Protein AF-A0A7S1NQG5-F1 (afdb_monomer)

Mean predicted aligned error: 16.41 Å

Secondary structure (DSSP, 8-state):
--EEEEPTT--HHHHHHHHHHHHHHS-TT--EEEEESS-TT-TTSHHHHHHHHHHTTT-TTS-HHHHHHHHHHHHHHHHHHHHHHHHHHHHGGGEEEEEE--TT-HHHHHHHHHGGGGGGG--EEEEEEEESTT---SS---HHHHHHHHHHHHHS-HHHHHHHH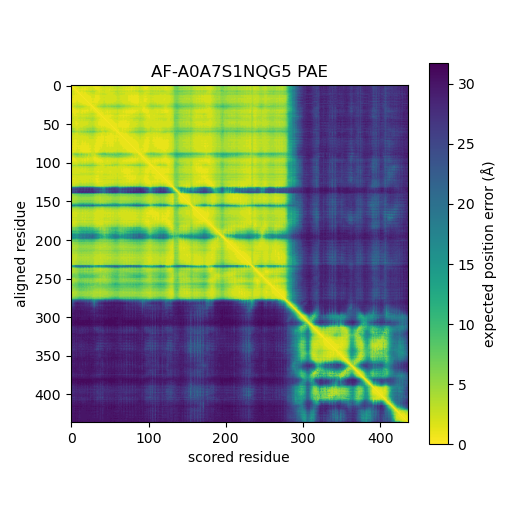HHHHHHTTT-EEEEEEEEE----HHHHHTGGG----TTHHHHHHHHHH-TTHHHHHHHHHHHHHHTT--SPPPSEEE---BTTB--EEESSTTS-GGGSHHHHHHHHHHHH-GGGSSS-----TT------------EE-TTSS-EEEEEEEEEESS-TTTS-HHHHHHHHHHHHHHHTS-GGGEEEEEEEEEEEEPTTS-EEEEEEEEEEEEEESSS----TT--HHHHHHHHHHTTPPPPB----S--------HHHHHHHHHHHHHH-

Nearest PDB structures (foldseek):
  6zpl-assembly1_C  TM=4.387E-01  e=5.475E-04  Acetivibrio thermocellus ATCC 27405
  8esq-assembly1_P  TM=4.205E-01  e=6.392E-01  Schizosaccharomyces pombe
  3ueb-assembly2_C  TM=3.918E-01  e=1.344E+00  Thermococcus onnurineus NA1
  7yav-assembly2_A  TM=3.385E-01  e=1.577E+00  Morus alba
  7qnd-assembly1_E  TM=2.638E-01  e=1.031E+00  Homo sapiens

Foldseek 3Di:
DEEDADELPDDLVRLLVVLLCCLVPPDLVAAYEYAHHDPLQDPVDPSLVVQLVVLCVVPVPDDSNLSSLLSRLVVLLSSLVSSDVSCDPVSNVRYAREYEDELLPLVSLLVSCPRVVSLVRHAEYAYEQEFLQPPLPPDDDALVNSLVVRLVCLVDNPSLVSNLSNQVSSVVSVYHYEYPEYDYWHAHPQPQVCDVHGDDDPCSLVSVVCNQQDLSVLVSLLSSQVSCVLQVHFRHHHPECEDARDNNGDRHLYPDPPDDLVSGSSSVSVVVNCVVCVVRPDDDPPPQSQRRDDPPPQVQDFDFDPPDAGKTKGKGKWKFQDAPVVCDPVNVLLLLVLLCVLQVHDSVQKDFPDKDWDWDARPVRDTGIIIITMMIGIDDDDDDDSDPGNDLVSSQVSCVVVVHTRIDDDDDPDDDDDPDDPVVVVVVVVVVVVVD

Organism: NCBI:txid73025

Radius of gyration: 25.52 Å; Cα contacts (8 Å, |Δi|>4): 676; chains: 1; bounding box: 54×74×62 Å

Structure (mmCIF, N/CA/C/O backbone):
data_AF-A0A7S1NQG5-F1
#
_entry.id   AF-A0A7S1NQG5-F1
#
loop_
_atom_site.group_PDB
_atom_site.id
_atom_site.type_symbol
_atom_site.label_atom_id
_atom_site.label_alt_id
_atom_site.label_comp_id
_atom_site.label_asym_id
_atom_site.label_entity_id
_atom_site.label_seq_id
_atom_site.pdbx_PDB_ins_code
_atom_site.Cartn_x
_atom_site.Cartn_y
_atom_site.Cartn_z
_atom_site.occupancy
_atom_site.B_iso_or_equiv
_atom_site.auth_seq_id
_atom_site.auth_comp_id
_atom_site.auth_asym_id
_atom_site.auth_atom_id
_atom_site.pdbx_PDB_model_num
ATOM 1 N N . ALA A 1 1 ? 8.000 -3.064 12.699 1.00 86.31 1 ALA A N 1
ATOM 2 C CA . ALA A 1 1 ? 6.785 -3.384 13.481 1.00 86.31 1 ALA A CA 1
ATOM 3 C C . ALA A 1 1 ? 6.057 -4.521 12.773 1.00 86.31 1 ALA A C 1
ATOM 5 O O . ALA A 1 1 ? 6.063 -4.496 11.549 1.00 86.31 1 ALA A O 1
ATOM 6 N N . PRO A 1 2 ? 5.514 -5.528 13.481 1.00 92.94 2 PRO A N 1
ATOM 7 C CA . PRO A 1 2 ? 4.772 -6.609 12.840 1.00 92.94 2 PRO A CA 1
ATOM 8 C C . PRO A 1 2 ? 3.471 -6.105 12.206 1.00 92.94 2 PRO A C 1
ATOM 10 O O . PRO A 1 2 ? 2.794 -5.236 12.765 1.00 92.94 2 PRO A O 1
ATOM 13 N N . TYR A 1 3 ? 3.140 -6.691 11.058 1.00 93.88 3 TYR A N 1
ATOM 14 C CA . TYR A 1 3 ? 1.892 -6.494 10.333 1.00 93.88 3 TYR A CA 1
ATOM 15 C C . TYR A 1 3 ? 1.120 -7.811 10.337 1.00 93.88 3 TYR A C 1
ATOM 17 O O . TYR A 1 3 ? 1.631 -8.825 9.865 1.00 93.88 3 TYR A O 1
ATOM 25 N N . PHE A 1 4 ? -0.078 -7.815 10.914 1.00 97.31 4 PHE A N 1
ATOM 26 C CA . PHE A 1 4 ? -0.896 -9.011 11.060 1.00 97.31 4 PHE A CA 1
ATOM 27 C C . PHE A 1 4 ? -2.127 -8.939 10.163 1.00 97.31 4 PHE A C 1
ATOM 29 O O . PHE A 1 4 ? -3.025 -8.130 10.391 1.00 97.31 4 PHE A O 1
ATOM 36 N N . THR A 1 5 ? -2.196 -9.836 9.186 1.00 96.81 5 THR A N 1
ATOM 37 C CA . THR A 1 5 ? -3.413 -10.098 8.420 1.00 96.81 5 THR A CA 1
ATOM 38 C C . THR A 1 5 ? -4.225 -11.179 9.127 1.00 96.81 5 THR A C 1
ATOM 40 O O . THR A 1 5 ? -3.772 -12.303 9.341 1.00 96.81 5 THR A O 1
ATOM 43 N N . ILE A 1 6 ? -5.438 -10.830 9.545 1.00 98.44 6 ILE A N 1
ATOM 44 C CA . ILE A 1 6 ? -6.363 -11.766 10.187 1.00 98.44 6 ILE A CA 1
ATOM 45 C C . ILE A 1 6 ? -7.036 -12.625 9.102 1.00 98.44 6 ILE A C 1
ATOM 47 O O . ILE A 1 6 ? -7.459 -12.060 8.092 1.00 98.44 6 ILE A O 1
ATOM 51 N N . PRO A 1 7 ? -7.161 -13.958 9.264 1.00 97.62 7 PRO A N 1
ATOM 52 C CA . PRO A 1 7 ? -7.851 -14.812 8.290 1.00 97.62 7 PRO A CA 1
ATOM 53 C C . PRO A 1 7 ? -9.261 -14.300 7.936 1.00 97.62 7 PRO A C 1
ATOM 55 O O . PRO A 1 7 ? -9.954 -13.755 8.792 1.00 97.62 7 PRO A O 1
ATOM 58 N N . HIS A 1 8 ? -9.688 -14.460 6.675 1.00 95.56 8 HIS A N 1
ATOM 59 C CA . HIS A 1 8 ? -10.951 -13.881 6.168 1.00 95.56 8 HIS A CA 1
ATOM 60 C C . HIS A 1 8 ? -12.218 -14.483 6.795 1.00 95.56 8 HIS A C 1
ATOM 62 O O . HIS A 1 8 ? -13.290 -13.878 6.742 1.00 95.56 8 HIS A O 1
ATOM 68 N N . ASP A 1 9 ? -12.098 -15.679 7.362 1.00 93.69 9 ASP A N 1
ATOM 69 C CA . ASP A 1 9 ? -13.146 -16.450 8.023 1.00 93.69 9 ASP A CA 1
ATOM 70 C C . ASP A 1 9 ? -12.939 -16.553 9.545 1.00 93.69 9 ASP A C 1
ATOM 72 O O . ASP A 1 9 ? -13.637 -17.317 10.209 1.00 93.69 9 ASP A O 1
ATOM 76 N N . ALA A 1 10 ?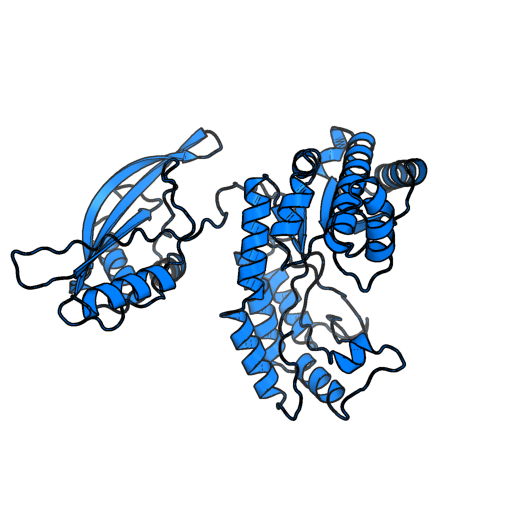 -12.005 -15.776 10.109 1.00 96.75 10 ALA A N 1
ATOM 77 C CA . ALA A 1 10 ? -11.729 -15.785 11.540 1.00 96.75 10 ALA A CA 1
ATOM 78 C C . ALA A 1 10 ? -12.968 -15.405 12.365 1.00 96.75 10 ALA A C 1
ATOM 80 O O . ALA A 1 10 ? -13.630 -14.396 12.105 1.00 96.75 10 ALA A O 1
ATOM 81 N N . ASP A 1 11 ? -13.244 -16.193 13.403 1.00 95.25 11 ASP A N 1
ATOM 82 C CA . ASP A 1 11 ? -14.311 -15.908 14.356 1.00 95.25 11 ASP A CA 1
ATOM 83 C C . ASP A 1 11 ? -13.871 -14.919 15.452 1.00 95.25 11 ASP A C 1
ATOM 85 O O . ASP A 1 11 ? -12.697 -14.557 15.596 1.00 95.25 11 ASP A O 1
ATOM 89 N N . GLU A 1 12 ? -14.832 -14.463 16.257 1.00 95.88 12 GLU A N 1
ATOM 90 C CA . GLU A 1 12 ? -14.558 -13.509 17.335 1.00 95.88 12 GLU A CA 1
ATOM 91 C C . GLU A 1 12 ? -13.594 -14.079 18.391 1.00 95.88 12 GLU A C 1
ATOM 93 O O . GLU A 1 12 ? -12.767 -13.340 18.938 1.00 95.88 12 GLU A O 1
ATOM 98 N N . LEU A 1 13 ? -13.667 -15.387 18.665 1.00 97.81 13 LEU A N 1
ATOM 99 C CA . LEU A 1 13 ? -12.814 -16.041 19.653 1.00 97.81 13 LEU A CA 1
ATOM 100 C C . LEU A 1 13 ? -11.348 -15.998 19.214 1.00 97.81 13 LEU A C 1
ATOM 102 O O . LEU A 1 13 ? -10.485 -15.626 20.015 1.00 97.81 13 LEU A O 1
ATOM 106 N N . TYR A 1 14 ? -11.066 -16.324 17.953 1.00 98.50 14 TYR A N 1
ATOM 107 C CA . TYR A 1 14 ? -9.739 -16.230 17.361 1.00 98.50 14 TYR A CA 1
ATOM 108 C C . TYR A 1 14 ? -9.242 -14.786 17.375 1.00 98.50 14 TYR A C 1
ATOM 110 O O . TYR A 1 14 ? -8.155 -14.524 17.893 1.00 98.50 14 TYR A O 1
ATOM 118 N N . ILE A 1 15 ? -10.046 -13.838 16.873 1.00 98.69 15 ILE A N 1
ATOM 119 C CA . ILE A 1 15 ? -9.674 -12.415 16.795 1.00 98.69 15 ILE A CA 1
ATOM 120 C C . ILE A 1 15 ? -9.274 -11.893 18.181 1.00 98.69 15 ILE A C 1
ATOM 122 O O . ILE A 1 15 ? -8.214 -11.280 18.339 1.00 98.69 15 ILE A O 1
ATOM 126 N N . ARG A 1 16 ? -10.090 -12.168 19.205 1.00 98.62 16 ARG A N 1
ATOM 127 C CA . ARG A 1 16 ? -9.849 -11.722 20.583 1.00 98.62 16 ARG A CA 1
ATOM 128 C C . ARG A 1 16 ? -8.647 -12.415 21.218 1.00 98.62 16 ARG A C 1
ATOM 130 O O . ARG A 1 16 ? -7.835 -11.750 21.869 1.00 98.62 16 ARG A O 1
ATOM 137 N N . SER A 1 17 ? -8.521 -13.728 21.039 1.00 98.69 17 SER A N 1
ATOM 138 C CA . SER A 1 17 ? -7.418 -14.512 21.610 1.00 98.69 17 SER A CA 1
ATOM 139 C C . SER A 1 17 ? -6.081 -14.107 21.001 1.00 98.69 17 SER A C 1
ATOM 141 O O . SER A 1 17 ? -5.104 -13.921 21.725 1.00 98.69 17 SER A O 1
ATOM 143 N N . PHE A 1 18 ? -6.041 -13.884 19.686 1.00 98.75 18 PHE A N 1
ATOM 144 C CA . PHE A 1 18 ? -4.834 -13.451 18.997 1.00 98.75 18 PHE A CA 1
ATOM 145 C C . PHE A 1 18 ? -4.438 -12.016 19.370 1.00 98.75 18 PHE A C 1
ATOM 147 O O . PHE A 1 18 ? -3.277 -11.777 19.704 1.00 98.75 18 PHE A O 1
ATOM 154 N N . ALA A 1 19 ? -5.394 -11.082 19.438 1.00 98.44 19 ALA A N 1
ATOM 155 C CA . ALA A 1 19 ? -5.134 -9.730 19.942 1.00 98.44 19 ALA A CA 1
ATOM 156 C C . ALA A 1 19 ? -4.557 -9.751 21.372 1.00 98.44 19 ALA A C 1
ATOM 158 O O . ALA A 1 19 ? -3.620 -9.012 21.680 1.00 98.44 19 ALA A O 1
ATOM 159 N N . THR A 1 20 ? -5.095 -10.620 22.237 1.00 98.38 20 THR A N 1
ATOM 160 C CA . THR A 1 20 ? -4.647 -10.782 23.632 1.00 98.38 20 THR A CA 1
ATOM 161 C C . THR A 1 20 ? -3.228 -11.333 23.679 1.00 98.38 20 THR A C 1
ATOM 163 O O . THR A 1 20 ? -2.367 -10.773 24.354 1.00 98.38 20 THR A O 1
ATOM 166 N N . PHE A 1 21 ? -2.956 -12.373 22.889 1.00 98.44 21 PHE A N 1
ATOM 167 C CA . PHE A 1 21 ? -1.627 -12.954 22.762 1.00 98.44 21 PHE A CA 1
ATOM 168 C C . PHE A 1 21 ? -0.589 -11.915 22.317 1.00 98.44 21 PHE A C 1
ATOM 170 O O . PHE A 1 21 ? 0.469 -11.804 22.934 1.00 98.44 21 PHE A O 1
ATOM 177 N N . VAL A 1 22 ? -0.893 -11.117 21.288 1.00 97.88 22 VAL A N 1
ATOM 178 C CA . VAL A 1 22 ? 0.026 -10.080 20.797 1.00 97.88 22 VAL A CA 1
ATOM 179 C C . VAL A 1 22 ? 0.261 -9.003 21.854 1.00 97.88 22 VAL A C 1
ATOM 181 O O . VAL A 1 22 ? 1.411 -8.641 22.090 1.00 97.88 22 VAL A O 1
ATOM 184 N N . ARG A 1 23 ? -0.790 -8.517 22.526 1.00 96.44 23 ARG A N 1
ATOM 185 C CA . ARG A 1 23 ? -0.665 -7.523 23.603 1.00 96.44 23 ARG A CA 1
ATOM 186 C C . ARG A 1 23 ? 0.240 -8.012 24.737 1.00 96.44 23 ARG A C 1
ATOM 188 O O . ARG A 1 23 ? 1.067 -7.242 25.215 1.00 96.44 23 ARG A O 1
ATOM 195 N N . ASP A 1 24 ? 0.072 -9.265 25.154 1.00 96.69 24 ASP A N 1
ATOM 196 C CA . ASP A 1 24 ? 0.741 -9.815 26.339 1.00 96.69 24 ASP A CA 1
ATOM 197 C C . ASP A 1 24 ? 2.177 -10.273 26.058 1.00 96.69 24 ASP A C 1
ATOM 199 O O . ASP A 1 24 ? 2.997 -10.331 26.974 1.00 96.69 24 ASP A O 1
ATOM 203 N N . ARG A 1 25 ? 2.491 -10.641 24.808 1.00 96.88 25 ARG A N 1
ATOM 204 C CA . ARG A 1 25 ? 3.786 -11.245 24.446 1.00 96.88 25 ARG A CA 1
ATOM 205 C C . ARG A 1 25 ? 4.700 -10.336 23.637 1.00 96.88 25 ARG A C 1
ATOM 207 O O . ARG A 1 25 ? 5.915 -10.529 23.680 1.00 96.88 25 ARG A O 1
ATOM 214 N N . LEU A 1 26 ? 4.161 -9.377 22.887 1.00 95.81 26 LEU A N 1
ATOM 215 C CA . LEU A 1 26 ? 4.984 -8.436 22.135 1.00 95.81 26 LEU A CA 1
ATOM 216 C C . LEU A 1 26 ? 5.496 -7.332 23.063 1.00 95.81 26 LEU A C 1
ATOM 218 O O . LEU A 1 26 ? 4.766 -6.841 23.924 1.00 95.81 26 LEU A O 1
ATOM 222 N N . ARG A 1 27 ? 6.752 -6.913 22.872 1.00 95.00 27 ARG A N 1
ATOM 223 C CA . ARG A 1 27 ? 7.350 -5.875 23.717 1.00 95.00 27 ARG A CA 1
ATOM 224 C C . ARG A 1 27 ? 6.502 -4.589 23.723 1.00 95.00 27 ARG A C 1
ATOM 226 O O . ARG A 1 27 ? 6.033 -4.173 22.655 1.00 95.00 27 ARG A O 1
ATOM 233 N N . PRO A 1 28 ? 6.363 -3.904 24.875 1.00 88.88 28 PRO A N 1
ATOM 234 C CA . PRO A 1 28 ? 5.474 -2.756 24.979 1.00 88.88 28 PRO A CA 1
ATOM 235 C C . PRO A 1 28 ? 5.879 -1.489 24.216 1.00 88.88 28 PRO A C 1
ATOM 237 O O . PRO A 1 28 ? 5.129 -0.519 24.230 1.00 88.88 28 PRO A O 1
ATOM 240 N N . ASP A 1 29 ? 7.053 -1.453 23.595 1.00 87.88 29 ASP A N 1
ATOM 241 C CA . ASP A 1 29 ? 7.561 -0.348 22.777 1.00 87.88 29 ASP A CA 1
ATOM 242 C C . ASP A 1 29 ? 7.299 -0.553 21.272 1.00 87.88 29 ASP A C 1
ATOM 244 O O . ASP A 1 29 ? 7.472 0.365 20.470 1.00 87.88 29 ASP A O 1
ATOM 248 N N . VAL A 1 30 ? 6.850 -1.747 20.875 1.00 92.31 30 VAL A N 1
ATOM 249 C CA . VAL A 1 30 ? 6.661 -2.118 19.471 1.00 92.31 30 VAL A CA 1
ATOM 250 C C . VAL A 1 30 ? 5.244 -1.760 19.007 1.00 92.31 30 VAL A C 1
ATOM 252 O O . VAL A 1 30 ? 4.247 -2.144 19.629 1.00 92.31 30 VAL A O 1
ATOM 255 N N . ARG A 1 31 ? 5.157 -1.024 17.889 1.00 92.50 31 ARG A N 1
ATOM 256 C CA . ARG A 1 31 ? 3.896 -0.771 17.168 1.00 92.50 31 ARG A CA 1
ATOM 257 C C . ARG A 1 31 ? 3.411 -2.031 16.455 1.00 92.50 31 ARG A C 1
ATOM 259 O O . ARG A 1 31 ? 4.226 -2.858 16.064 1.00 92.50 31 ARG A O 1
ATOM 266 N N . VAL A 1 32 ? 2.108 -2.145 16.242 1.00 95.69 32 VAL A N 1
ATOM 267 C CA . VAL A 1 32 ? 1.453 -3.285 15.598 1.00 95.69 32 VAL A CA 1
ATOM 268 C C . VAL A 1 32 ? 0.475 -2.787 14.550 1.00 95.69 32 VAL A C 1
ATOM 270 O O . VAL A 1 32 ? -0.307 -1.887 14.844 1.00 95.69 32 VAL A O 1
ATOM 273 N N . TYR A 1 33 ? 0.484 -3.406 13.374 1.00 96.94 33 TYR A N 1
ATOM 274 C CA . TYR A 1 33 ? -0.525 -3.195 12.340 1.00 96.94 33 TYR A CA 1
ATOM 275 C C . TYR A 1 33 ? -1.452 -4.408 12.275 1.00 96.94 33 TYR A C 1
ATOM 277 O O . TYR A 1 33 ? -0.980 -5.543 12.364 1.00 96.94 33 TYR A O 1
ATOM 285 N N . VAL A 1 34 ? -2.757 -4.176 12.143 1.00 98.50 34 VAL A N 1
ATOM 286 C CA . VAL A 1 34 ? -3.755 -5.236 11.967 1.00 98.50 34 VAL A CA 1
ATOM 287 C C . VAL A 1 34 ? -4.683 -4.913 10.802 1.00 98.50 34 VAL A C 1
ATOM 289 O O . VAL A 1 34 ? -5.219 -3.807 10.726 1.00 98.50 34 VAL A O 1
ATOM 292 N N . GLU A 1 35 ? -4.895 -5.895 9.932 1.00 98.06 35 GLU A N 1
ATOM 293 C CA . GLU A 1 35 ? -5.751 -5.818 8.747 1.00 98.06 35 GLU A CA 1
ATOM 294 C C . GLU A 1 35 ? -6.648 -7.058 8.646 1.00 98.06 35 GLU A C 1
ATOM 296 O O . GLU A 1 35 ? -6.277 -8.158 9.064 1.00 98.06 35 GLU A O 1
ATOM 301 N N . HIS A 1 36 ? -7.837 -6.893 8.069 1.00 98.50 36 HIS A N 1
ATOM 302 C CA . HIS A 1 36 ? -8.685 -8.012 7.681 1.00 98.50 36 HIS A CA 1
ATOM 303 C C . HIS A 1 36 ? -8.238 -8.637 6.346 1.00 98.50 36 HIS A C 1
ATOM 305 O O . HIS A 1 36 ? -8.553 -8.133 5.270 1.00 98.50 36 HIS A O 1
ATOM 311 N N . SER A 1 37 ? -7.625 -9.816 6.430 1.00 97.69 37 SER A N 1
ATOM 312 C CA . SER A 1 37 ? -7.205 -10.656 5.304 1.00 97.69 37 SER A CA 1
ATOM 313 C C . SER A 1 37 ? -6.234 -9.996 4.318 1.00 97.69 37 SER A C 1
ATOM 315 O O . SER A 1 37 ? -5.735 -8.908 4.557 1.00 97.69 37 SER A O 1
ATOM 317 N N . ASN A 1 38 ? -5.905 -10.715 3.243 1.00 94.94 38 ASN A N 1
ATOM 318 C CA . ASN A 1 38 ? -5.044 -10.240 2.163 1.00 94.94 38 ASN A CA 1
ATOM 319 C C . ASN A 1 38 ? -5.898 -9.806 0.972 1.00 94.94 38 ASN A C 1
ATOM 321 O O . ASN A 1 38 ? -6.681 -10.622 0.480 1.00 94.94 38 ASN A O 1
ATOM 325 N N . GLU A 1 39 ? -5.727 -8.568 0.507 1.00 93.50 39 GLU A N 1
ATOM 326 C CA . GLU A 1 39 ? -6.269 -8.046 -0.757 1.00 93.50 39 GLU A CA 1
ATOM 327 C C . GLU A 1 39 ? -7.704 -8.498 -1.070 1.00 93.50 39 GLU A C 1
ATOM 329 O O . GLU A 1 39 ? -7.997 -9.075 -2.118 1.00 93.50 39 GLU A O 1
ATOM 334 N N . VAL A 1 40 ? -8.648 -8.238 -0.161 1.00 97.44 40 VAL A N 1
ATOM 335 C CA . VAL A 1 40 ? -10.058 -8.611 -0.387 1.00 97.44 40 VAL A CA 1
ATOM 336 C C . VAL A 1 40 ? -10.642 -7.934 -1.640 1.00 97.44 40 VAL A C 1
ATOM 338 O O . VAL A 1 40 ? -11.596 -8.427 -2.241 1.00 97.44 40 VAL A O 1
ATOM 341 N N . TRP A 1 41 ? -10.045 -6.830 -2.087 1.00 94.50 41 TRP A N 1
ATOM 342 C CA . TRP A 1 41 ? -10.389 -6.156 -3.337 1.00 94.50 41 TRP A CA 1
ATOM 343 C C . TRP A 1 41 ? -10.049 -6.979 -4.597 1.00 94.50 41 TRP A C 1
ATOM 345 O O . TRP A 1 41 ? -10.647 -6.736 -5.643 1.00 94.50 41 TRP A O 1
ATOM 355 N N . ASN A 1 42 ? -9.151 -7.967 -4.513 1.00 92.31 42 ASN A N 1
ATOM 356 C CA . ASN A 1 42 ? -8.598 -8.680 -5.664 1.00 92.31 42 ASN A CA 1
ATOM 357 C C . ASN A 1 42 ? -9.325 -10.020 -5.931 1.00 92.31 42 ASN A C 1
ATOM 359 O O . ASN A 1 42 ? -9.160 -10.980 -5.172 1.00 92.31 42 ASN A O 1
ATOM 363 N N . PRO A 1 43 ? -10.085 -10.147 -7.037 1.00 89.38 43 PRO A N 1
ATOM 364 C CA . PRO A 1 43 ? -10.897 -11.332 -7.332 1.00 89.38 43 PRO A CA 1
ATOM 365 C C . PRO A 1 43 ? -10.094 -12.612 -7.598 1.00 89.38 43 PRO A C 1
ATOM 367 O O . PRO A 1 43 ? -10.667 -13.708 -7.578 1.00 89.38 43 PRO A O 1
ATOM 370 N N . ALA A 1 44 ? -8.781 -12.509 -7.823 1.00 86.38 44 ALA A N 1
ATOM 371 C CA . ALA A 1 44 ? -7.920 -13.678 -7.959 1.00 86.38 44 ALA A CA 1
ATOM 372 C C . ALA A 1 44 ? -7.808 -14.467 -6.640 1.00 86.38 44 ALA A C 1
ATOM 374 O O . ALA A 1 44 ? -7.682 -15.697 -6.667 1.00 86.38 44 ALA A O 1
ATOM 375 N N . PHE A 1 45 ? -7.914 -13.796 -5.487 1.00 90.56 45 PHE A N 1
ATOM 376 C CA . PHE A 1 45 ? -7.694 -14.416 -4.184 1.00 90.56 45 PHE A CA 1
ATOM 377 C C . PHE A 1 45 ? -8.936 -15.072 -3.578 1.00 90.56 45 PHE A C 1
ATOM 379 O O . PHE A 1 45 ? -10.084 -14.679 -3.793 1.00 90.56 45 PHE A O 1
ATOM 386 N N . GLN A 1 46 ? -8.684 -16.088 -2.749 1.00 94.88 46 GLN A N 1
ATOM 387 C CA . GLN A 1 46 ? -9.725 -16.777 -1.986 1.00 94.88 46 GLN A CA 1
ATOM 388 C C . GLN A 1 46 ? -10.424 -15.843 -0.987 1.00 94.88 46 GLN A C 1
ATOM 390 O O . GLN A 1 46 ? -11.626 -15.974 -0.768 1.00 94.88 46 GLN A O 1
ATOM 395 N N . SER A 1 47 ? -9.692 -14.874 -0.433 1.00 95.81 47 SER A N 1
ATOM 396 C CA . SER A 1 47 ? -10.215 -13.844 0.470 1.00 95.81 47 SER A CA 1
ATOM 397 C C . SER A 1 47 ? -11.339 -13.030 -0.176 1.00 95.81 47 SER A C 1
ATOM 399 O O . SER A 1 47 ? -12.388 -12.840 0.445 1.00 95.81 47 SER A O 1
ATOM 401 N N . HIS A 1 48 ? -11.175 -12.616 -1.438 1.00 96.88 48 HIS A N 1
ATOM 402 C CA . HIS A 1 48 ? -12.231 -11.957 -2.205 1.00 96.88 48 HIS A CA 1
ATOM 403 C C . HIS A 1 48 ? -13.423 -12.881 -2.420 1.00 96.88 48 HIS A C 1
ATOM 405 O O . HIS A 1 48 ? -14.549 -12.494 -2.124 1.00 96.88 48 HIS A O 1
ATOM 411 N N . LYS A 1 49 ? -13.193 -14.105 -2.912 1.00 96.81 49 LYS A N 1
ATOM 412 C CA . LYS A 1 49 ? -14.270 -15.068 -3.216 1.00 96.81 49 LYS A CA 1
ATOM 413 C C . LYS A 1 49 ? -15.132 -15.348 -1.986 1.00 96.81 49 LYS A C 1
ATOM 415 O O . LYS A 1 49 ? -16.356 -15.286 -2.068 1.00 96.81 49 LYS A O 1
ATOM 420 N N . TYR A 1 50 ? -14.493 -15.585 -0.841 1.00 97.94 50 TYR A N 1
ATOM 421 C CA . TYR A 1 50 ? -15.176 -15.757 0.437 1.00 97.94 50 TYR A CA 1
ATOM 422 C C . TYR A 1 50 ? -15.970 -14.505 0.825 1.00 97.94 50 TYR A C 1
ATOM 424 O O . TYR A 1 50 ? -17.159 -14.586 1.126 1.00 97.94 50 TYR A O 1
ATOM 432 N N . SER A 1 51 ? -15.331 -13.333 0.774 1.00 97.94 51 SER A N 1
ATOM 433 C CA . SER A 1 51 ? -15.951 -12.069 1.183 1.00 97.94 51 SER A CA 1
ATOM 434 C C . SER A 1 51 ? -17.119 -11.667 0.282 1.00 97.94 51 SER A C 1
ATOM 436 O O . SER A 1 51 ? -18.111 -11.130 0.766 1.00 97.94 51 SER A O 1
ATOM 438 N N . ALA A 1 52 ? -17.040 -11.946 -1.019 1.00 97.75 52 ALA A N 1
ATOM 439 C CA . ALA A 1 52 ? -18.123 -11.715 -1.968 1.00 97.75 52 ALA A CA 1
ATOM 440 C C . ALA A 1 52 ? -19.339 -12.604 -1.670 1.00 97.75 52 ALA A C 1
ATOM 442 O O . ALA A 1 52 ? -20.478 -12.133 -1.746 1.00 97.75 52 ALA A O 1
ATOM 443 N N . GLU A 1 53 ? -19.109 -13.868 -1.302 1.00 98.00 53 GLU A N 1
ATOM 444 C CA . GLU A 1 53 ? -20.186 -14.785 -0.929 1.00 98.00 53 GLU A CA 1
ATOM 445 C C . GLU A 1 53 ? -20.809 -14.395 0.413 1.00 98.00 53 GLU A C 1
ATOM 447 O O . GLU A 1 53 ? -22.022 -14.217 0.502 1.00 98.00 53 GLU A O 1
ATOM 452 N N . ALA A 1 54 ? -19.992 -14.151 1.437 1.00 97.00 54 ALA A N 1
ATOM 453 C CA . ALA A 1 54 ? -20.472 -13.718 2.745 1.00 97.00 54 ALA A CA 1
ATOM 454 C C . ALA A 1 54 ? -21.181 -12.348 2.682 1.00 97.00 54 ALA A C 1
ATOM 456 O O . ALA A 1 54 ? -22.217 -12.132 3.317 1.00 97.00 54 ALA A O 1
ATOM 457 N N . GLY A 1 55 ? -20.683 -11.432 1.846 1.00 97.00 55 GLY A N 1
ATOM 458 C CA . GLY A 1 55 ? -21.280 -10.122 1.589 1.00 97.00 55 GLY A CA 1
ATOM 459 C C . GLY A 1 55 ? -22.644 -10.176 0.893 1.00 97.00 55 GLY A C 1
ATOM 460 O O . GLY A 1 55 ? -23.400 -9.207 0.972 1.00 97.00 55 GLY A O 1
ATOM 461 N N . ARG A 1 56 ? -23.021 -11.308 0.278 1.00 96.75 56 ARG A N 1
ATOM 462 C CA . ARG A 1 56 ? -24.358 -11.517 -0.309 1.00 96.75 56 ARG A CA 1
ATOM 463 C C . ARG A 1 56 ? -25.470 -11.373 0.731 1.00 96.75 56 ARG A C 1
ATOM 465 O O . ARG A 1 56 ? -26.537 -10.869 0.398 1.00 96.75 56 ARG A O 1
ATOM 472 N N . ALA A 1 57 ? -25.213 -11.761 1.982 1.00 95.44 57 ALA A N 1
ATOM 473 C CA . ALA A 1 57 ? -26.164 -11.593 3.080 1.00 95.44 57 ALA A CA 1
ATOM 474 C C . ALA A 1 57 ? -26.374 -10.117 3.473 1.00 95.44 57 ALA A C 1
ATOM 476 O O . ALA A 1 57 ? -27.412 -9.779 4.033 1.00 95.44 57 ALA A O 1
ATOM 477 N N . LEU A 1 58 ? -25.402 -9.242 3.181 1.00 93.75 58 LEU A N 1
ATOM 478 C CA . LEU A 1 58 ? -25.474 -7.804 3.467 1.00 93.75 58 LEU A CA 1
ATOM 479 C C . LEU A 1 58 ? -26.144 -7.035 2.326 1.00 93.75 58 LEU A C 1
ATOM 481 O O . LEU A 1 58 ? -26.921 -6.116 2.570 1.00 93.75 58 LEU A O 1
ATOM 485 N N . ASN A 1 59 ? -25.833 -7.397 1.080 1.00 94.31 59 ASN A N 1
ATOM 486 C CA . ASN A 1 59 ? -26.471 -6.821 -0.095 1.00 94.31 59 ASN A CA 1
ATOM 487 C C . ASN A 1 59 ? -26.493 -7.830 -1.263 1.00 94.31 59 ASN A C 1
ATOM 489 O O . ASN A 1 59 ? -25.509 -7.948 -2.000 1.00 94.31 59 ASN A O 1
ATOM 493 N N . PRO A 1 60 ? -27.612 -8.545 -1.474 1.00 92.88 60 PRO A N 1
ATOM 494 C CA . PRO A 1 60 ? -27.691 -9.589 -2.492 1.00 92.88 60 PRO A CA 1
ATOM 495 C C . PRO A 1 60 ? -27.734 -9.047 -3.927 1.00 92.88 60 PRO A C 1
ATOM 497 O O . PRO A 1 60 ? -27.455 -9.808 -4.852 1.00 92.88 60 PRO A O 1
ATOM 500 N N . SER A 1 61 ? -28.064 -7.766 -4.138 1.00 94.75 61 SER A N 1
ATOM 501 C CA . SER A 1 61 ? -28.127 -7.150 -5.473 1.00 94.75 61 SER A CA 1
ATOM 502 C C . SER A 1 61 ? -26.824 -6.464 -5.896 1.00 94.75 61 SER A C 1
ATOM 504 O O . SER A 1 61 ? -26.654 -6.161 -7.074 1.00 94.75 61 SER A O 1
ATOM 506 N N . ALA A 1 62 ? -25.880 -6.259 -4.973 1.00 93.56 62 ALA A N 1
ATOM 507 C CA . ALA A 1 62 ? -24.581 -5.653 -5.260 1.00 93.56 62 ALA A CA 1
ATOM 508 C C . ALA A 1 62 ? -23.705 -6.523 -6.182 1.00 93.56 62 ALA A C 1
ATOM 510 O O . ALA A 1 62 ? -23.904 -7.735 -6.280 1.00 93.56 62 ALA A O 1
ATOM 511 N N . SER A 1 63 ? -22.702 -5.921 -6.827 1.00 95.38 63 SER A N 1
ATOM 512 C CA . SER A 1 63 ? -21.677 -6.652 -7.589 1.00 95.38 63 SER A CA 1
ATOM 513 C C . SER A 1 63 ? -20.807 -7.534 -6.674 1.00 95.38 63 SER A C 1
ATOM 515 O O . SER A 1 63 ? -20.780 -7.329 -5.461 1.00 95.38 63 SER A O 1
ATOM 517 N N . SER A 1 64 ? -20.059 -8.498 -7.233 1.00 93.50 64 SER A N 1
ATOM 518 C CA . SER A 1 64 ? -19.109 -9.318 -6.450 1.00 93.50 64 SER A CA 1
ATOM 519 C C . SER A 1 64 ? -18.112 -8.448 -5.677 1.00 93.50 64 SER A C 1
ATOM 521 O O . SER A 1 64 ? -17.929 -8.636 -4.476 1.00 93.50 64 SER A O 1
ATOM 523 N N . SER A 1 65 ? -17.531 -7.446 -6.343 1.00 92.56 65 SER A N 1
ATOM 524 C CA . SER A 1 65 ? -16.565 -6.531 -5.731 1.00 92.56 65 SER A CA 1
ATOM 525 C C . SER A 1 65 ? -17.190 -5.652 -4.653 1.00 92.56 65 SER A C 1
ATOM 527 O O . SER A 1 65 ? -16.594 -5.484 -3.595 1.00 92.56 65 SER A O 1
ATOM 529 N N . ASP A 1 66 ? -18.406 -5.137 -4.865 1.00 94.94 66 ASP A N 1
ATOM 530 C CA . ASP A 1 66 ? -19.107 -4.367 -3.831 1.00 94.94 66 ASP A CA 1
ATOM 531 C C . ASP A 1 66 ? -19.462 -5.247 -2.621 1.00 94.94 66 ASP A C 1
ATOM 533 O O . ASP A 1 66 ? -19.302 -4.804 -1.486 1.00 94.94 66 ASP A O 1
ATOM 537 N N . ARG A 1 67 ? -19.887 -6.503 -2.825 1.00 97.62 67 ARG A N 1
ATOM 538 C CA . ARG A 1 67 ? -20.141 -7.454 -1.724 1.00 97.62 67 ARG A CA 1
ATOM 539 C C . ARG A 1 67 ? -18.869 -7.765 -0.946 1.00 97.62 67 ARG A C 1
ATOM 541 O O . ARG A 1 67 ? -18.894 -7.713 0.282 1.00 97.62 67 ARG A O 1
ATOM 548 N N . ALA A 1 68 ? -17.769 -8.046 -1.647 1.00 97.69 68 ALA A N 1
ATOM 549 C CA . ALA A 1 68 ? -16.474 -8.287 -1.024 1.00 97.69 68 ALA A CA 1
ATOM 550 C C . ALA A 1 68 ? -16.025 -7.073 -0.204 1.00 97.69 68 ALA A C 1
ATOM 552 O O . ALA A 1 68 ? -15.623 -7.230 0.945 1.00 97.69 68 ALA A O 1
ATOM 553 N N . ASN A 1 69 ? -16.181 -5.864 -0.750 1.00 97.94 69 ASN A N 1
ATOM 554 C CA . ASN A 1 69 ? -15.844 -4.616 -0.071 1.00 97.94 69 ASN A CA 1
ATOM 555 C C . ASN A 1 69 ? -16.726 -4.358 1.165 1.00 97.94 69 ASN A C 1
ATOM 557 O O . ASN A 1 69 ? -16.218 -3.967 2.212 1.00 97.94 69 ASN A O 1
ATOM 561 N N . LEU A 1 70 ? -18.035 -4.630 1.084 1.00 97.56 70 LEU A N 1
ATOM 562 C CA . LEU A 1 70 ? -18.961 -4.523 2.220 1.00 97.56 70 LEU A CA 1
ATOM 563 C C . LEU A 1 70 ? -18.607 -5.506 3.340 1.00 97.56 70 LEU A C 1
ATOM 565 O O . LEU A 1 70 ? -18.548 -5.125 4.510 1.00 97.56 70 LEU A O 1
ATOM 569 N N . TRP A 1 71 ? -18.351 -6.768 2.992 1.00 98.25 71 TRP A N 1
ATOM 570 C CA . TRP A 1 71 ? -17.921 -7.765 3.968 1.00 98.25 71 TRP A CA 1
ATOM 571 C C . TRP A 1 71 ? -16.571 -7.399 4.582 1.00 98.25 71 TRP A C 1
ATOM 573 O O . TRP A 1 71 ? -16.412 -7.481 5.800 1.00 98.25 71 TRP A O 1
ATOM 583 N N . HIS A 1 72 ? -15.627 -6.932 3.762 1.00 98.50 72 HIS A N 1
ATOM 584 C CA . HIS A 1 72 ? -14.328 -6.465 4.221 1.00 98.50 72 HIS A CA 1
ATOM 585 C C . HIS A 1 72 ? -14.468 -5.319 5.223 1.00 98.50 72 HIS A C 1
ATOM 587 O O . HIS A 1 72 ? -13.900 -5.406 6.306 1.00 98.50 72 HIS A O 1
ATOM 593 N N . ALA A 1 73 ? -15.286 -4.306 4.925 1.00 98.50 73 ALA A N 1
ATOM 594 C CA . ALA A 1 73 ? -15.539 -3.190 5.830 1.00 98.50 73 ALA A CA 1
ATOM 595 C C . ALA A 1 73 ? -16.170 -3.641 7.159 1.00 98.50 73 ALA A C 1
ATOM 597 O O . ALA A 1 73 ? -15.728 -3.230 8.235 1.00 98.50 73 ALA A O 1
ATOM 598 N N . ARG A 1 74 ? -17.157 -4.549 7.103 1.00 98.12 74 ARG A N 1
ATOM 599 C CA . ARG A 1 74 ? -17.782 -5.143 8.294 1.00 98.12 74 ARG A CA 1
ATOM 600 C C . ARG A 1 74 ? -16.763 -5.868 9.171 1.00 98.12 74 ARG A C 1
ATOM 602 O O . ARG A 1 74 ? -16.707 -5.612 10.372 1.00 98.12 74 ARG A O 1
ATOM 609 N N . GLN A 1 75 ? -15.969 -6.760 8.585 1.00 98.38 75 GLN A N 1
ATOM 610 C CA . GLN A 1 75 ? -14.986 -7.546 9.330 1.00 98.38 75 GLN A CA 1
ATOM 611 C C . GLN A 1 75 ? -13.839 -6.686 9.858 1.00 98.38 75 GLN A C 1
ATOM 613 O O . GLN A 1 75 ? -13.461 -6.831 11.019 1.00 98.38 75 GLN A O 1
ATOM 618 N N . SER A 1 76 ? -13.354 -5.724 9.068 1.00 98.75 76 SER A N 1
ATOM 619 C CA . SER A 1 76 ? -12.391 -4.719 9.519 1.00 98.75 76 SER A CA 1
ATOM 620 C C . SER A 1 76 ? -12.908 -3.991 10.756 1.00 98.75 76 SER A C 1
ATOM 622 O O . SER A 1 76 ? -12.197 -3.918 11.753 1.00 98.75 76 SER A O 1
ATOM 624 N N . LYS A 1 77 ? -14.176 -3.554 10.777 1.00 98.44 77 LYS A N 1
ATOM 625 C CA . LYS A 1 77 ? -14.754 -2.912 11.967 1.00 98.44 77 LYS A CA 1
ATOM 626 C C . LYS A 1 77 ? -14.740 -3.835 13.189 1.00 98.44 77 LYS A C 1
ATOM 628 O O . LYS A 1 77 ? -14.322 -3.406 14.268 1.00 98.44 77 LYS A O 1
ATOM 633 N N . THR A 1 78 ? -15.155 -5.093 13.038 1.00 98.25 78 THR A N 1
ATOM 634 C CA . THR A 1 78 ? -15.142 -6.088 14.127 1.00 98.25 78 THR A CA 1
ATOM 635 C C . THR A 1 78 ? -13.731 -6.331 14.658 1.00 98.25 78 THR A C 1
ATOM 637 O O . THR A 1 78 ? -13.507 -6.292 15.871 1.00 98.25 78 THR A O 1
ATOM 640 N N . ILE A 1 79 ? -12.757 -6.520 13.768 1.00 98.81 79 ILE A N 1
ATOM 641 C CA . ILE A 1 79 ? -11.357 -6.741 14.135 1.00 98.81 79 ILE A CA 1
ATOM 642 C C . ILE A 1 79 ? -10.806 -5.506 14.844 1.00 98.81 79 ILE A C 1
ATOM 644 O O . ILE A 1 79 ? -10.272 -5.616 15.947 1.00 98.81 79 ILE A O 1
ATOM 648 N N . PHE A 1 80 ? -10.982 -4.323 14.257 1.00 98.62 80 PHE A N 1
ATOM 649 C CA . PHE A 1 80 ? -10.426 -3.077 14.773 1.00 98.62 80 PHE A CA 1
ATOM 650 C C . PHE A 1 80 ? -10.971 -2.772 16.156 1.00 98.62 80 PHE A C 1
ATOM 652 O O . PHE A 1 80 ? -10.182 -2.582 17.074 1.00 98.62 80 PHE A O 1
ATOM 659 N N . THR A 1 81 ? -12.291 -2.803 16.337 1.00 98.31 81 THR A N 1
ATOM 660 C CA . THR A 1 81 ? -12.930 -2.563 17.640 1.00 98.31 81 THR A CA 1
ATOM 661 C C . THR A 1 81 ? -12.505 -3.587 18.695 1.00 98.31 81 THR A C 1
ATOM 663 O O . THR A 1 81 ? -12.211 -3.205 19.828 1.00 98.31 81 THR A O 1
ATOM 666 N N . THR A 1 82 ? -12.376 -4.866 18.329 1.00 98.56 82 THR A N 1
ATOM 667 C CA . THR A 1 82 ? -11.915 -5.920 19.248 1.00 98.56 82 THR A CA 1
ATOM 668 C C . THR A 1 82 ? -10.470 -5.698 19.685 1.00 98.56 82 THR A C 1
ATOM 670 O O . THR A 1 82 ? -10.180 -5.685 20.882 1.00 98.56 82 THR A O 1
ATOM 673 N N . TRP A 1 83 ? -9.560 -5.464 18.739 1.00 98.50 83 TRP A N 1
ATOM 674 C CA . TRP A 1 83 ? -8.152 -5.192 19.031 1.00 98.50 83 TRP A CA 1
ATOM 675 C C . TRP A 1 83 ? -7.983 -3.927 19.873 1.00 98.50 83 TRP A C 1
ATOM 677 O O . TRP A 1 83 ? -7.251 -3.909 20.860 1.00 98.50 83 TRP A O 1
ATOM 687 N N . GLN A 1 84 ? -8.729 -2.886 19.524 1.00 97.94 84 GLN A N 1
ATOM 688 C CA . GLN A 1 84 ? -8.796 -1.626 20.245 1.00 97.94 84 GLN A CA 1
ATOM 689 C C . GLN A 1 84 ? -9.286 -1.782 21.693 1.00 97.94 84 GLN A C 1
ATOM 691 O O . GLN A 1 84 ? -8.776 -1.094 22.584 1.00 97.94 84 GLN A O 1
ATOM 696 N N . ALA A 1 85 ? -10.252 -2.670 21.939 1.00 97.88 85 ALA A N 1
ATOM 697 C CA . ALA A 1 85 ? -10.730 -2.999 23.278 1.00 97.88 85 ALA A CA 1
ATOM 698 C C . ALA A 1 85 ? -9.692 -3.811 24.068 1.00 97.88 85 ALA A C 1
ATOM 700 O O . ALA A 1 85 ? -9.419 -3.494 25.222 1.00 97.88 85 ALA A O 1
ATOM 701 N N . VAL A 1 86 ? -9.063 -4.811 23.442 1.00 98.19 86 VAL A N 1
ATOM 702 C CA . VAL A 1 86 ? -8.047 -5.665 24.082 1.00 98.19 86 VAL A CA 1
ATOM 703 C C . VAL A 1 86 ? -6.806 -4.872 24.494 1.00 98.19 86 VAL A C 1
ATOM 705 O O . VAL A 1 86 ? -6.302 -5.067 25.601 1.00 98.19 86 VAL A O 1
ATOM 708 N N . PHE A 1 87 ? -6.320 -3.971 23.636 1.00 95.69 87 PHE A N 1
ATOM 709 C CA . PHE A 1 87 ? -5.160 -3.121 23.931 1.00 95.69 87 PHE A CA 1
ATOM 710 C C . PHE A 1 87 ? -5.469 -2.041 24.982 1.00 95.69 87 PHE A C 1
ATOM 712 O O . PHE A 1 87 ? -4.549 -1.540 25.629 1.00 95.69 87 PHE A O 1
ATOM 719 N N . GLY A 1 88 ? -6.747 -1.694 25.173 1.00 94.06 88 GLY A N 1
ATOM 720 C CA . GLY A 1 88 ? -7.174 -0.670 26.125 1.00 94.06 88 GLY A CA 1
ATOM 721 C C . GLY A 1 88 ? -6.596 0.717 25.818 1.00 94.06 88 GLY A C 1
ATOM 722 O O . GLY A 1 88 ? -5.918 0.918 24.812 1.00 94.06 88 GLY A O 1
ATOM 723 N N . ALA A 1 89 ? -6.872 1.697 26.682 1.00 90.81 89 ALA A N 1
ATOM 724 C CA . ALA A 1 89 ? -6.394 3.072 26.497 1.00 90.81 89 ALA A CA 1
ATOM 725 C C . ALA A 1 89 ? -4.858 3.183 26.586 1.00 90.81 89 ALA A C 1
ATOM 727 O O . ALA A 1 89 ? -4.245 3.919 25.816 1.00 90.81 89 ALA A O 1
ATOM 728 N N . GLU A 1 90 ? -4.231 2.407 27.473 1.00 86.50 90 GLU A N 1
ATOM 729 C CA . GLU A 1 90 ? -2.793 2.492 27.762 1.00 86.50 90 GLU A CA 1
ATOM 730 C C . GLU A 1 90 ? -1.912 2.060 26.586 1.00 86.50 90 GLU A C 1
ATOM 732 O O . GLU A 1 90 ? -0.886 2.683 26.304 1.00 86.50 90 GLU A O 1
ATOM 737 N N . GLN A 1 91 ? -2.313 1.003 25.870 1.00 87.75 91 GLN A N 1
ATOM 738 C CA . GLN A 1 91 ? -1.528 0.461 24.758 1.00 87.75 91 GLN A CA 1
ATOM 739 C C . GLN A 1 91 ? -2.090 0.864 23.389 1.00 87.75 91 GLN A C 1
ATOM 741 O O . GLN A 1 91 ? -1.475 0.550 22.367 1.00 87.75 91 GLN A O 1
ATOM 746 N N . ARG A 1 92 ? -3.202 1.622 23.344 1.00 88.31 92 ARG A N 1
ATOM 747 C CA . ARG A 1 92 ? -3.863 2.035 22.094 1.00 88.31 92 ARG A CA 1
ATOM 748 C C . ARG A 1 92 ? -2.918 2.727 21.123 1.00 88.31 92 ARG A C 1
ATOM 750 O O . ARG A 1 92 ? -2.975 2.458 19.931 1.00 88.31 92 ARG A O 1
ATOM 757 N N . ARG A 1 93 ? -2.019 3.574 21.632 1.00 89.19 93 ARG A N 1
ATOM 758 C CA . ARG A 1 93 ? -1.065 4.352 20.819 1.00 89.19 93 ARG A CA 1
ATOM 759 C C . ARG A 1 93 ? -0.139 3.498 19.946 1.00 89.19 93 ARG A C 1
ATOM 761 O O . ARG A 1 93 ? 0.479 4.020 19.023 1.00 89.19 93 ARG A O 1
ATOM 768 N N . ARG A 1 94 ? 0.004 2.206 20.262 1.00 91.56 94 ARG A N 1
ATOM 769 C CA . ARG A 1 94 ? 0.852 1.272 19.512 1.00 91.56 94 ARG A CA 1
ATOM 770 C C . ARG A 1 94 ? 0.092 0.496 18.447 1.00 91.56 94 ARG A C 1
ATOM 772 O O . ARG A 1 94 ? 0.736 -0.201 17.675 1.00 91.56 94 ARG A O 1
ATOM 779 N N . LEU A 1 95 ? -1.236 0.567 18.431 1.00 95.12 95 LEU A N 1
ATOM 780 C CA . LEU A 1 95 ? -2.079 -0.176 17.506 1.00 95.12 95 LEU A CA 1
ATOM 781 C C . LEU A 1 95 ? -2.435 0.696 16.300 1.00 95.12 95 LEU A C 1
ATOM 783 O O . LEU A 1 95 ? -3.025 1.764 16.448 1.00 95.12 95 LEU A O 1
ATOM 787 N N . SER A 1 96 ? -2.130 0.189 15.115 1.00 95.75 96 SER A N 1
ATOM 788 C CA . SER A 1 96 ? -2.562 0.721 13.832 1.00 95.75 96 SER A CA 1
ATOM 789 C C . SER A 1 96 ? -3.554 -0.254 13.203 1.00 95.75 96 SER A C 1
ATOM 791 O O . SER A 1 96 ? -3.218 -1.384 12.865 1.00 95.75 96 SER A O 1
ATOM 793 N N . THR A 1 97 ? -4.804 0.172 13.082 1.00 97.75 97 THR A N 1
ATOM 794 C CA . THR A 1 97 ? -5.859 -0.539 12.356 1.00 97.75 97 THR A CA 1
ATOM 795 C C . THR A 1 97 ? -5.841 -0.113 10.894 1.00 97.75 97 THR A C 1
ATOM 797 O O . THR A 1 97 ? -5.926 1.086 10.603 1.00 97.75 97 THR A O 1
ATOM 800 N N . VAL A 1 98 ? -5.664 -1.073 9.991 1.00 98.06 98 VAL A N 1
ATOM 801 C CA . VAL A 1 98 ? -5.342 -0.813 8.587 1.00 98.06 98 VAL A CA 1
ATOM 802 C C . VAL A 1 98 ? -6.383 -1.438 7.673 1.00 98.06 98 VAL A C 1
ATOM 804 O O . VAL A 1 98 ? -6.621 -2.642 7.725 1.00 98.06 98 VAL A O 1
ATOM 807 N N . LEU A 1 99 ? -7.006 -0.609 6.839 1.00 98.38 99 LEU A N 1
ATOM 808 C CA . LEU A 1 99 ? -7.924 -1.042 5.795 1.00 98.38 99 LEU A CA 1
ATOM 809 C C . LEU A 1 99 ? -7.151 -1.242 4.486 1.00 98.38 99 LEU A C 1
ATOM 811 O O . LEU A 1 99 ? -6.711 -0.261 3.885 1.00 98.38 99 LEU A O 1
ATOM 815 N N . GLY A 1 100 ? -6.999 -2.486 4.036 1.00 96.62 100 GLY A N 1
ATOM 816 C CA . GLY A 1 100 ? -6.407 -2.780 2.733 1.00 96.62 100 GLY A CA 1
ATOM 817 C C . GLY A 1 100 ? -7.302 -2.318 1.589 1.00 96.62 100 GLY A C 1
ATOM 818 O O . GLY A 1 100 ? -8.497 -2.612 1.552 1.00 96.62 100 GLY A O 1
ATOM 819 N N . ALA A 1 101 ? -6.725 -1.599 0.633 1.00 95.75 101 ALA A N 1
ATOM 820 C CA . ALA A 1 101 ? -7.438 -1.041 -0.503 1.00 95.75 101 ALA A CA 1
ATOM 821 C C . ALA A 1 101 ? -6.679 -1.246 -1.814 1.00 95.75 101 ALA A C 1
ATOM 823 O O . ALA A 1 101 ? -5.457 -1.410 -1.861 1.00 95.75 101 ALA A O 1
ATOM 824 N N . TRP A 1 102 ? -7.435 -1.191 -2.906 1.00 92.38 102 TRP A N 1
ATOM 825 C CA . TRP A 1 102 ? -6.854 -1.121 -4.235 1.00 92.38 102 TRP A CA 1
ATOM 826 C C . TRP A 1 102 ? -6.376 0.309 -4.505 1.00 92.38 102 TRP A C 1
ATOM 828 O O . TRP A 1 102 ? -7.112 1.267 -4.264 1.00 92.38 102 TRP A O 1
ATOM 838 N N . ASN A 1 103 ? -5.167 0.461 -5.040 1.00 86.06 103 ASN A N 1
ATOM 839 C CA . ASN A 1 103 ? -4.570 1.755 -5.383 1.00 86.06 103 ASN A CA 1
ATOM 840 C C . ASN A 1 103 ? -5.381 2.545 -6.430 1.00 86.06 103 ASN A C 1
ATOM 842 O O . ASN A 1 103 ? -5.333 3.771 -6.432 1.00 86.06 103 ASN A O 1
ATOM 846 N N . LEU A 1 104 ? -6.178 1.860 -7.259 1.00 84.69 104 LEU A N 1
ATOM 847 C CA . LEU A 1 104 ? -7.106 2.476 -8.221 1.00 84.69 104 LEU A CA 1
ATOM 848 C C . LEU A 1 104 ? -8.543 2.632 -7.684 1.00 84.69 104 LEU A C 1
ATOM 850 O O . LEU A 1 104 ? -9.444 3.097 -8.380 1.00 84.69 104 LEU A O 1
ATOM 854 N N . GLY A 1 105 ? -8.788 2.216 -6.441 1.00 87.44 105 GLY A N 1
ATOM 855 C CA . GLY A 1 105 ? -10.118 1.960 -5.898 1.00 87.44 105 GLY A CA 1
ATOM 856 C C . GLY A 1 105 ? -10.723 3.077 -5.052 1.00 87.44 105 GLY A C 1
ATOM 857 O O . GLY A 1 105 ? -11.457 2.751 -4.124 1.00 87.44 105 GLY A O 1
ATOM 858 N N . ALA A 1 106 ? -10.472 4.363 -5.331 1.00 88.19 106 ALA A N 1
ATOM 859 C CA . ALA A 1 106 ? -10.929 5.476 -4.477 1.00 88.19 106 ALA A CA 1
ATOM 860 C C . ALA A 1 106 ? -12.428 5.401 -4.108 1.00 88.19 106 ALA A C 1
ATOM 862 O O . ALA A 1 106 ? -12.795 5.543 -2.943 1.00 88.19 106 ALA A O 1
ATOM 863 N N . GLY A 1 107 ? -13.301 5.068 -5.065 1.00 89.81 107 GLY A N 1
ATOM 864 C CA . GLY A 1 107 ? -14.734 4.886 -4.798 1.00 89.81 107 GLY A CA 1
ATOM 865 C C . GLY A 1 107 ? -15.062 3.697 -3.881 1.00 89.81 107 GLY A C 1
ATOM 866 O O . GLY A 1 107 ? -15.979 3.784 -3.065 1.00 89.81 107 GLY A O 1
ATOM 867 N N . LEU A 1 108 ? -14.315 2.590 -3.973 1.00 91.31 108 LEU A N 1
ATOM 868 C CA . LEU A 1 108 ? -14.468 1.447 -3.063 1.00 91.31 108 LEU A CA 1
ATOM 869 C C . LEU A 1 108 ? -13.936 1.780 -1.665 1.00 91.31 108 LEU A C 1
ATOM 871 O O . LEU A 1 108 ? -14.592 1.440 -0.680 1.00 91.31 108 LEU A O 1
ATOM 875 N N . THR A 1 109 ? -12.822 2.512 -1.578 1.00 94.62 109 THR A N 1
ATOM 876 C CA . THR A 1 109 ? -12.271 3.023 -0.316 1.00 94.62 109 THR A CA 1
ATOM 877 C C . THR A 1 109 ? -13.277 3.920 0.402 1.00 94.62 109 THR A C 1
ATOM 879 O O . THR A 1 109 ? -13.528 3.719 1.589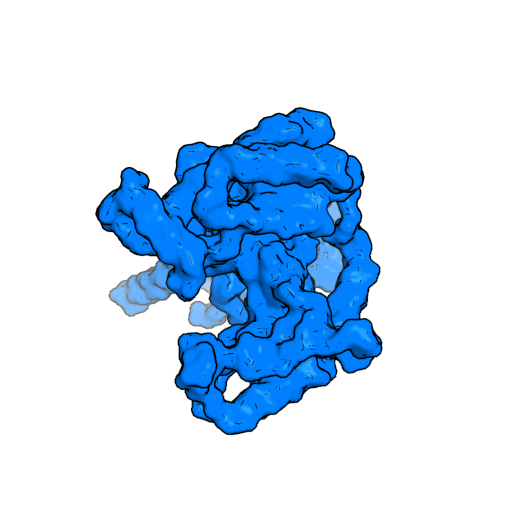 1.00 94.62 109 THR A O 1
ATOM 882 N N . ALA A 1 110 ? -13.911 4.855 -0.315 1.00 94.69 110 ALA A N 1
ATOM 883 C CA . ALA A 1 110 ? -14.967 5.713 0.227 1.00 94.69 110 ALA A CA 1
ATOM 884 C C . ALA A 1 110 ? -16.105 4.882 0.837 1.00 94.69 110 ALA A C 1
ATOM 886 O O . ALA A 1 110 ? -16.407 5.010 2.023 1.00 94.69 110 ALA A O 1
ATOM 887 N N . LYS A 1 111 ? -16.675 3.966 0.040 1.00 95.50 111 LYS A N 1
ATOM 888 C CA . LYS A 1 111 ? -17.764 3.074 0.465 1.00 95.50 111 LYS A CA 1
ATOM 889 C C . LYS A 1 111 ? -17.392 2.250 1.701 1.00 95.50 111 LYS A C 1
ATOM 891 O O . LYS A 1 111 ? -18.221 2.089 2.592 1.00 95.50 111 LYS A O 1
ATOM 896 N N . ALA A 1 112 ? -16.169 1.721 1.752 1.00 98.12 112 ALA A N 1
ATOM 897 C CA . ALA A 1 112 ? -15.707 0.912 2.874 1.00 98.12 112 ALA A CA 1
ATOM 898 C C . ALA A 1 112 ? -15.549 1.745 4.151 1.00 98.12 112 ALA A C 1
ATOM 900 O O . ALA A 1 112 ? -16.016 1.333 5.206 1.00 98.12 112 ALA A O 1
ATOM 901 N N . LEU A 1 113 ? -14.934 2.926 4.066 1.00 97.69 113 LEU A N 1
ATOM 902 C CA . LEU A 1 113 ? -14.743 3.796 5.227 1.00 97.69 113 LEU A CA 1
ATOM 903 C C . LEU A 1 113 ? -16.062 4.389 5.754 1.00 97.69 113 LEU A C 1
ATOM 905 O O . LEU A 1 113 ? -16.194 4.593 6.964 1.00 97.69 113 LEU A O 1
ATOM 909 N N . ASP A 1 114 ? -17.033 4.639 4.871 1.00 96.94 114 ASP A N 1
ATOM 910 C CA . ASP A 1 114 ? -18.367 5.134 5.239 1.00 96.94 114 ASP A CA 1
ATOM 911 C C . ASP A 1 114 ? -19.242 4.049 5.871 1.00 96.94 114 ASP A C 1
ATOM 913 O O . ASP A 1 114 ? -20.108 4.353 6.700 1.00 96.94 114 ASP A O 1
ATOM 917 N N . TYR A 1 115 ? -19.008 2.782 5.513 1.00 97.38 115 TYR A N 1
ATOM 918 C CA . TYR A 1 115 ? -19.752 1.650 6.049 1.00 97.38 115 TYR A CA 1
ATOM 919 C C . TYR A 1 115 ? -19.682 1.644 7.575 1.00 97.38 115 TYR A C 1
ATOM 921 O O . TYR A 1 115 ? -18.618 1.474 8.172 1.00 97.38 115 TYR A O 1
ATOM 929 N N . ASP A 1 116 ? -20.841 1.844 8.206 1.00 96.88 116 ASP A N 1
ATOM 930 C CA . ASP A 1 116 ? -21.002 1.835 9.658 1.00 96.88 116 ASP A CA 1
ATOM 931 C C . ASP A 1 116 ? -19.916 2.668 10.381 1.00 96.88 116 ASP A C 1
ATOM 933 O O . ASP A 1 116 ? -19.358 2.265 11.401 1.00 96.88 116 ASP A O 1
ATOM 937 N N . LYS A 1 117 ? -19.565 3.840 9.828 1.00 96.88 117 LYS A N 1
ATOM 938 C CA . LYS A 1 117 ? -18.540 4.746 10.383 1.00 96.88 117 LYS A CA 1
ATOM 939 C C . LYS A 1 117 ? -17.176 4.072 10.613 1.00 96.88 117 LYS A C 1
ATOM 941 O O . LYS A 1 117 ? -16.480 4.422 11.573 1.00 96.88 117 LYS A O 1
ATOM 946 N N . LEU A 1 118 ? -16.780 3.115 9.770 1.00 98.56 118 LEU A N 1
ATOM 947 C CA . LEU A 1 118 ? -15.499 2.406 9.873 1.00 98.56 118 LEU A CA 1
ATOM 948 C C . LEU A 1 118 ? -14.298 3.362 9.968 1.00 98.56 118 LEU A C 1
ATOM 950 O O . LEU A 1 118 ? -13.353 3.082 10.710 1.00 98.56 118 LEU A O 1
ATOM 954 N N . ALA A 1 119 ? -14.357 4.516 9.296 1.00 97.50 119 ALA A N 1
ATOM 955 C CA . ALA A 1 119 ? -13.347 5.570 9.399 1.00 97.50 119 ALA A CA 1
ATOM 956 C C . ALA A 1 119 ? -12.967 5.920 10.852 1.00 97.50 119 ALA A C 1
ATOM 958 O O . ALA A 1 119 ? -11.790 6.056 11.162 1.00 97.50 119 ALA A O 1
ATOM 959 N N . SER A 1 120 ? -13.938 5.961 11.773 1.00 96.44 120 SER A N 1
ATOM 960 C CA . SER A 1 120 ? -13.715 6.330 13.185 1.00 96.44 120 SER A CA 1
ATOM 961 C C . SER A 1 120 ? -12.823 5.364 13.974 1.00 96.44 120 SER A C 1
ATOM 963 O O . SER A 1 120 ? -12.316 5.714 15.038 1.00 96.44 120 SER A O 1
ATOM 965 N N . VAL A 1 121 ? -12.636 4.143 13.470 1.00 96.44 121 VAL A N 1
ATOM 966 C CA . VAL A 1 121 ? -11.794 3.113 14.091 1.00 96.44 121 VAL A CA 1
ATOM 967 C C . VAL A 1 121 ? -10.654 2.667 13.179 1.00 96.44 121 VAL A C 1
ATOM 969 O O . VAL A 1 121 ? -9.960 1.704 13.506 1.00 96.44 121 VAL A O 1
ATOM 972 N N . THR A 1 122 ? -10.435 3.359 12.061 1.00 97.69 122 THR A N 1
ATOM 973 C CA . THR A 1 122 ? -9.379 3.063 11.088 1.00 97.69 122 THR A CA 1
ATOM 974 C C . THR A 1 122 ? -8.263 4.086 11.228 1.00 97.69 122 THR A C 1
ATOM 976 O O . THR A 1 122 ? -8.513 5.284 11.203 1.00 97.69 122 THR A O 1
ATOM 979 N N . THR A 1 123 ? -7.022 3.624 11.377 1.00 94.50 123 THR A N 1
ATOM 980 C CA . THR A 1 123 ? -5.860 4.527 11.427 1.00 94.50 123 THR A CA 1
ATOM 981 C C . THR A 1 123 ? -5.296 4.814 10.044 1.00 94.50 123 THR A C 1
ATOM 983 O O . THR A 1 123 ? -4.909 5.947 9.772 1.00 94.50 123 THR A O 1
ATOM 986 N N . HIS A 1 124 ? -5.262 3.798 9.177 1.00 95.06 124 HIS A N 1
ATOM 987 C CA . HIS A 1 124 ? -4.692 3.915 7.842 1.00 95.06 124 HIS A CA 1
ATOM 988 C C . HIS A 1 124 ? -5.535 3.161 6.816 1.00 95.06 124 HIS A C 1
ATOM 990 O O . HIS A 1 124 ? -6.084 2.099 7.107 1.00 95.06 124 HIS A O 1
ATOM 996 N N . VAL A 1 125 ? -5.576 3.684 5.598 1.00 96.62 125 VAL A N 1
ATOM 997 C CA . VAL A 1 125 ? -5.827 2.898 4.391 1.00 96.62 125 VAL A CA 1
ATOM 998 C C . VAL A 1 125 ? -4.472 2.485 3.836 1.00 96.62 125 VAL A C 1
ATOM 1000 O O . VAL A 1 125 ? -3.590 3.329 3.713 1.00 96.62 125 VAL A O 1
ATOM 1003 N N . ALA A 1 126 ? -4.287 1.216 3.498 1.00 95.44 126 ALA A N 1
ATOM 1004 C CA . ALA A 1 126 ? -3.064 0.764 2.852 1.00 95.44 126 ALA A CA 1
ATOM 1005 C C . ALA A 1 126 ? -3.318 0.418 1.383 1.00 95.44 126 ALA A C 1
ATOM 1007 O O . ALA A 1 126 ? -4.304 -0.243 1.066 1.00 95.44 126 ALA A O 1
ATOM 1008 N N . VAL A 1 127 ? -2.425 0.851 0.493 1.00 93.69 127 VAL A N 1
ATOM 1009 C CA . VAL A 1 127 ? -2.466 0.562 -0.952 1.00 93.69 127 VAL A CA 1
ATOM 1010 C C . VAL A 1 127 ? -1.155 -0.070 -1.426 1.00 93.69 127 VAL A C 1
ATOM 1012 O O . VAL A 1 127 ? -0.121 0.085 -0.779 1.00 93.69 127 VAL A O 1
ATOM 1015 N N . ALA A 1 128 ? -1.185 -0.768 -2.561 1.00 91.62 128 ALA A N 1
ATOM 1016 C CA . ALA A 1 128 ? 0.035 -1.192 -3.241 1.00 91.62 128 ALA A CA 1
ATOM 1017 C C . ALA A 1 128 ? 0.671 -0.007 -3.986 1.00 91.62 128 ALA A C 1
ATOM 1019 O O . ALA A 1 128 ? -0.025 0.822 -4.578 1.00 91.62 128 ALA A O 1
ATOM 1020 N N . THR A 1 129 ? 1.997 0.049 -3.983 1.00 89.50 129 THR A N 1
ATOM 1021 C CA . THR A 1 129 ? 2.809 1.096 -4.609 1.00 89.50 129 THR A CA 1
ATOM 1022 C C . THR A 1 129 ? 3.801 0.461 -5.581 1.00 89.50 129 THR A C 1
ATOM 1024 O O . THR A 1 129 ? 5.012 0.600 -5.454 1.00 89.50 129 THR A O 1
ATOM 1027 N N . TYR A 1 130 ? 3.305 -0.327 -6.532 1.00 87.94 130 TYR A N 1
ATOM 1028 C CA . TYR A 1 130 ? 4.147 -0.865 -7.600 1.00 87.94 130 TYR A CA 1
ATOM 1029 C C . TYR A 1 130 ? 4.431 0.190 -8.672 1.00 87.94 130 TYR A C 1
ATOM 1031 O O . TYR A 1 130 ? 3.611 1.078 -8.891 1.00 87.94 130 TYR A O 1
ATOM 1039 N N . PHE A 1 131 ? 5.579 0.065 -9.336 1.00 85.94 131 PHE A N 1
ATOM 1040 C CA . PHE A 1 131 ? 5.986 0.909 -10.464 1.00 85.94 131 PHE A CA 1
ATOM 1041 C C . PHE A 1 131 ? 6.672 0.068 -11.555 1.00 85.94 131 PHE A C 1
ATOM 1043 O O . PHE A 1 131 ? 7.001 -1.101 -11.325 1.00 85.94 131 PHE A O 1
ATOM 1050 N N . CYS A 1 132 ? 6.881 0.644 -12.737 1.00 81.69 132 CYS A N 1
ATOM 1051 C CA . CYS A 1 132 ? 7.345 -0.037 -13.954 1.00 81.69 132 CYS A CA 1
ATOM 1052 C C . CYS A 1 132 ? 6.395 -1.151 -14.450 1.00 81.69 132 CYS A C 1
ATOM 1054 O O . CYS A 1 132 ? 6.836 -2.103 -15.101 1.00 81.69 132 CYS A O 1
ATOM 1056 N N . GLY A 1 133 ? 5.107 -1.095 -14.095 1.00 65.75 133 GLY A N 1
ATOM 1057 C CA . GLY A 1 133 ? 4.133 -2.165 -14.364 1.00 65.75 133 GLY A CA 1
ATOM 1058 C C . GLY A 1 133 ? 3.552 -2.151 -15.783 1.00 65.75 133 GLY A C 1
ATOM 1059 O O . GLY A 1 133 ? 2.797 -3.050 -16.151 1.00 65.75 133 GLY A O 1
ATOM 1060 N N . THR A 1 134 ? 3.883 -1.133 -16.579 1.00 53.03 134 THR A N 1
ATOM 1061 C CA . THR A 1 134 ? 3.278 -0.859 -17.892 1.00 53.03 134 THR A CA 1
ATOM 1062 C C . THR A 1 134 ? 4.020 -1.470 -19.082 1.00 53.03 134 THR A C 1
ATOM 1064 O O . THR A 1 134 ? 3.496 -1.468 -20.196 1.00 53.03 134 THR A O 1
ATOM 1067 N N . ALA A 1 135 ? 5.190 -2.083 -18.889 1.00 50.25 135 ALA A N 1
ATOM 1068 C CA . ALA A 1 135 ? 5.896 -2.774 -19.967 1.00 50.25 135 ALA A CA 1
ATOM 1069 C C . ALA A 1 135 ? 5.357 -4.202 -20.183 1.00 50.25 135 ALA A C 1
ATOM 1071 O O . ALA A 1 135 ? 6.067 -5.204 -20.065 1.00 50.25 135 ALA A O 1
ATOM 1072 N N . VAL A 1 136 ? 4.078 -4.285 -20.564 1.00 50.09 136 VAL A N 1
ATOM 1073 C CA . VAL A 1 136 ? 3.585 -5.414 -21.355 1.00 50.09 136 VAL A CA 1
ATOM 1074 C C . VAL A 1 136 ? 4.255 -5.266 -22.711 1.00 50.09 136 VAL A C 1
ATOM 1076 O O . VAL A 1 136 ? 3.826 -4.475 -23.546 1.00 50.09 136 VAL A O 1
ATOM 1079 N N . ASP A 1 137 ? 5.380 -5.947 -22.885 1.00 53.16 137 ASP A N 1
ATOM 1080 C CA . ASP A 1 137 ? 6.116 -5.943 -24.137 1.00 53.16 137 ASP A CA 1
ATOM 1081 C C . ASP A 1 137 ? 5.672 -7.149 -24.977 1.00 53.16 137 ASP A C 1
ATOM 1083 O O . ASP A 1 137 ? 6.147 -8.260 -24.738 1.00 53.16 137 ASP A O 1
ATOM 1087 N N . PRO A 1 138 ? 4.760 -6.981 -25.956 1.00 50.75 138 PRO A N 1
ATOM 1088 C CA . PRO A 1 138 ? 4.457 -8.038 -26.912 1.00 50.75 138 PRO A CA 1
ATOM 1089 C C . PRO A 1 138 ? 5.604 -8.275 -27.912 1.00 50.75 138 PRO A C 1
ATOM 1091 O O . PRO A 1 138 ? 5.478 -9.148 -28.770 1.00 50.75 138 PRO A O 1
ATOM 1094 N N . GLY A 1 139 ? 6.729 -7.551 -27.825 1.00 55.09 139 GLY A N 1
ATOM 1095 C CA . GLY A 1 139 ? 7.916 -7.859 -28.606 1.00 55.09 139 GLY A CA 1
ATOM 1096 C C . GLY A 1 139 ? 9.052 -6.836 -28.508 1.00 55.09 139 GLY A C 1
ATOM 1097 O O . GLY A 1 139 ? 9.003 -5.772 -29.115 1.00 55.09 139 GLY A O 1
ATOM 1098 N N . PHE A 1 140 ? 10.174 -7.282 -27.941 1.00 59.34 140 PHE A N 1
ATOM 1099 C CA . PHE A 1 140 ? 11.527 -6.809 -28.261 1.00 59.34 140 PHE A CA 1
ATOM 1100 C C . PHE A 1 140 ? 11.996 -5.437 -27.743 1.00 59.34 140 PHE A C 1
ATOM 1102 O O . PHE A 1 140 ? 13.042 -4.979 -28.209 1.00 59.34 140 PHE A O 1
ATOM 1109 N N . LYS A 1 141 ? 11.390 -4.834 -26.715 1.00 77.50 141 LYS A N 1
ATOM 1110 C CA . LYS A 1 141 ? 12.060 -3.736 -25.997 1.00 77.50 141 LYS A CA 1
ATOM 1111 C C . LYS A 1 141 ? 13.415 -4.208 -25.459 1.00 77.50 141 LYS A C 1
ATOM 1113 O O . LYS A 1 141 ? 13.592 -5.346 -24.996 1.00 77.50 141 LYS A O 1
ATOM 1118 N N . THR A 1 142 ? 14.410 -3.345 -25.607 1.00 86.69 142 THR A N 1
ATOM 1119 C CA . THR A 1 142 ? 15.727 -3.506 -24.990 1.00 86.69 142 THR A CA 1
ATOM 1120 C C . THR A 1 142 ? 15.652 -3.129 -23.513 1.00 86.69 142 THR A C 1
ATOM 1122 O O . THR A 1 142 ? 14.775 -2.370 -23.102 1.00 86.69 142 THR A O 1
ATOM 1125 N N . THR A 1 143 ? 16.608 -3.598 -22.713 1.00 88.00 143 THR A N 1
ATOM 1126 C CA . THR A 1 143 ? 16.717 -3.233 -21.292 1.00 88.00 143 THR A CA 1
ATOM 1127 C C . THR A 1 143 ? 16.765 -1.714 -21.085 1.00 88.00 143 THR A C 1
ATOM 1129 O O . THR A 1 143 ? 16.155 -1.214 -20.146 1.00 88.00 143 THR A O 1
ATOM 1132 N N . SER A 1 144 ? 17.405 -0.961 -21.994 1.00 88.75 144 SER A N 1
ATOM 1133 C CA . SER A 1 144 ? 17.408 0.509 -21.938 1.00 88.75 144 SER A CA 1
ATOM 1134 C C . SER A 1 144 ? 16.017 1.101 -22.139 1.00 88.75 144 SER A C 1
ATOM 1136 O O . SER A 1 144 ? 15.614 1.939 -21.347 1.00 88.75 144 SER A O 1
ATOM 1138 N N . GLN A 1 145 ? 15.264 0.633 -23.138 1.00 87.56 145 GLN A N 1
ATOM 1139 C CA . GLN A 1 145 ? 13.909 1.136 -23.396 1.00 87.56 145 GLN A CA 1
ATOM 1140 C C . GLN A 1 145 ? 12.962 0.850 -22.225 1.00 87.56 145 GLN A C 1
ATOM 1142 O O . GLN A 1 145 ? 12.156 1.699 -21.876 1.00 87.56 145 GLN A O 1
ATOM 1147 N N . LEU A 1 146 ? 13.099 -0.311 -21.572 1.00 86.12 146 LEU A N 1
ATOM 1148 C CA . LEU A 1 146 ? 12.334 -0.631 -20.361 1.00 86.12 146 LEU A CA 1
ATOM 1149 C C . LEU A 1 146 ? 12.648 0.329 -19.199 1.00 86.12 146 LEU A C 1
ATOM 1151 O O . LEU A 1 146 ? 11.762 0.667 -18.418 1.00 86.12 146 LEU A O 1
ATOM 1155 N N . LEU A 1 147 ? 13.906 0.761 -19.070 1.00 87.75 147 LEU A N 1
ATOM 1156 C CA . LEU A 1 147 ? 14.316 1.756 -18.073 1.00 87.75 147 LEU A CA 1
ATOM 1157 C C . LEU A 1 147 ? 13.794 3.149 -18.425 1.00 87.75 147 LEU A C 1
ATOM 1159 O O . LEU A 1 147 ? 13.306 3.830 -17.531 1.00 87.75 147 LEU A O 1
ATOM 1163 N N . ASP A 1 148 ? 13.855 3.536 -19.701 1.00 87.25 148 ASP A N 1
ATOM 1164 C CA . ASP A 1 148 ? 13.335 4.818 -20.189 1.00 87.25 148 ASP A CA 1
ATOM 1165 C C . ASP A 1 148 ? 11.817 4.920 -19.945 1.00 87.25 148 ASP A C 1
ATOM 1167 O O . ASP A 1 148 ? 11.341 5.926 -19.422 1.00 87.25 148 ASP A O 1
ATOM 1171 N N . ASP A 1 149 ? 11.065 3.851 -20.235 1.00 83.19 149 ASP A N 1
ATOM 1172 C CA . ASP A 1 149 ? 9.626 3.779 -19.951 1.00 83.19 149 ASP A CA 1
ATOM 1173 C C . ASP A 1 149 ? 9.341 3.901 -18.451 1.00 83.19 149 ASP A C 1
ATOM 1175 O O . ASP A 1 149 ? 8.437 4.629 -18.045 1.00 83.19 149 ASP A O 1
ATOM 1179 N N . CYS A 1 150 ? 10.115 3.203 -17.613 1.00 85.56 150 CYS A N 1
ATOM 1180 C CA . CYS A 1 150 ? 9.903 3.273 -16.174 1.00 85.56 150 CYS A CA 1
ATOM 1181 C C . CYS A 1 150 ? 10.249 4.659 -15.603 1.00 85.56 150 CYS A C 1
ATOM 1183 O O . CYS A 1 150 ? 9.541 5.162 -14.735 1.00 85.56 150 CYS A O 1
ATOM 1185 N N . GLU A 1 151 ? 11.305 5.307 -16.093 1.00 85.12 151 GLU A N 1
ATOM 1186 C CA . GLU A 1 151 ? 11.626 6.689 -15.724 1.00 85.12 151 GLU A CA 1
ATOM 1187 C C . GLU A 1 151 ? 10.511 7.658 -16.136 1.00 85.12 151 GLU A C 1
ATOM 1189 O O . GLU A 1 151 ? 10.158 8.535 -15.348 1.00 85.12 151 GLU A O 1
ATOM 1194 N N . ALA A 1 152 ? 9.917 7.473 -17.319 1.00 81.19 152 ALA A N 1
ATOM 1195 C CA . ALA A 1 152 ? 8.778 8.268 -17.771 1.00 81.19 152 ALA A CA 1
ATOM 1196 C C . ALA A 1 152 ? 7.528 8.051 -16.896 1.00 81.19 152 ALA A C 1
ATOM 1198 O O . ALA A 1 152 ? 6.874 9.026 -16.523 1.00 81.19 152 ALA A O 1
ATOM 1199 N N . GLU A 1 153 ? 7.240 6.804 -16.498 1.00 76.75 153 GLU A N 1
ATOM 1200 C CA . GLU A 1 153 ? 6.140 6.459 -15.579 1.00 76.75 153 GLU A CA 1
ATOM 1201 C C . GLU A 1 153 ? 6.274 7.207 -14.238 1.00 76.75 153 GLU A C 1
ATOM 1203 O O . GLU A 1 153 ? 5.300 7.713 -13.691 1.00 76.75 153 GLU A O 1
ATOM 1208 N N . LEU A 1 154 ? 7.491 7.372 -13.708 1.00 72.69 154 LEU A N 1
ATOM 1209 C CA . LEU A 1 154 ? 7.695 8.105 -12.449 1.00 72.69 154 LEU A CA 1
ATOM 1210 C C . LEU A 1 154 ? 7.367 9.609 -12.535 1.00 72.69 154 LEU A C 1
ATOM 1212 O O . LEU A 1 154 ? 7.142 10.243 -11.497 1.00 72.69 154 LEU A O 1
ATOM 1216 N N . VAL A 1 155 ? 7.346 10.184 -13.741 1.00 65.81 155 VAL A N 1
ATOM 1217 C CA . VAL A 1 155 ? 7.068 11.610 -13.971 1.00 65.81 155 VAL A CA 1
ATOM 1218 C C . VAL A 1 155 ? 5.569 11.863 -14.120 1.00 65.81 155 VAL A C 1
ATOM 1220 O O . VAL A 1 155 ? 5.038 12.744 -13.441 1.00 65.81 155 VAL A O 1
ATOM 1223 N N . ASP A 1 156 ? 4.891 11.089 -14.968 1.00 59.84 156 ASP A N 1
ATOM 1224 C CA . ASP A 1 156 ? 3.480 11.282 -15.312 1.00 59.84 156 ASP A CA 1
ATOM 1225 C C . ASP A 1 156 ? 2.779 9.931 -15.487 1.00 59.84 156 ASP A C 1
ATOM 1227 O O . ASP A 1 156 ? 2.801 9.329 -16.560 1.00 59.84 156 ASP A O 1
ATOM 1231 N N . ASP A 1 157 ? 2.179 9.430 -14.404 1.00 66.88 157 ASP A N 1
ATOM 1232 C CA . ASP A 1 157 ? 1.497 8.141 -14.420 1.00 66.88 157 ASP A CA 1
ATOM 1233 C C . ASP A 1 157 ? 0.120 8.174 -13.746 1.00 66.88 157 ASP A C 1
ATOM 1235 O O . ASP A 1 157 ? -0.127 8.784 -12.692 1.00 66.88 157 ASP A O 1
ATOM 1239 N N . ALA A 1 158 ? -0.808 7.471 -14.394 1.00 66.75 158 ALA A N 1
ATOM 1240 C CA . ALA A 1 158 ? -2.198 7.366 -13.985 1.00 66.75 158 ALA A CA 1
ATOM 1241 C C . ALA A 1 158 ? -2.355 6.681 -12.615 1.00 66.75 158 ALA A C 1
ATOM 1243 O O . ALA A 1 158 ? -3.301 6.988 -11.884 1.00 66.75 158 ALA A O 1
ATOM 1244 N N . THR A 1 159 ? -1.426 5.806 -12.221 1.00 72.19 159 THR A N 1
ATOM 1245 C CA . THR A 1 159 ? -1.400 5.157 -10.904 1.00 72.19 159 THR A CA 1
ATOM 1246 C C . THR A 1 159 ? -1.148 6.172 -9.799 1.00 72.19 159 THR A C 1
ATOM 1248 O O . THR A 1 159 ? -1.843 6.131 -8.784 1.00 72.19 159 THR A O 1
ATOM 1251 N N . TYR A 1 160 ? -0.237 7.137 -9.980 1.00 77.94 160 TYR A N 1
ATOM 1252 C CA . TYR A 1 160 ? -0.037 8.207 -8.991 1.00 77.94 160 TYR A CA 1
ATOM 1253 C C . TYR A 1 160 ? -1.265 9.100 -8.850 1.00 77.94 160 TYR A C 1
ATOM 1255 O O . TYR A 1 160 ? -1.643 9.470 -7.734 1.00 77.94 160 TYR A O 1
ATOM 1263 N N . THR A 1 161 ? -1.923 9.408 -9.968 1.00 79.25 161 THR A N 1
ATOM 1264 C CA . THR A 1 161 ? -3.188 10.154 -9.963 1.00 79.25 161 THR A CA 1
ATOM 1265 C C . THR A 1 161 ? -4.271 9.388 -9.202 1.00 79.25 161 THR A C 1
ATOM 1267 O O . THR A 1 161 ? -4.972 9.952 -8.358 1.00 79.25 161 THR A O 1
ATOM 1270 N N . ALA A 1 162 ? -4.381 8.082 -9.431 1.00 77.12 162 ALA A N 1
ATOM 1271 C CA . ALA A 1 162 ? -5.358 7.241 -8.757 1.00 77.12 162 ALA A CA 1
ATOM 1272 C C . ALA A 1 162 ? -5.068 7.075 -7.254 1.00 77.12 162 ALA A C 1
ATOM 1274 O O . ALA A 1 162 ? -5.980 7.208 -6.434 1.00 77.12 162 ALA A O 1
ATOM 1275 N N . ILE A 1 163 ? -3.801 6.895 -6.868 1.00 84.06 163 ILE A N 1
ATOM 1276 C CA . ILE A 1 163 ? -3.386 6.866 -5.459 1.00 84.06 163 ILE A CA 1
ATOM 1277 C C . ILE A 1 163 ? -3.678 8.212 -4.789 1.00 84.06 163 ILE A C 1
ATOM 1279 O O . ILE A 1 163 ? -4.187 8.236 -3.670 1.00 84.06 163 ILE A O 1
ATOM 1283 N N . SER A 1 164 ? -3.455 9.334 -5.480 1.00 83.12 164 SER A N 1
ATOM 1284 C CA . SER A 1 164 ? -3.822 10.669 -4.982 1.00 83.12 164 SER A CA 1
ATOM 1285 C C . SER A 1 164 ? -5.327 10.795 -4.727 1.00 83.12 164 SER A C 1
ATOM 1287 O O . SER A 1 164 ? -5.741 11.386 -3.729 1.00 83.12 164 SER A O 1
ATOM 1289 N N . ALA A 1 165 ? -6.164 10.182 -5.569 1.00 82.00 165 ALA A N 1
ATOM 1290 C CA . ALA A 1 165 ? -7.606 10.121 -5.336 1.00 82.00 165 ALA A CA 1
ATOM 1291 C C . ALA A 1 165 ? -7.969 9.267 -4.105 1.00 82.00 165 ALA A C 1
ATOM 1293 O O . ALA A 1 165 ? -8.887 9.628 -3.360 1.00 82.00 165 ALA A O 1
ATOM 1294 N N . VAL A 1 166 ? -7.243 8.171 -3.845 1.00 83.06 166 VAL A N 1
ATOM 1295 C CA . VAL A 1 166 ? -7.392 7.384 -2.606 1.00 83.06 166 VAL A CA 1
ATOM 1296 C C . VAL A 1 166 ? -6.979 8.210 -1.383 1.00 83.06 166 VAL A C 1
ATOM 1298 O O . VAL A 1 166 ? -7.727 8.236 -0.405 1.00 83.06 166 VAL A O 1
ATOM 1301 N N . ILE A 1 167 ? -5.855 8.935 -1.453 1.00 85.62 167 ILE A N 1
ATOM 1302 C CA . ILE A 1 167 ? -5.386 9.846 -0.393 1.00 85.62 167 ILE A CA 1
ATOM 1303 C C . ILE A 1 167 ? -6.448 10.892 -0.073 1.00 85.62 167 ILE A C 1
ATOM 1305 O O . ILE A 1 167 ? -6.858 11.008 1.079 1.00 85.62 167 ILE A O 1
ATOM 130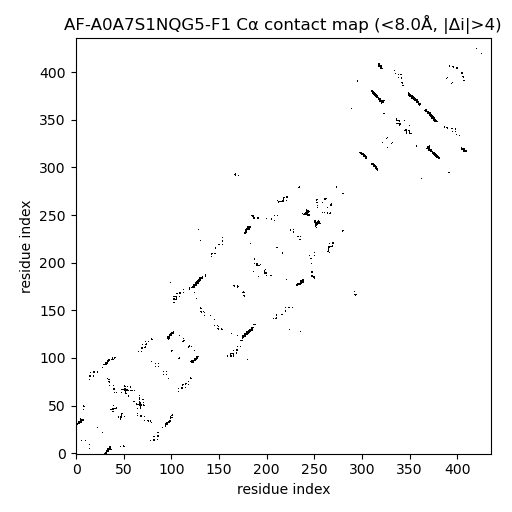9 N N . ALA A 1 168 ? -6.953 11.603 -1.083 1.00 81.62 168 ALA A N 1
ATOM 1310 C CA . ALA A 1 168 ? -7.986 12.617 -0.890 1.00 81.62 168 ALA A CA 1
ATOM 1311 C C . ALA A 1 168 ? -9.261 12.021 -0.264 1.00 81.62 168 ALA A C 1
ATOM 1313 O O . ALA A 1 168 ? -9.840 12.594 0.660 1.00 81.62 168 ALA A O 1
ATOM 1314 N N . THR A 1 169 ? -9.670 10.835 -0.721 1.00 82.25 169 THR A N 1
ATOM 1315 C CA . THR A 1 169 ? -10.844 10.124 -0.197 1.00 82.25 169 THR A CA 1
ATOM 1316 C C . THR A 1 169 ? -10.684 9.733 1.275 1.00 82.25 169 THR A C 1
ATOM 1318 O O . THR A 1 169 ? -11.627 9.876 2.059 1.00 82.25 169 THR A O 1
ATOM 1321 N N . ALA A 1 170 ? -9.512 9.226 1.661 1.00 82.25 170 ALA A N 1
ATOM 1322 C CA . ALA A 1 170 ? -9.217 8.841 3.037 1.00 82.25 170 ALA A CA 1
ATOM 1323 C C . ALA A 1 170 ? -9.078 10.076 3.948 1.00 82.25 170 ALA A C 1
ATOM 1325 O O . ALA A 1 170 ? -9.648 10.101 5.042 1.00 82.25 170 ALA A O 1
ATOM 1326 N N . ALA A 1 171 ? -8.426 11.138 3.463 1.00 83.50 171 ALA A N 1
ATOM 1327 C CA . ALA A 1 171 ? -8.226 12.389 4.192 1.00 83.50 171 ALA A CA 1
ATOM 1328 C C . ALA A 1 171 ? -9.553 13.083 4.543 1.00 83.50 171 ALA A C 1
ATOM 1330 O O . ALA A 1 171 ? -9.724 13.527 5.678 1.00 83.50 171 ALA A O 1
ATOM 1331 N N . GLN A 1 172 ? -10.539 13.079 3.634 1.00 82.19 172 GLN A N 1
ATOM 1332 C CA . GLN A 1 172 ? -11.909 13.558 3.905 1.00 82.19 172 GLN A CA 1
ATOM 1333 C C . GLN A 1 172 ? -12.580 12.856 5.099 1.00 82.19 172 GLN A C 1
ATOM 1335 O O . GLN A 1 172 ? -13.549 13.365 5.657 1.00 82.19 172 GLN A O 1
ATOM 1340 N N . ARG A 1 173 ? -12.079 11.678 5.484 1.00 89.75 173 ARG A N 1
ATOM 1341 C CA . ARG A 1 173 ? -12.596 10.842 6.573 1.00 89.75 173 ARG A CA 1
ATOM 1342 C C . ARG A 1 173 ? -11.643 10.783 7.770 1.00 89.75 173 ARG A C 1
ATOM 1344 O O . ARG A 1 173 ? -11.874 9.997 8.683 1.00 89.75 173 ARG A O 1
ATOM 1351 N N . GLY A 1 174 ? -10.589 11.605 7.773 1.00 84.75 174 GLY A N 1
ATOM 1352 C CA . GLY A 1 174 ? -9.593 11.660 8.844 1.00 84.75 174 GLY A CA 1
ATOM 1353 C C . GLY A 1 174 ? -8.672 10.439 8.909 1.00 84.75 174 GLY A C 1
ATOM 1354 O O . GLY A 1 174 ? -8.128 10.155 9.973 1.00 84.75 174 GLY A O 1
ATOM 1355 N N . VAL A 1 175 ? -8.512 9.706 7.803 1.00 87.56 175 VAL A N 1
ATOM 1356 C CA . VAL A 1 175 ? -7.689 8.492 7.729 1.00 87.56 175 VAL A CA 1
ATOM 1357 C C . VAL A 1 175 ? -6.471 8.748 6.842 1.00 87.56 175 VAL A C 1
ATOM 1359 O O . VAL A 1 175 ? -6.604 9.261 5.733 1.00 87.56 175 VAL A O 1
ATOM 1362 N N . ALA A 1 176 ? -5.280 8.387 7.324 1.00 86.25 176 ALA A N 1
ATOM 1363 C CA . ALA A 1 176 ? -4.041 8.507 6.555 1.00 86.25 176 ALA A CA 1
ATOM 1364 C C . ALA A 1 176 ? -3.898 7.360 5.540 1.00 86.25 176 ALA A C 1
ATOM 1366 O O . ALA A 1 176 ? -4.514 6.306 5.694 1.00 86.25 176 ALA A O 1
ATOM 1367 N N . VAL A 1 177 ? -3.054 7.533 4.522 1.00 88.00 177 VAL A N 1
ATOM 1368 C CA . VAL A 1 177 ? -2.713 6.457 3.580 1.00 88.00 177 VAL A CA 1
ATOM 1369 C C . VAL A 1 177 ? -1.289 5.975 3.822 1.00 88.00 177 VAL A C 1
ATOM 1371 O O . VAL A 1 177 ? -0.388 6.770 4.066 1.00 88.00 177 VAL A O 1
ATOM 1374 N N . MET A 1 178 ? -1.090 4.663 3.751 1.00 91.25 178 MET A N 1
ATOM 1375 C CA . MET A 1 178 ? 0.217 4.013 3.788 1.00 91.25 178 MET A CA 1
ATOM 1376 C C . MET A 1 178 ? 0.352 2.999 2.647 1.00 91.25 178 MET A C 1
ATOM 1378 O O . MET A 1 178 ? -0.608 2.725 1.927 1.00 91.25 178 MET A O 1
ATOM 1382 N N . ALA A 1 179 ? 1.539 2.419 2.493 1.00 91.44 179 ALA A N 1
ATOM 1383 C CA . ALA A 1 179 ? 1.763 1.312 1.570 1.00 91.44 179 ALA A CA 1
ATOM 1384 C C . ALA A 1 179 ? 1.773 -0.023 2.324 1.00 91.44 179 ALA A C 1
ATOM 1386 O O . ALA A 1 179 ? 2.382 -0.098 3.395 1.00 91.44 179 ALA A O 1
ATOM 1387 N N . TYR A 1 180 ? 1.151 -1.068 1.767 1.00 91.50 180 TYR A N 1
ATOM 1388 C CA . TYR A 1 180 ? 1.347 -2.445 2.257 1.00 91.50 180 TYR A CA 1
ATOM 1389 C C . TYR A 1 180 ? 2.344 -3.246 1.415 1.00 91.50 180 TYR A C 1
ATOM 1391 O O . TYR A 1 180 ? 2.922 -4.211 1.897 1.00 91.50 180 TYR A O 1
ATOM 1399 N N . GLU A 1 181 ? 2.599 -2.847 0.178 1.00 90.75 181 GLU A N 1
ATOM 1400 C CA . GLU A 1 181 ? 3.623 -3.464 -0.658 1.00 90.75 181 GLU A CA 1
ATOM 1401 C C . GLU A 1 181 ? 3.982 -2.550 -1.821 1.00 90.75 181 GLU A C 1
ATOM 1403 O O . GLU A 1 181 ? 3.268 -1.591 -2.112 1.00 90.75 181 GLU A O 1
ATOM 1408 N N . GLY A 1 182 ? 5.075 -2.866 -2.502 1.00 89.44 182 GLY A N 1
ATOM 1409 C CA . GLY A 1 182 ? 5.574 -2.068 -3.602 1.00 89.44 182 GLY A CA 1
ATOM 1410 C C . GLY A 1 182 ? 6.908 -2.574 -4.119 1.00 89.44 182 GLY A C 1
ATOM 1411 O O . GLY A 1 182 ? 7.421 -3.619 -3.696 1.00 89.44 182 GLY A O 1
ATOM 1412 N N . GLY A 1 183 ? 7.451 -1.806 -5.058 1.00 88.94 183 GLY A N 1
ATOM 1413 C CA . GLY A 1 183 ? 8.666 -2.135 -5.790 1.00 88.94 183 GLY A CA 1
ATOM 1414 C C . GLY A 1 183 ? 8.431 -2.213 -7.303 1.00 88.94 183 GLY A C 1
ATOM 1415 O O . GLY A 1 183 ? 7.312 -2.019 -7.779 1.00 88.94 183 GLY A O 1
ATOM 1416 N N . PRO A 1 184 ? 9.484 -2.486 -8.083 1.00 87.81 184 PRO A N 1
ATOM 1417 C CA . PRO A 1 184 ? 9.358 -2.631 -9.524 1.00 87.81 184 PRO A CA 1
ATOM 1418 C C . PRO A 1 184 ? 8.582 -3.917 -9.843 1.00 87.81 184 PRO A C 1
ATOM 1420 O O . PRO A 1 184 ? 8.985 -4.998 -9.407 1.00 87.81 184 PRO A O 1
ATOM 1423 N N . SER A 1 185 ? 7.485 -3.800 -10.593 1.00 83.75 185 SER A N 1
ATOM 1424 C CA . SER A 1 185 ? 6.551 -4.894 -10.904 1.00 83.75 185 SER A CA 1
ATOM 1425 C C . SER A 1 185 ? 6.512 -5.219 -12.397 1.00 83.75 185 SER A C 1
ATOM 1427 O O . SER A 1 185 ? 5.455 -5.352 -13.012 1.00 83.75 185 SER A O 1
ATOM 1429 N N . LEU A 1 186 ? 7.699 -5.347 -12.987 1.00 82.94 186 LEU A N 1
ATOM 1430 C CA . LEU A 1 186 ? 7.859 -5.757 -14.372 1.00 82.94 186 LEU A CA 1
ATOM 1431 C C . LEU A 1 186 ? 7.679 -7.280 -14.479 1.00 82.94 186 LEU A C 1
ATOM 1433 O O . LEU A 1 186 ? 8.600 -8.051 -14.193 1.00 82.94 186 LEU A O 1
ATOM 1437 N N . VAL A 1 187 ? 6.465 -7.716 -14.824 1.00 78.75 187 VAL A N 1
ATOM 1438 C CA . VAL A 1 187 ? 6.078 -9.134 -14.880 1.00 78.75 187 VAL A CA 1
ATOM 1439 C C . VAL A 1 187 ? 5.280 -9.422 -16.147 1.00 78.75 187 VAL A C 1
ATOM 1441 O O . VAL A 1 187 ? 4.411 -8.649 -16.545 1.00 78.75 187 VAL A O 1
ATOM 1444 N N . GLU A 1 188 ? 5.537 -10.574 -16.767 1.00 78.12 188 GLU A N 1
ATOM 1445 C CA . GLU A 1 188 ? 4.759 -11.027 -17.916 1.00 78.12 188 GLU A CA 1
ATOM 1446 C C . GLU A 1 188 ? 3.385 -11.505 -17.437 1.00 78.12 188 GLU A C 1
ATOM 1448 O O . GLU A 1 188 ? 3.261 -12.531 -16.763 1.00 78.12 188 GLU A O 1
ATOM 1453 N N . TYR A 1 189 ? 2.332 -10.779 -17.816 1.00 74.75 189 TYR A N 1
ATOM 1454 C CA . TYR A 1 189 ? 0.962 -11.098 -17.410 1.00 74.75 189 TYR A CA 1
ATOM 1455 C C . TYR A 1 189 ? 0.541 -12.523 -17.808 1.00 74.75 189 TYR A C 1
ATOM 1457 O O . TYR A 1 189 ? -0.106 -13.216 -17.024 1.00 74.75 189 TYR A O 1
ATOM 1465 N N . GLY A 1 190 ? 0.954 -12.993 -18.993 1.00 71.81 190 GLY A N 1
ATOM 1466 C CA . GLY A 1 190 ? 0.690 -14.358 -19.467 1.00 71.81 190 GLY A CA 1
ATOM 1467 C C . GLY A 1 190 ? 1.319 -15.438 -18.581 1.00 71.81 190 GLY A C 1
ATOM 1468 O O . GLY A 1 190 ? 0.668 -16.443 -18.275 1.00 71.81 190 GLY A O 1
ATOM 1469 N N . ALA A 1 191 ? 2.538 -15.193 -18.094 1.00 74.31 191 ALA A N 1
ATOM 1470 C CA . ALA A 1 191 ? 3.228 -16.091 -17.178 1.00 74.31 191 ALA A CA 1
ATOM 1471 C C . ALA A 1 191 ? 2.603 -16.044 -15.775 1.00 74.31 191 ALA A C 1
ATOM 1473 O O . ALA A 1 191 ? 2.434 -17.083 -15.140 1.00 74.31 191 ALA A O 1
ATOM 1474 N N . MET A 1 192 ? 2.217 -14.853 -15.305 1.00 73.12 192 MET A N 1
ATOM 1475 C CA . MET A 1 192 ? 1.603 -14.652 -13.991 1.00 73.12 192 MET A CA 1
ATOM 1476 C C . MET A 1 192 ? 0.208 -15.285 -13.897 1.00 73.12 192 MET A C 1
ATOM 1478 O O . MET A 1 192 ? -0.064 -16.054 -12.976 1.00 73.12 192 MET A O 1
ATOM 1482 N N . MET A 1 193 ? -0.677 -14.991 -14.852 1.00 67.75 193 MET A N 1
ATOM 1483 C CA . MET A 1 193 ? -2.090 -15.375 -14.768 1.00 67.75 193 MET A CA 1
ATOM 1484 C C . MET A 1 193 ? -2.369 -16.816 -15.174 1.00 67.75 193 MET A C 1
ATOM 1486 O O . MET A 1 193 ? -3.354 -17.396 -14.720 1.00 67.75 193 MET A O 1
ATOM 1490 N N . GLY A 1 194 ? -1.525 -17.416 -16.012 1.00 64.38 194 GLY A N 1
ATOM 1491 C CA . GLY A 1 194 ? -1.692 -18.820 -16.381 1.00 64.38 194 GLY A CA 1
ATOM 1492 C C . GLY A 1 194 ? -1.110 -19.811 -15.365 1.00 64.38 194 GLY A C 1
ATOM 1493 O O . GLY A 1 194 ? -1.296 -21.021 -15.514 1.00 64.38 194 GLY A O 1
ATOM 1494 N N . GLY A 1 195 ? -0.417 -19.331 -14.324 1.00 64.94 195 GLY A N 1
ATOM 1495 C CA . GLY A 1 195 ? 0.189 -20.180 -13.297 1.00 64.94 195 GLY A CA 1
ATOM 1496 C C . GLY A 1 195 ? 1.119 -21.247 -13.903 1.00 64.94 195 GLY A C 1
ATOM 1497 O O . GLY A 1 195 ? 1.843 -20.955 -14.857 1.00 64.94 195 GLY A O 1
ATOM 1498 N N . PRO A 1 196 ? 1.091 -22.508 -13.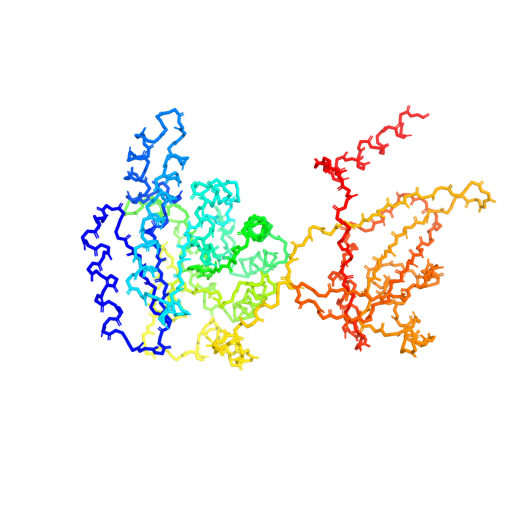419 1.00 60.25 196 PRO A N 1
ATOM 1499 C CA . PRO A 1 196 ? 1.895 -23.594 -13.991 1.00 60.25 196 PRO A CA 1
ATOM 1500 C C . PRO A 1 196 ? 1.638 -23.875 -15.482 1.00 60.25 196 PRO A C 1
ATOM 1502 O O . PRO A 1 196 ? 2.486 -24.485 -16.126 1.00 60.25 196 PRO A O 1
ATOM 1505 N N . GLY A 1 197 ? 0.488 -23.450 -16.020 1.00 63.28 197 GLY A N 1
ATOM 1506 C CA . GLY A 1 197 ? 0.114 -23.585 -17.431 1.00 63.28 197 GLY A CA 1
ATOM 1507 C C . GLY A 1 197 ? 0.213 -22.283 -18.233 1.00 63.28 197 GLY A C 1
ATOM 1508 O O . GLY A 1 197 ? -0.282 -22.233 -19.356 1.00 63.28 197 GLY A O 1
ATOM 1509 N N . GLY A 1 198 ? 0.795 -21.224 -17.660 1.00 68.25 198 GLY A N 1
ATOM 1510 C CA . GLY A 1 198 ? 0.915 -19.925 -18.311 1.00 68.25 198 GLY A CA 1
ATOM 1511 C C . GLY A 1 198 ? 1.918 -19.913 -19.449 1.00 68.25 198 GLY A C 1
ATOM 1512 O O . GLY A 1 198 ? 2.920 -20.631 -19.430 1.00 68.25 198 GLY A O 1
ATOM 1513 N N . PHE A 1 199 ? 1.630 -19.076 -20.442 1.00 73.12 199 PHE A N 1
ATOM 1514 C CA . PHE A 1 199 ? 2.533 -18.835 -21.555 1.00 73.12 199 PHE A CA 1
ATOM 1515 C C . PHE A 1 199 ? 3.669 -17.922 -21.100 1.00 73.12 199 PHE A C 1
ATOM 1517 O O . PHE A 1 199 ? 3.435 -16.914 -20.439 1.00 73.12 199 PHE A O 1
ATOM 1524 N N . GLU A 1 200 ? 4.889 -18.306 -21.451 1.00 76.31 200 GLU A N 1
ATOM 1525 C CA . GLU A 1 200 ? 6.099 -17.537 -21.197 1.00 76.31 200 GLU A CA 1
ATOM 1526 C C . GLU A 1 200 ? 6.726 -17.198 -22.542 1.00 76.31 200 GLU A C 1
ATOM 1528 O O . GLU A 1 200 ? 7.018 -18.098 -23.337 1.00 76.31 200 GLU A O 1
ATOM 1533 N N . THR A 1 201 ? 6.955 -15.913 -22.783 1.00 79.50 201 THR A N 1
ATOM 1534 C CA . THR A 1 201 ? 7.669 -15.457 -23.970 1.00 79.50 201 THR A CA 1
ATOM 1535 C C . THR A 1 201 ? 9.156 -15.804 -23.821 1.00 79.50 201 THR A C 1
ATOM 1537 O O . THR A 1 201 ? 9.804 -15.324 -22.883 1.00 79.50 201 THR A O 1
ATOM 1540 N N . PRO A 1 202 ? 9.745 -16.621 -24.720 1.00 82.81 202 PRO A N 1
ATOM 1541 C CA . PRO A 1 202 ? 11.151 -17.001 -24.614 1.00 82.81 202 PRO A CA 1
ATOM 1542 C C . PRO A 1 202 ? 12.081 -15.780 -24.548 1.00 82.81 202 PRO A C 1
ATOM 1544 O O . PRO A 1 202 ? 12.013 -14.893 -25.397 1.00 82.81 202 PRO A O 1
ATOM 1547 N N . GLY A 1 203 ? 12.964 -15.742 -23.546 1.00 82.94 203 GLY A N 1
ATOM 1548 C CA . GLY A 1 203 ? 13.936 -14.660 -23.348 1.00 82.94 203 GLY A CA 1
ATOM 1549 C C . GLY A 1 203 ? 13.412 -13.434 -22.589 1.00 82.94 203 GLY A C 1
ATOM 1550 O O . GLY A 1 203 ? 14.203 -12.556 -22.244 1.00 82.94 203 GLY A O 1
ATOM 1551 N N . LEU A 1 204 ? 12.105 -13.335 -22.316 1.00 82.62 204 LEU A N 1
ATOM 1552 C CA . LEU A 1 204 ? 11.534 -12.153 -21.662 1.00 82.62 204 LEU A CA 1
ATOM 1553 C C . LEU A 1 204 ? 11.917 -12.067 -20.178 1.00 82.62 204 LEU A C 1
ATOM 1555 O O . LEU A 1 204 ? 12.292 -10.996 -19.701 1.00 82.62 204 LEU A O 1
ATOM 1559 N N . LYS A 1 205 ? 11.910 -13.193 -19.451 1.00 85.56 205 LYS A N 1
ATOM 1560 C CA . LYS A 1 205 ? 12.337 -13.199 -18.041 1.00 85.56 205 LYS A CA 1
ATOM 1561 C C . LYS A 1 205 ? 13.806 -12.799 -17.888 1.00 85.56 205 LYS A C 1
ATOM 1563 O O . LYS A 1 205 ? 14.136 -12.092 -16.943 1.00 85.56 205 LYS A O 1
ATOM 1568 N N . GLU A 1 206 ? 14.681 -13.211 -18.810 1.00 88.06 206 GLU A N 1
ATOM 1569 C CA . GLU A 1 206 ? 16.099 -12.853 -18.787 1.00 88.06 206 GLU A CA 1
ATOM 1570 C C . GLU A 1 206 ? 16.273 -11.342 -18.952 1.00 88.06 206 GLU A C 1
ATOM 1572 O O . GLU A 1 206 ? 17.009 -10.731 -18.181 1.00 88.06 206 GLU A O 1
ATOM 1577 N N . LYS A 1 207 ? 15.516 -10.716 -19.861 1.00 87.19 207 LYS A N 1
ATOM 1578 C CA . LYS A 1 207 ? 15.488 -9.253 -19.997 1.00 87.19 207 LYS A CA 1
ATOM 1579 C C . LYS A 1 207 ? 14.997 -8.555 -18.734 1.00 87.19 207 LYS A C 1
ATOM 1581 O O . LYS A 1 207 ? 15.561 -7.542 -18.332 1.00 87.19 207 LYS A O 1
ATOM 1586 N N . TYR A 1 208 ? 13.973 -9.089 -18.073 1.00 88.06 208 TYR A N 1
ATOM 1587 C CA . TYR A 1 208 ? 13.527 -8.536 -16.794 1.00 88.06 208 TYR A CA 1
ATOM 1588 C C . TYR A 1 208 ? 14.609 -8.686 -15.720 1.00 88.06 208 TYR A C 1
ATOM 1590 O O . TYR A 1 208 ? 14.825 -7.771 -14.930 1.00 88.06 208 TYR A O 1
ATOM 1598 N N . PHE A 1 209 ? 15.369 -9.782 -15.713 1.00 90.19 209 PHE A N 1
ATOM 1599 C CA . PHE A 1 209 ? 16.507 -9.927 -14.804 1.00 90.19 209 PHE A CA 1
ATOM 1600 C C . PHE A 1 209 ? 17.616 -8.914 -15.110 1.00 90.19 209 PHE A C 1
ATOM 1602 O O . PHE A 1 209 ? 18.169 -8.335 -14.176 1.00 90.19 209 PHE A O 1
ATOM 1609 N N . GLU A 1 210 ? 17.911 -8.659 -16.386 1.00 91.19 210 GLU A N 1
ATOM 1610 C CA . GLU A 1 210 ? 18.838 -7.600 -16.799 1.00 91.19 210 GLU A CA 1
ATOM 1611 C C . GLU A 1 210 ? 18.361 -6.223 -16.329 1.00 91.19 210 GLU A C 1
ATOM 1613 O O . GLU A 1 210 ? 19.144 -5.482 -15.738 1.00 91.19 210 GLU A O 1
ATOM 1618 N N . PHE A 1 211 ? 17.073 -5.911 -16.502 1.00 90.69 211 PHE A N 1
ATOM 1619 C CA . PHE A 1 211 ? 16.449 -4.694 -15.979 1.00 90.69 211 PHE A CA 1
ATOM 1620 C C . PHE A 1 211 ? 16.652 -4.569 -14.463 1.00 90.69 211 PHE A C 1
ATOM 1622 O O . PHE A 1 211 ? 17.138 -3.547 -13.977 1.00 90.69 211 PHE A O 1
ATOM 1629 N N . HIS A 1 212 ? 16.361 -5.632 -13.706 1.00 89.56 212 HIS A N 1
ATOM 1630 C CA . HIS A 1 212 ? 16.507 -5.641 -12.249 1.00 89.56 212 HIS A CA 1
ATOM 1631 C C . HIS A 1 212 ? 17.962 -5.571 -11.759 1.00 89.56 212 HIS A C 1
ATOM 1633 O O . HIS A 1 212 ? 18.193 -5.189 -10.608 1.00 89.56 212 HIS A O 1
ATOM 1639 N N . ALA A 1 213 ? 18.930 -5.941 -12.599 1.00 90.88 213 ALA A N 1
ATOM 1640 C CA . ALA A 1 213 ? 20.361 -5.854 -12.317 1.00 90.88 213 ALA A CA 1
ATOM 1641 C C . ALA A 1 213 ? 21.004 -4.545 -12.814 1.00 90.88 213 ALA A C 1
ATOM 1643 O O . ALA A 1 213 ? 22.153 -4.265 -12.468 1.00 90.88 213 ALA A O 1
ATOM 1644 N N . HIS A 1 214 ? 20.299 -3.752 -13.623 1.00 93.38 214 HIS A N 1
ATOM 1645 C CA . HIS A 1 214 ? 20.872 -2.590 -14.290 1.00 93.38 214 HIS A CA 1
ATOM 1646 C C . HIS A 1 214 ? 21.224 -1.465 -13.302 1.00 93.38 214 HIS A C 1
ATOM 1648 O O . HIS A 1 214 ? 20.459 -1.148 -12.391 1.00 93.38 214 HIS A O 1
ATOM 1654 N N . SER A 1 215 ? 22.364 -0.796 -13.511 1.00 92.88 215 SER A N 1
ATOM 1655 C CA . SER A 1 215 ? 22.867 0.259 -12.614 1.00 92.88 215 SER A CA 1
ATOM 1656 C C . SER A 1 215 ? 21.914 1.455 -12.483 1.00 92.88 215 SER A C 1
ATOM 1658 O O . SER A 1 215 ? 21.729 1.966 -11.380 1.00 92.88 215 SER A O 1
ATOM 1660 N N . ARG A 1 216 ? 21.250 1.854 -13.582 1.00 93.00 216 ARG A N 1
ATOM 1661 C CA . ARG A 1 216 ? 20.208 2.909 -13.592 1.00 93.00 216 ARG A CA 1
ATOM 1662 C C . ARG A 1 216 ? 19.073 2.654 -12.599 1.00 93.00 216 ARG A C 1
ATOM 1664 O O . ARG A 1 216 ? 18.522 3.615 -12.069 1.00 93.00 216 ARG A O 1
ATOM 1671 N N . LEU A 1 217 ? 18.759 1.392 -12.289 1.00 90.88 217 LEU A N 1
ATOM 1672 C CA . LEU A 1 217 ? 17.636 1.067 -11.412 1.00 90.88 217 LEU A CA 1
ATOM 1673 C C . LEU A 1 217 ? 17.791 1.669 -10.012 1.00 90.88 217 LEU A C 1
ATOM 1675 O O . LEU A 1 217 ? 16.784 1.983 -9.392 1.00 90.88 217 LEU A O 1
ATOM 1679 N N . GLY A 1 218 ? 19.019 1.877 -9.523 1.00 91.00 218 GLY A N 1
ATOM 1680 C CA . GLY A 1 218 ? 19.235 2.551 -8.240 1.00 91.00 218 GLY A CA 1
ATOM 1681 C C . GLY A 1 218 ? 18.643 3.966 -8.216 1.00 91.00 218 GLY A C 1
ATOM 1682 O O . GLY A 1 218 ? 17.904 4.308 -7.298 1.00 91.00 218 GLY A O 1
ATOM 1683 N N . GLY A 1 219 ? 18.891 4.760 -9.264 1.00 89.94 219 GLY A N 1
ATOM 1684 C CA . GLY A 1 219 ? 18.342 6.115 -9.390 1.00 89.94 219 GLY A CA 1
ATOM 1685 C C . GLY A 1 219 ? 16.818 6.125 -9.519 1.00 89.94 219 GLY A C 1
ATOM 1686 O O . GLY A 1 219 ? 16.147 6.882 -8.820 1.00 89.94 219 GLY A O 1
ATOM 1687 N N . ILE A 1 220 ? 16.272 5.219 -10.335 1.00 89.19 220 ILE A N 1
ATOM 1688 C CA . ILE A 1 220 ? 14.821 5.042 -10.508 1.00 89.19 220 ILE A CA 1
ATOM 1689 C C . ILE A 1 220 ? 14.160 4.690 -9.168 1.00 89.19 220 ILE A C 1
ATOM 1691 O O . ILE A 1 220 ? 13.142 5.268 -8.794 1.00 89.19 220 ILE A O 1
ATOM 1695 N N . TYR A 1 221 ? 14.760 3.783 -8.397 1.00 90.00 221 TYR A N 1
ATOM 1696 C CA . TYR A 1 221 ? 14.232 3.380 -7.096 1.00 90.00 221 TYR A CA 1
ATOM 1697 C C . TYR A 1 221 ? 14.251 4.535 -6.086 1.00 90.00 221 TYR A C 1
ATOM 1699 O O . TYR A 1 221 ? 13.279 4.732 -5.361 1.00 90.00 221 TYR A O 1
ATOM 1707 N N . THR A 1 222 ? 15.319 5.338 -6.059 1.00 87.56 222 THR A N 1
ATOM 1708 C CA . THR A 1 222 ? 15.392 6.550 -5.226 1.00 87.56 222 THR A CA 1
ATOM 1709 C C . THR A 1 222 ? 14.316 7.567 -5.611 1.00 87.56 222 THR A C 1
ATOM 1711 O O . THR A 1 222 ? 13.676 8.141 -4.726 1.00 87.56 222 THR A O 1
ATOM 1714 N N . ALA A 1 223 ? 14.070 7.764 -6.911 1.00 86.00 223 ALA A N 1
ATOM 1715 C CA . ALA A 1 223 ? 13.007 8.639 -7.403 1.00 86.00 223 ALA A CA 1
ATOM 1716 C C . ALA A 1 223 ? 11.619 8.125 -6.988 1.00 86.00 223 ALA A C 1
ATOM 1718 O O . ALA A 1 223 ? 10.817 8.891 -6.459 1.00 86.00 223 ALA A O 1
ATOM 1719 N N . TYR A 1 224 ? 11.373 6.818 -7.111 1.00 87.88 224 TYR A N 1
ATOM 1720 C CA . TYR A 1 224 ? 10.166 6.154 -6.616 1.00 87.88 224 TYR A CA 1
ATOM 1721 C C . TYR A 1 224 ? 9.947 6.381 -5.107 1.00 87.88 224 TYR A C 1
ATOM 1723 O O . TYR A 1 224 ? 8.864 6.801 -4.693 1.00 87.88 224 TYR A O 1
ATOM 1731 N N . LEU A 1 225 ? 10.976 6.156 -4.277 1.00 85.31 225 LEU A N 1
ATOM 1732 C CA . LEU A 1 225 ? 10.888 6.359 -2.825 1.00 85.31 225 LEU A CA 1
ATOM 1733 C C . LEU A 1 225 ? 10.580 7.823 -2.493 1.00 85.31 225 LEU A C 1
ATOM 1735 O O . LEU A 1 225 ? 9.716 8.106 -1.666 1.00 85.31 225 LEU A O 1
ATOM 1739 N N . THR A 1 226 ? 11.244 8.749 -3.186 1.00 83.69 226 THR A N 1
ATOM 1740 C CA . THR A 1 226 ? 11.040 10.196 -3.036 1.00 83.69 226 THR A CA 1
ATOM 1741 C C . THR A 1 226 ? 9.635 10.627 -3.456 1.00 83.69 226 THR A C 1
ATOM 1743 O O . THR A 1 226 ? 9.011 11.427 -2.764 1.00 83.69 226 THR A O 1
ATOM 1746 N N . LYS A 1 227 ? 9.095 10.063 -4.541 1.00 81.25 227 LYS A N 1
ATOM 1747 C CA . LYS A 1 227 ? 7.739 10.353 -5.023 1.00 81.25 227 LYS A CA 1
ATOM 1748 C C . LYS A 1 227 ? 6.673 9.915 -4.021 1.00 81.25 227 LYS A C 1
ATOM 1750 O O . LYS A 1 227 ? 5.782 10.690 -3.689 1.00 81.25 227 LYS A O 1
ATOM 1755 N N . PHE A 1 228 ? 6.758 8.693 -3.496 1.00 80.38 228 PHE A N 1
ATOM 1756 C CA . PHE A 1 228 ? 5.800 8.245 -2.479 1.00 80.38 228 PHE A CA 1
ATOM 1757 C C . PHE A 1 228 ? 5.951 9.018 -1.167 1.00 80.38 228 PHE A C 1
ATOM 1759 O O . PHE A 1 228 ? 4.946 9.360 -0.541 1.00 80.38 228 PHE A O 1
ATOM 1766 N N . ALA A 1 229 ? 7.182 9.395 -0.813 1.00 79.12 229 ALA A N 1
ATOM 1767 C CA . ALA A 1 229 ? 7.439 10.288 0.306 1.00 79.12 229 ALA A CA 1
ATOM 1768 C C . ALA A 1 229 ? 6.748 11.645 0.150 1.00 79.12 229 ALA A C 1
ATOM 1770 O O . ALA A 1 229 ? 6.081 12.095 1.081 1.00 79.12 229 ALA A O 1
ATOM 1771 N N . SER A 1 230 ? 6.841 12.267 -1.031 1.00 76.62 230 SER A N 1
ATOM 1772 C CA . SER A 1 230 ? 6.186 13.551 -1.307 1.00 76.62 230 SER A CA 1
ATOM 1773 C C . SER A 1 230 ? 4.658 13.451 -1.319 1.00 76.62 230 SER A C 1
ATOM 1775 O O . SER A 1 230 ? 3.978 14.452 -1.127 1.00 76.62 230 SER A O 1
ATOM 1777 N N . MET A 1 231 ? 4.104 12.251 -1.516 1.00 78.44 231 MET A N 1
ATOM 1778 C CA . MET A 1 231 ? 2.666 11.969 -1.404 1.00 78.44 231 MET A CA 1
ATOM 1779 C C . MET A 1 231 ? 2.221 11.647 0.035 1.00 78.44 231 MET A C 1
ATOM 1781 O O . MET A 1 231 ? 1.050 11.344 0.259 1.00 78.44 231 MET A O 1
ATOM 1785 N N . GLY A 1 232 ? 3.134 11.679 1.011 1.00 76.44 232 GLY A N 1
ATOM 1786 C CA . GLY A 1 232 ? 2.849 11.345 2.409 1.00 76.44 232 GLY A CA 1
ATOM 1787 C C . GLY A 1 232 ? 2.769 9.842 2.700 1.00 76.44 232 GLY A C 1
ATOM 1788 O O . GLY A 1 232 ? 2.349 9.452 3.786 1.00 76.44 232 GLY A O 1
ATOM 1789 N N . ILE A 1 233 ? 3.185 8.986 1.761 1.00 79.62 233 ILE A N 1
ATOM 1790 C CA . ILE A 1 233 ? 3.193 7.527 1.913 1.00 79.62 233 ILE A CA 1
ATOM 1791 C C . ILE A 1 233 ? 4.603 7.090 2.323 1.00 79.62 233 ILE A C 1
ATOM 1793 O O . ILE A 1 233 ? 5.495 6.940 1.487 1.00 79.62 233 ILE A O 1
ATOM 1797 N N . LEU A 1 234 ? 4.814 6.902 3.632 1.00 66.31 234 LEU A N 1
ATOM 1798 C CA . LEU A 1 234 ? 6.141 6.680 4.212 1.00 66.31 234 LEU A CA 1
ATOM 1799 C C . LEU A 1 234 ? 6.205 5.596 5.303 1.00 66.31 234 LEU A C 1
ATOM 1801 O O . LEU A 1 234 ? 5.339 5.564 6.180 1.00 66.31 234 LEU A O 1
ATOM 1805 N N . PRO A 1 235 ? 7.301 4.810 5.342 1.00 62.47 235 PRO A N 1
ATOM 1806 C CA . PRO A 1 235 ? 8.095 4.406 4.179 1.00 62.47 235 PRO A CA 1
ATOM 1807 C C . PRO A 1 235 ? 7.256 3.473 3.285 1.00 62.47 235 PRO A C 1
ATOM 1809 O O . PRO A 1 235 ? 6.483 2.668 3.816 1.00 62.47 235 PRO A O 1
ATOM 1812 N N . PRO A 1 236 ? 7.387 3.530 1.948 1.00 69.69 236 PRO A N 1
ATOM 1813 C CA . PRO A 1 236 ? 6.700 2.578 1.086 1.00 69.69 236 PRO A CA 1
ATOM 1814 C C . PRO A 1 236 ? 7.209 1.158 1.381 1.00 69.69 236 PRO A C 1
ATOM 1816 O O . PRO A 1 236 ? 8.408 0.874 1.285 1.00 69.69 236 PRO A O 1
ATOM 1819 N N . MET A 1 237 ? 6.300 0.277 1.804 1.00 83.56 237 MET A N 1
ATOM 1820 C CA . MET A 1 237 ? 6.618 -1.089 2.209 1.00 83.56 237 MET A CA 1
ATOM 1821 C C . MET A 1 237 ? 7.017 -1.897 0.976 1.00 83.56 237 MET A C 1
ATOM 1823 O O . MET A 1 237 ? 6.263 -1.980 0.017 1.00 83.56 237 MET A O 1
ATOM 1827 N N . GLN A 1 238 ? 8.219 -2.469 0.975 1.00 87.12 238 GLN A N 1
ATOM 1828 C CA . GLN A 1 238 ? 8.686 -3.289 -0.143 1.00 87.12 238 GLN A CA 1
ATOM 1829 C C . GLN A 1 238 ? 8.123 -4.698 -0.028 1.00 87.12 238 GLN A C 1
ATOM 1831 O O . GLN A 1 238 ? 8.120 -5.260 1.067 1.00 87.12 238 GLN A O 1
ATOM 1836 N N . PHE A 1 239 ? 7.696 -5.276 -1.153 1.00 89.69 239 PHE A N 1
ATOM 1837 C CA . PHE A 1 239 ? 7.020 -6.576 -1.157 1.00 89.69 239 PHE A CA 1
ATOM 1838 C C . PHE A 1 239 ? 7.848 -7.681 -0.485 1.00 89.69 239 PHE A C 1
ATOM 1840 O O . PHE A 1 239 ? 7.332 -8.468 0.306 1.00 89.69 239 PHE A O 1
ATOM 1847 N N . THR A 1 240 ? 9.157 -7.745 -0.758 1.00 89.56 240 THR A N 1
ATOM 1848 C CA . THR A 1 240 ? 10.028 -8.715 -0.086 1.00 89.56 240 THR A CA 1
ATOM 1849 C C . THR A 1 240 ? 11.481 -8.262 0.005 1.00 89.56 240 THR A C 1
ATOM 1851 O O . THR A 1 240 ? 12.052 -7.705 -0.932 1.00 89.56 240 THR A O 1
ATOM 1854 N N . SER A 1 241 ? 12.106 -8.524 1.155 1.00 89.00 241 SER A N 1
ATOM 1855 C CA . SER A 1 241 ? 13.516 -8.198 1.395 1.00 89.00 241 SER A CA 1
ATOM 1856 C C . SER A 1 241 ? 14.453 -9.100 0.591 1.00 89.00 241 SER A C 1
ATOM 1858 O O . SER A 1 241 ? 15.413 -8.610 0.000 1.00 89.00 241 SER A O 1
ATOM 1860 N N . THR A 1 242 ? 14.164 -10.401 0.518 1.00 91.56 242 THR A N 1
ATOM 1861 C CA . THR A 1 242 ? 15.016 -11.372 -0.173 1.00 91.56 242 THR A CA 1
ATOM 1862 C C . THR A 1 242 ? 14.161 -12.409 -0.882 1.00 91.56 242 THR A C 1
ATOM 1864 O O . THR A 1 242 ? 13.445 -13.174 -0.238 1.00 91.56 242 THR A O 1
ATOM 1867 N N . ALA A 1 243 ? 14.270 -12.474 -2.207 1.00 90.81 243 ALA A N 1
ATOM 1868 C CA . ALA A 1 243 ? 13.623 -13.504 -3.008 1.00 90.81 243 ALA A CA 1
ATOM 1869 C C . ALA A 1 243 ? 14.382 -13.741 -4.313 1.00 90.81 243 ALA A C 1
ATOM 1871 O O . ALA A 1 243 ? 14.886 -12.807 -4.939 1.00 90.81 243 ALA A O 1
ATOM 1872 N N . LYS A 1 244 ? 14.414 -15.002 -4.756 1.00 90.06 244 LYS A N 1
ATOM 1873 C CA . LYS A 1 244 ? 14.918 -15.335 -6.089 1.00 90.06 244 LYS A CA 1
ATOM 1874 C C . LYS A 1 244 ? 14.010 -14.724 -7.146 1.00 90.06 244 LYS A C 1
ATOM 1876 O O . LYS A 1 244 ? 12.790 -14.734 -7.007 1.00 90.06 244 LYS A O 1
ATOM 1881 N N . TRP A 1 245 ? 14.620 -14.245 -8.218 1.00 88.94 245 TRP A N 1
ATOM 1882 C CA . TRP A 1 245 ? 13.884 -13.788 -9.384 1.00 88.94 245 TRP A CA 1
ATOM 1883 C C . TRP A 1 245 ? 13.332 -14.975 -10.162 1.00 88.94 245 TRP A C 1
ATOM 1885 O O . TRP A 1 245 ? 13.952 -16.039 -10.239 1.00 88.94 245 TRP A O 1
ATOM 1895 N N . SER A 1 246 ? 12.144 -14.795 -10.721 1.00 86.19 246 SER A N 1
ATOM 1896 C CA . SER A 1 246 ? 11.477 -15.804 -11.530 1.00 86.19 246 SER A CA 1
ATOM 1897 C C . SER A 1 246 ? 10.604 -15.138 -12.586 1.00 86.19 246 SER A C 1
ATOM 1899 O O . SER A 1 246 ? 10.382 -13.929 -12.554 1.00 86.19 246 SER A O 1
ATOM 1901 N N . LYS A 1 247 ? 10.037 -15.944 -13.482 1.00 78.50 247 LYS A N 1
ATOM 1902 C CA . LYS A 1 247 ? 9.006 -15.475 -14.414 1.00 78.50 247 LYS A CA 1
ATOM 1903 C C . LYS A 1 247 ? 7.740 -14.951 -13.729 1.00 78.50 247 LYS A C 1
ATOM 1905 O O . LYS A 1 247 ? 6.985 -14.213 -14.343 1.00 78.50 247 LYS A O 1
ATOM 1910 N N . TYR A 1 248 ? 7.521 -15.320 -12.465 1.00 81.19 248 TYR A N 1
ATOM 1911 C CA . TYR A 1 248 ? 6.409 -14.819 -11.663 1.00 81.19 248 TYR A CA 1
ATOM 1912 C C . TYR A 1 248 ? 6.736 -13.502 -10.961 1.00 81.19 248 TYR A C 1
ATOM 1914 O O . TYR A 1 248 ? 5.887 -13.026 -10.230 1.00 81.19 248 TYR A O 1
ATOM 1922 N N . GLY A 1 249 ? 7.937 -12.942 -11.148 1.00 83.19 249 GLY A N 1
ATOM 1923 C CA . GLY A 1 249 ? 8.343 -11.643 -10.615 1.00 83.19 249 GLY A CA 1
ATOM 1924 C C . GLY A 1 249 ? 9.716 -11.640 -9.939 1.00 83.19 249 GLY A C 1
ATOM 1925 O O . GLY A 1 249 ? 10.294 -12.682 -9.609 1.00 83.19 249 GLY A O 1
ATOM 1926 N N . SER A 1 250 ? 10.240 -10.426 -9.744 1.00 87.94 250 SER A N 1
ATOM 1927 C CA . SER A 1 250 ? 11.610 -10.149 -9.278 1.00 87.94 250 SER A CA 1
ATOM 1928 C C . SER A 1 250 ? 11.650 -9.094 -8.158 1.00 87.94 250 SER A C 1
ATOM 1930 O O . SER A 1 250 ? 12.586 -8.294 -8.048 1.00 87.94 250 SER A O 1
ATOM 1932 N N . TRP A 1 251 ? 10.626 -9.101 -7.300 1.00 88.31 251 TRP A N 1
ATOM 1933 C CA . TRP A 1 251 ? 10.392 -8.077 -6.274 1.00 88.31 251 TRP A CA 1
ATOM 1934 C C . TRP A 1 251 ? 11.400 -8.056 -5.119 1.00 88.31 251 TRP A C 1
ATOM 1936 O O . TRP A 1 251 ? 11.520 -7.040 -4.442 1.00 88.31 251 TRP A O 1
ATOM 1946 N N . GLY A 1 252 ? 12.144 -9.144 -4.884 1.00 89.88 252 GLY A N 1
ATOM 1947 C CA . GLY A 1 252 ? 13.119 -9.212 -3.789 1.00 89.88 252 GLY A CA 1
ATOM 1948 C C . GLY A 1 252 ? 14.183 -8.133 -3.891 1.00 89.88 252 GLY A C 1
ATOM 1949 O O . GLY A 1 252 ? 14.842 -8.050 -4.927 1.00 89.88 252 GLY A O 1
ATOM 1950 N N . ILE A 1 253 ? 14.358 -7.323 -2.838 1.00 90.25 253 ILE A N 1
ATOM 1951 C CA . ILE A 1 253 ? 15.411 -6.294 -2.786 1.00 90.25 253 ILE A CA 1
ATOM 1952 C C . ILE A 1 253 ? 16.778 -6.939 -3.041 1.00 90.25 253 ILE A C 1
ATOM 1954 O O . ILE A 1 253 ? 17.515 -6.462 -3.899 1.00 90.25 253 ILE A O 1
ATOM 1958 N N . THR A 1 254 ? 17.073 -8.057 -2.374 1.00 91.38 254 THR A N 1
ATOM 1959 C CA . THR A 1 254 ? 18.193 -8.954 -2.698 1.00 91.38 254 THR A CA 1
ATOM 1960 C C . THR A 1 254 ? 17.696 -10.299 -3.232 1.00 91.38 254 THR A C 1
ATOM 1962 O O . THR A 1 254 ? 16.529 -10.673 -3.076 1.00 91.38 254 THR A O 1
ATOM 1965 N N . ARG A 1 255 ? 18.593 -11.057 -3.870 1.00 90.94 255 ARG A N 1
ATOM 1966 C CA . ARG A 1 255 ? 18.311 -12.393 -4.425 1.00 90.94 255 ARG A CA 1
ATOM 1967 C C . ARG A 1 255 ? 18.576 -13.509 -3.424 1.00 90.94 255 ARG A C 1
ATOM 1969 O O . ARG A 1 255 ? 17.909 -14.545 -3.450 1.00 90.94 255 ARG A O 1
ATOM 1976 N N . THR A 1 256 ? 19.560 -13.310 -2.553 1.00 90.25 256 THR A N 1
ATOM 1977 C CA . THR A 1 256 ? 19.935 -14.237 -1.481 1.00 90.25 256 THR A CA 1
ATOM 1978 C C . THR A 1 256 ? 20.221 -13.470 -0.192 1.00 90.25 256 THR A C 1
ATOM 1980 O O . THR A 1 256 ? 20.413 -12.255 -0.201 1.00 90.25 256 THR A O 1
ATOM 1983 N N . GLN A 1 257 ? 20.258 -14.185 0.935 1.00 89.38 257 GLN A N 1
ATOM 1984 C CA . GLN A 1 257 ? 20.564 -13.591 2.243 1.00 89.38 257 GLN A CA 1
ATOM 1985 C C . GLN A 1 257 ? 22.045 -13.202 2.395 1.00 89.38 257 GLN A C 1
ATOM 1987 O O . GLN A 1 257 ? 22.389 -12.465 3.310 1.00 89.38 257 GLN A O 1
ATOM 1992 N N . THR A 1 258 ? 22.923 -13.713 1.525 1.00 92.00 258 THR A N 1
ATOM 1993 C CA . THR A 1 258 ? 24.378 -13.489 1.578 1.00 92.00 258 THR A CA 1
ATOM 1994 C C . THR A 1 258 ? 24.860 -12.440 0.582 1.00 92.00 258 THR A C 1
ATOM 1996 O O . THR A 1 258 ? 26.042 -12.110 0.560 1.00 92.00 258 THR A O 1
ATOM 1999 N N . GLU A 1 259 ? 23.979 -11.964 -0.295 1.00 90.75 259 GLU A N 1
ATOM 2000 C CA . GLU A 1 259 ? 24.305 -10.940 -1.276 1.00 90.75 259 GLU A CA 1
ATOM 2001 C C . GLU A 1 259 ? 24.526 -9.597 -0.573 1.00 90.75 259 GLU A C 1
ATOM 2003 O O . GLU A 1 259 ? 23.677 -9.132 0.188 1.00 90.75 259 GLU A O 1
ATOM 2008 N N . ALA A 1 260 ? 25.676 -8.969 -0.823 1.00 91.94 260 ALA A N 1
ATOM 2009 C CA . ALA A 1 260 ? 25.963 -7.659 -0.263 1.00 91.94 260 ALA A CA 1
ATOM 2010 C C . ALA A 1 260 ? 25.028 -6.616 -0.883 1.00 91.94 260 ALA A C 1
ATOM 2012 O O . ALA A 1 260 ? 24.951 -6.489 -2.106 1.00 91.94 260 ALA A O 1
ATOM 2013 N N . CYS A 1 261 ? 24.366 -5.826 -0.039 1.00 90.19 261 CYS A N 1
ATOM 2014 C CA . CYS A 1 261 ? 23.437 -4.788 -0.482 1.00 90.19 261 CYS A CA 1
ATOM 2015 C C . CYS A 1 261 ? 24.095 -3.789 -1.451 1.00 90.19 261 CYS A C 1
ATOM 2017 O O . CYS A 1 261 ? 23.487 -3.396 -2.441 1.00 90.19 261 CYS A O 1
ATOM 2019 N N . SER A 1 262 ? 25.379 -3.485 -1.235 1.00 90.75 262 SER A N 1
ATOM 2020 C CA . SER A 1 262 ? 26.187 -2.614 -2.096 1.00 90.75 262 SER A CA 1
ATOM 2021 C C . SER A 1 262 ? 26.446 -3.150 -3.501 1.00 90.75 262 SER A C 1
ATOM 2023 O O . SER A 1 262 ? 26.774 -2.376 -4.395 1.00 90.75 262 SER A O 1
ATOM 2025 N N . SER A 1 263 ? 26.269 -4.453 -3.728 1.00 89.81 263 SER A N 1
ATOM 2026 C CA . SER A 1 263 ? 26.332 -5.050 -5.069 1.00 89.81 263 SER A CA 1
ATOM 2027 C C . SER A 1 263 ? 24.983 -5.091 -5.794 1.00 89.81 263 SER A C 1
ATOM 2029 O O . SER A 1 263 ? 24.921 -5.554 -6.931 1.00 89.81 263 SER A O 1
ATOM 2031 N N . VAL A 1 264 ? 23.904 -4.609 -5.165 1.00 91.94 264 VAL A N 1
ATOM 2032 C CA . VAL A 1 264 ? 22.547 -4.647 -5.721 1.00 91.94 264 VAL A CA 1
ATOM 2033 C C . VAL A 1 264 ? 21.989 -3.226 -5.812 1.00 91.94 264 VAL A C 1
ATOM 2035 O O . VAL A 1 264 ? 21.631 -2.662 -4.777 1.00 91.94 264 VAL A O 1
ATOM 2038 N N . PRO A 1 265 ? 21.834 -2.649 -7.020 1.00 91.56 265 PRO A N 1
ATOM 2039 C CA . PRO A 1 265 ? 21.448 -1.245 -7.191 1.00 91.56 265 PRO A CA 1
ATOM 2040 C C . PRO A 1 265 ? 20.199 -0.826 -6.401 1.00 91.56 265 PRO A C 1
ATOM 2042 O O . PRO A 1 265 ? 20.220 0.190 -5.712 1.00 91.56 265 PRO A O 1
ATOM 2045 N N . LYS A 1 266 ? 19.133 -1.639 -6.424 1.00 89.50 266 LYS A N 1
ATOM 2046 C CA . LYS A 1 266 ? 17.906 -1.374 -5.648 1.00 89.50 266 LYS A CA 1
ATOM 2047 C C . LYS A 1 266 ? 18.109 -1.459 -4.133 1.00 89.50 266 LYS A C 1
ATOM 2049 O O . LYS A 1 266 ? 17.500 -0.692 -3.399 1.00 89.50 266 LYS A O 1
ATOM 2054 N N . CYS A 1 267 ? 18.959 -2.370 -3.656 1.00 91.75 267 CYS A N 1
ATOM 2055 C CA . CYS A 1 267 ? 19.230 -2.497 -2.228 1.00 91.75 267 CYS A CA 1
ATOM 2056 C C . CYS A 1 267 ? 20.022 -1.292 -1.728 1.00 91.75 267 CYS A C 1
ATOM 2058 O O . CYS A 1 267 ? 19.625 -0.669 -0.745 1.00 91.75 267 CYS A O 1
ATOM 2060 N N . GLN A 1 268 ? 21.094 -0.942 -2.441 1.00 92.62 268 GLN A N 1
ATOM 2061 C CA . GLN A 1 268 ? 21.909 0.222 -2.122 1.00 92.62 268 GLN A CA 1
ATOM 2062 C C . GLN A 1 268 ? 21.056 1.499 -2.111 1.00 92.62 268 GLN A C 1
ATOM 2064 O O . GLN A 1 268 ? 21.081 2.220 -1.122 1.00 92.62 268 GLN A O 1
ATOM 2069 N N . ALA A 1 269 ? 20.203 1.704 -3.121 1.00 91.38 269 ALA A N 1
ATOM 2070 C CA . ALA A 1 269 ? 19.282 2.841 -3.171 1.00 91.38 269 ALA A CA 1
ATOM 2071 C C . ALA A 1 269 ? 18.339 2.914 -1.956 1.00 91.38 269 ALA A C 1
ATOM 2073 O O . ALA A 1 269 ? 18.165 3.981 -1.375 1.00 91.38 269 ALA A O 1
ATOM 2074 N N . VAL A 1 270 ? 17.764 1.784 -1.525 1.00 89.00 270 VAL A N 1
ATOM 2075 C CA . VAL A 1 270 ? 16.920 1.735 -0.318 1.00 89.00 270 VAL A CA 1
ATOM 2076 C C . VAL A 1 270 ? 17.719 2.093 0.936 1.00 89.00 270 VAL A C 1
ATOM 2078 O O . VAL A 1 270 ? 17.232 2.867 1.758 1.00 89.00 270 VAL A O 1
ATOM 2081 N N . GLN A 1 271 ? 18.935 1.562 1.096 1.00 89.38 271 GLN A N 1
ATOM 2082 C CA . GLN A 1 271 ? 19.780 1.873 2.256 1.00 89.38 271 GLN A CA 1
ATOM 2083 C C . GLN A 1 271 ? 20.213 3.342 2.275 1.00 89.38 271 GLN A C 1
ATOM 2085 O O . GLN A 1 271 ? 20.144 3.983 3.325 1.00 89.38 271 GLN A O 1
ATOM 2090 N N . ASP A 1 272 ? 20.600 3.892 1.125 1.00 89.69 272 ASP A N 1
ATOM 2091 C CA . ASP A 1 272 ? 20.989 5.297 0.986 1.00 89.69 272 ASP A CA 1
ATOM 2092 C C . ASP A 1 272 ? 19.809 6.222 1.277 1.00 89.69 272 ASP A C 1
ATOM 2094 O O . ASP A 1 272 ? 19.947 7.219 1.993 1.00 89.69 272 ASP A O 1
ATOM 2098 N N . TRP A 1 273 ? 18.620 5.865 0.789 1.00 87.12 273 TRP A N 1
ATOM 2099 C CA . TRP A 1 273 ? 17.401 6.615 1.053 1.00 87.12 273 TRP A CA 1
ATOM 2100 C C . TRP A 1 273 ? 17.038 6.593 2.545 1.00 87.12 273 TRP A C 1
ATOM 2102 O O . TRP A 1 273 ? 16.822 7.650 3.130 1.00 87.12 273 TRP A O 1
ATOM 2112 N N . ILE A 1 274 ? 17.063 5.425 3.200 1.00 83.81 274 ILE A N 1
ATOM 2113 C CA . ILE A 1 274 ? 16.830 5.311 4.652 1.00 83.81 274 ILE A CA 1
ATOM 2114 C C . ILE A 1 274 ? 17.853 6.146 5.436 1.00 83.81 274 ILE A C 1
ATOM 2116 O O . ILE A 1 274 ? 17.480 6.895 6.338 1.00 83.81 274 ILE A O 1
ATOM 2120 N N . THR A 1 275 ? 19.135 6.049 5.078 1.00 85.56 275 THR A N 1
ATOM 2121 C CA . THR A 1 275 ? 20.221 6.770 5.760 1.00 85.56 275 THR A CA 1
ATOM 2122 C C . THR A 1 275 ? 20.083 8.286 5.617 1.00 85.56 275 THR A C 1
ATOM 2124 O O . THR A 1 275 ? 20.322 9.018 6.576 1.00 85.56 275 THR A O 1
ATOM 2127 N N . SER A 1 276 ? 19.664 8.767 4.443 1.00 81.81 276 SER A N 1
ATOM 2128 C CA . SER A 1 276 ? 19.433 10.196 4.180 1.00 81.81 276 SER A CA 1
ATOM 2129 C C . SER A 1 276 ? 18.120 10.731 4.764 1.00 81.81 276 SER A C 1
ATOM 2131 O O . SER A 1 276 ? 17.958 11.944 4.873 1.00 81.81 276 SER A O 1
ATOM 2133 N N . HIS A 1 277 ? 17.214 9.853 5.209 1.00 73.62 277 HIS A N 1
ATOM 2134 C CA . HIS A 1 277 ? 15.903 10.213 5.757 1.00 73.62 277 HIS A CA 1
ATOM 2135 C C . HIS A 1 277 ? 15.674 9.632 7.171 1.00 73.62 277 HIS A C 1
ATOM 2137 O O . HIS A 1 277 ? 14.656 8.973 7.412 1.00 73.62 277 HIS A O 1
ATOM 2143 N N . PRO A 1 278 ? 16.557 9.906 8.156 1.00 56.16 278 PRO A N 1
ATOM 2144 C CA . PRO A 1 278 ? 16.564 9.225 9.459 1.00 56.16 278 PRO A CA 1
ATOM 2145 C C . PRO A 1 278 ? 15.282 9.434 10.291 1.00 56.16 278 PRO A C 1
ATOM 2147 O O . PRO A 1 278 ? 14.933 8.598 11.128 1.00 56.16 278 PRO A O 1
ATOM 2150 N N . ASN A 1 279 ? 14.537 10.514 10.030 1.00 49.38 279 ASN A N 1
ATOM 2151 C CA . ASN A 1 279 ? 13.281 10.845 10.716 1.00 49.38 279 ASN A CA 1
ATOM 2152 C C . ASN A 1 279 ? 12.040 10.155 10.120 1.00 49.38 279 ASN A C 1
ATOM 2154 O O . ASN A 1 279 ? 10.947 10.302 10.659 1.00 49.38 279 ASN A O 1
ATOM 2158 N N . THR A 1 280 ? 12.181 9.379 9.042 1.00 48.72 280 THR A N 1
ATOM 2159 C CA . THR A 1 280 ? 11.062 8.610 8.458 1.00 48.72 280 THR A CA 1
ATOM 2160 C C . THR A 1 280 ? 10.821 7.275 9.170 1.00 48.72 280 THR A C 1
ATOM 2162 O O . THR A 1 280 ? 9.766 6.665 9.011 1.00 48.72 280 THR A O 1
ATOM 2165 N N . THR A 1 281 ? 11.765 6.832 10.010 1.00 34.00 281 THR A N 1
ATOM 2166 C CA . THR A 1 281 ? 11.754 5.504 10.651 1.00 34.00 281 THR A CA 1
ATOM 2167 C C . THR A 1 281 ? 11.596 5.507 12.175 1.00 34.00 281 THR A C 1
ATOM 2169 O O . THR A 1 281 ? 11.429 4.437 12.763 1.00 34.00 281 THR A O 1
ATOM 2172 N N . ALA A 1 282 ? 11.602 6.663 12.845 1.00 26.25 282 ALA A N 1
ATOM 2173 C CA . ALA A 1 282 ? 11.533 6.738 14.305 1.00 26.25 282 ALA A CA 1
ATOM 2174 C C . ALA A 1 282 ? 10.352 7.595 14.783 1.00 26.25 282 ALA A C 1
ATOM 2176 O O . ALA A 1 282 ? 10.240 8.773 14.473 1.00 26.25 282 ALA A O 1
ATOM 2177 N N . ASN A 1 283 ? 9.471 6.955 15.555 1.00 30.38 283 ASN A N 1
ATOM 2178 C CA . ASN A 1 283 ? 8.396 7.526 16.365 1.00 30.38 283 ASN A CA 1
ATOM 2179 C C . ASN A 1 283 ? 8.567 9.020 16.707 1.00 30.38 283 ASN A C 1
ATOM 2181 O O . ASN A 1 283 ? 9.312 9.349 17.620 1.00 30.38 283 ASN A O 1
ATOM 2185 N N . THR A 1 284 ? 7.832 9.894 16.022 1.00 25.73 284 THR A N 1
ATOM 2186 C CA . THR A 1 284 ? 6.879 10.887 16.558 1.00 25.73 284 THR A CA 1
ATOM 2187 C C . THR A 1 284 ? 6.319 11.605 15.343 1.00 25.73 284 THR A C 1
ATOM 2189 O O . THR A 1 284 ? 6.779 12.687 14.993 1.00 25.73 284 THR A O 1
ATOM 2192 N N . ILE A 1 285 ? 5.344 11.002 14.662 1.00 28.52 285 ILE A N 1
ATOM 2193 C CA . ILE A 1 285 ? 4.591 11.786 13.694 1.00 28.52 285 ILE A CA 1
ATOM 2194 C C . ILE A 1 285 ? 3.472 12.492 14.438 1.00 28.52 285 ILE A C 1
ATOM 2196 O O . ILE A 1 285 ? 2.339 12.025 14.523 1.00 28.52 285 ILE A O 1
ATOM 2200 N N . SER A 1 286 ? 3.838 13.633 15.015 1.00 23.45 286 SER A N 1
ATOM 2201 C CA . SER A 1 286 ? 2.929 14.766 15.090 1.00 23.45 286 SER A CA 1
ATOM 2202 C C . SER A 1 286 ? 2.654 15.179 13.645 1.00 23.45 286 SER A C 1
ATOM 2204 O O . SER A 1 286 ? 3.261 16.117 13.136 1.00 23.45 286 SER A O 1
ATOM 2206 N N . TRP A 1 287 ? 1.809 14.416 12.943 1.00 28.41 287 TRP A N 1
ATOM 2207 C CA . TRP A 1 287 ? 1.288 14.833 11.650 1.00 28.41 287 TRP A CA 1
ATOM 2208 C C . TRP A 1 287 ? 0.407 16.043 11.932 1.00 28.41 287 TRP A C 1
ATOM 2210 O O . TRP A 1 287 ? -0.761 15.916 12.300 1.00 28.41 287 TRP A O 1
ATOM 2220 N N . GLY A 1 288 ? 0.987 17.232 11.783 1.00 24.19 288 GLY A N 1
ATOM 2221 C CA . GLY A 1 288 ? 0.195 18.382 11.408 1.00 24.19 288 GLY A CA 1
ATOM 2222 C C . GLY A 1 288 ? -0.595 17.967 10.174 1.00 24.19 288 GLY A C 1
ATOM 2223 O O . GLY A 1 288 ? -0.016 17.561 9.169 1.00 24.19 288 GLY A O 1
ATOM 2224 N N . MET A 1 289 ? -1.918 18.044 10.251 1.00 25.80 289 MET A N 1
ATOM 2225 C CA . MET A 1 289 ? -2.816 17.881 9.106 1.00 25.80 289 MET A CA 1
ATOM 2226 C C . MET A 1 289 ? -2.643 19.012 8.068 1.00 25.80 289 MET A C 1
ATOM 2228 O O . MET A 1 289 ? -3.588 19.371 7.380 1.00 25.80 289 MET A O 1
ATOM 2232 N N . SER A 1 290 ? -1.455 19.608 7.960 1.00 28.66 290 SER A N 1
ATOM 2233 C CA . SER A 1 290 ? -1.157 20.783 7.143 1.00 28.66 290 SER A CA 1
ATOM 2234 C C . SER A 1 290 ? -0.441 20.451 5.835 1.00 28.66 290 SER A C 1
ATOM 2236 O O . SER A 1 290 ? 0.009 21.358 5.147 1.00 28.66 290 SER A O 1
ATOM 2238 N N . GLN A 1 291 ? -0.312 19.174 5.480 1.00 31.44 291 GLN A N 1
ATOM 2239 C CA . GLN A 1 291 ? 0.229 18.755 4.189 1.00 31.44 291 GLN A CA 1
ATOM 2240 C C . GLN A 1 291 ? -0.673 17.676 3.603 1.00 31.44 291 GLN A C 1
ATOM 2242 O O . GLN A 1 291 ? -0.344 16.495 3.605 1.00 31.44 291 GLN A O 1
ATOM 2247 N N . TYR A 1 292 ? -1.857 18.084 3.152 1.00 28.98 292 TYR A N 1
ATOM 2248 C CA . TYR A 1 292 ? -2.726 17.216 2.372 1.00 28.98 292 TYR A CA 1
ATOM 2249 C C . TYR A 1 292 ? -3.159 17.917 1.097 1.00 28.98 292 TYR A C 1
ATOM 2251 O O . TYR A 1 292 ? -3.623 19.056 1.119 1.00 28.98 292 TYR A O 1
ATOM 2259 N N . GLY A 1 293 ? -2.990 17.182 -0.002 1.00 31.56 293 GLY A N 1
ATOM 2260 C CA . G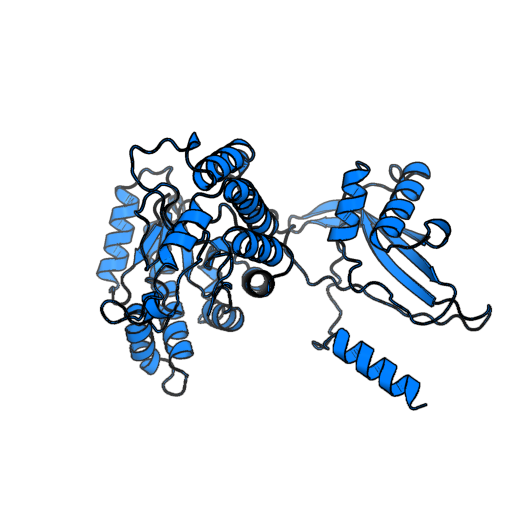LY A 1 293 ? -3.434 17.544 -1.331 1.00 31.56 293 GLY A CA 1
ATOM 2261 C C . GLY A 1 293 ? -4.901 17.954 -1.340 1.00 31.56 293 GLY A C 1
ATOM 2262 O O . GLY A 1 293 ? -5.805 17.160 -1.078 1.00 31.56 293 GLY A O 1
ATOM 2263 N N . VAL A 1 294 ? -5.108 19.211 -1.699 1.00 22.36 294 VAL A N 1
ATOM 2264 C CA . VAL A 1 294 ? -6.346 19.726 -2.267 1.00 22.36 294 VAL A CA 1
ATOM 2265 C C . VAL A 1 294 ? -6.049 19.914 -3.753 1.00 22.36 294 VAL A C 1
ATOM 2267 O O . VAL A 1 294 ? -4.940 20.310 -4.110 1.00 22.36 294 VAL A O 1
ATOM 2270 N N . LYS A 1 295 ? -6.997 19.590 -4.640 1.00 29.31 295 LYS A N 1
ATOM 2271 C CA . LYS A 1 295 ? -6.871 19.923 -6.066 1.00 29.31 295 LYS A CA 1
ATOM 2272 C C . LYS A 1 295 ? -6.473 21.396 -6.188 1.00 29.31 295 LYS A C 1
ATOM 2274 O O . LYS A 1 295 ? -7.164 22.244 -5.631 1.00 29.31 295 LYS A O 1
ATOM 2279 N N . ASN A 1 296 ? -5.395 21.674 -6.917 1.00 30.95 296 ASN A N 1
ATOM 2280 C CA . ASN A 1 296 ? -4.967 23.021 -7.278 1.00 30.95 296 ASN A CA 1
ATOM 2281 C C . ASN A 1 296 ? -6.126 23.746 -7.983 1.00 30.95 296 ASN A C 1
ATOM 2283 O O . ASN A 1 296 ? -6.318 23.581 -9.185 1.00 30.95 296 ASN A O 1
ATOM 2287 N N . VAL A 1 297 ? -6.932 24.522 -7.262 1.00 28.66 297 VAL A N 1
ATOM 2288 C CA . VAL A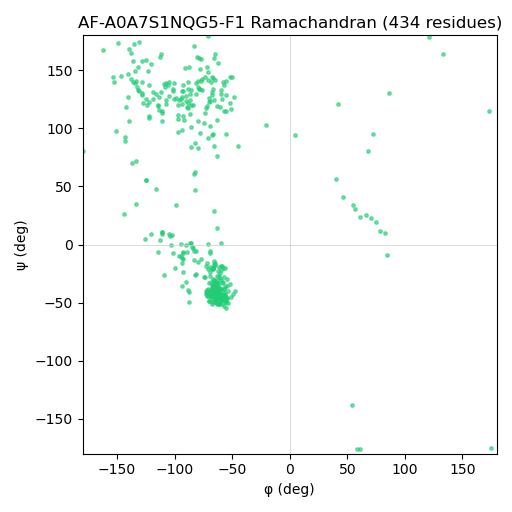 1 297 ? -7.850 25.475 -7.882 1.00 28.66 297 VAL A CA 1
ATOM 2289 C C . VAL A 1 297 ? -7.028 26.717 -8.187 1.00 28.66 297 VAL A C 1
ATOM 2291 O O . VAL A 1 297 ? -6.907 27.631 -7.377 1.00 28.66 297 VAL A O 1
ATOM 2294 N N . LEU A 1 298 ? -6.410 26.702 -9.367 1.00 32.00 298 LEU A N 1
ATOM 2295 C CA . LEU A 1 298 ? -6.068 27.918 -10.086 1.00 32.00 298 LEU A CA 1
ATOM 2296 C C . LEU A 1 298 ? -7.408 28.600 -10.409 1.00 32.00 298 LEU A C 1
ATOM 2298 O O . LEU A 1 298 ? -8.167 28.098 -11.238 1.00 32.00 298 LEU A O 1
ATOM 2302 N N . GLU A 1 299 ? -7.752 29.700 -9.741 1.00 31.83 299 GLU A N 1
ATOM 2303 C CA . GLU A 1 299 ? -8.912 30.493 -10.157 1.00 31.83 299 GLU A CA 1
ATOM 2304 C C . GLU A 1 299 ? -8.486 31.371 -11.346 1.00 31.83 299 GLU A C 1
ATOM 2306 O O . GLU A 1 299 ? -8.100 32.525 -11.188 1.00 31.83 299 GLU A O 1
ATOM 2311 N N . VAL A 1 300 ? -8.499 30.809 -12.562 1.00 31.20 300 VAL A N 1
ATOM 2312 C CA . VAL A 1 300 ? -8.239 31.576 -13.792 1.00 31.20 300 VAL A CA 1
ATOM 2313 C C . VAL A 1 300 ? -9.431 32.494 -14.050 1.00 31.20 300 VAL A C 1
ATOM 2315 O O . VAL A 1 300 ? -10.402 32.117 -14.707 1.00 31.20 300 VAL A O 1
ATOM 2318 N N . LYS A 1 301 ? -9.370 33.722 -13.539 1.00 31.39 301 LYS A N 1
ATOM 2319 C CA . LYS A 1 301 ? -10.277 34.794 -13.956 1.00 31.39 301 LYS A CA 1
ATOM 2320 C C . LYS A 1 301 ? -9.701 35.466 -15.196 1.00 31.39 301 LYS A C 1
ATOM 2322 O O . LYS A 1 301 ? -8.788 36.279 -15.099 1.00 31.39 301 LYS A O 1
ATOM 2327 N N . LEU A 1 302 ? -10.242 35.110 -16.360 1.00 29.83 302 LEU A N 1
ATOM 2328 C CA . LEU A 1 302 ? -10.038 35.854 -17.601 1.00 29.83 302 LEU A CA 1
ATOM 2329 C C . LEU A 1 302 ? -10.778 37.191 -17.483 1.00 29.83 302 LEU A C 1
ATOM 2331 O O . LEU A 1 302 ? -11.999 37.241 -17.619 1.00 29.83 302 LEU A O 1
ATOM 2335 N N . ALA A 1 303 ? -10.046 38.267 -17.209 1.00 32.06 303 ALA A N 1
ATOM 2336 C CA . ALA A 1 303 ? -10.564 39.621 -17.345 1.00 32.06 303 ALA A CA 1
ATOM 2337 C C . ALA A 1 303 ? -10.187 40.154 -18.733 1.00 32.06 303 ALA A C 1
ATOM 2339 O O . ALA A 1 303 ? -9.018 40.133 -19.115 1.00 32.06 303 ALA A O 1
ATOM 2340 N N . VAL A 1 304 ? -11.185 40.601 -19.497 1.00 31.11 304 VAL A N 1
ATOM 2341 C CA . VAL A 1 304 ? -10.982 41.302 -20.769 1.00 31.11 304 VAL A CA 1
ATOM 2342 C C . VAL A 1 304 ? -11.065 42.792 -20.469 1.00 31.11 304 VAL A C 1
ATOM 2344 O O . VAL A 1 304 ? -12.150 43.296 -20.185 1.00 31.11 304 VAL A O 1
ATOM 2347 N N . ASP A 1 305 ? -9.931 43.488 -20.506 1.00 32.50 305 ASP A N 1
ATOM 2348 C CA . ASP A 1 305 ? -9.921 44.949 -20.436 1.00 32.50 305 ASP A CA 1
ATOM 2349 C C . ASP A 1 305 ? -10.086 45.519 -21.854 1.00 32.50 305 ASP A C 1
ATOM 2351 O O . ASP A 1 305 ? -9.245 45.315 -22.735 1.00 32.50 305 ASP A O 1
ATOM 2355 N N . MET A 1 306 ? -11.225 46.167 -22.102 1.00 30.11 306 MET A N 1
ATOM 2356 C CA . MET A 1 306 ? -11.627 46.646 -23.429 1.00 30.11 306 MET A CA 1
ATOM 2357 C C . MET A 1 306 ? -11.026 48.014 -23.793 1.00 30.11 306 MET A C 1
ATOM 2359 O O . MET A 1 306 ? -11.226 48.458 -24.922 1.00 30.11 306 MET A O 1
ATOM 2363 N N . GLU A 1 307 ? -10.267 48.676 -22.910 1.00 35.31 307 GLU A N 1
ATOM 2364 C CA . GLU A 1 307 ? -9.793 50.053 -23.156 1.00 35.31 307 GLU A CA 1
ATOM 2365 C C . GLU A 1 307 ? -8.314 50.218 -23.553 1.00 35.31 307 GLU A C 1
ATOM 2367 O O . GLU A 1 307 ? -7.860 51.347 -23.727 1.00 35.31 307 GLU A O 1
ATOM 2372 N N . ALA A 1 308 ? -7.547 49.151 -23.811 1.00 35.81 308 ALA A N 1
ATOM 2373 C CA . ALA A 1 308 ? -6.124 49.323 -24.162 1.00 35.81 308 ALA A CA 1
ATOM 2374 C C . ALA A 1 308 ? -5.538 48.347 -25.199 1.00 35.81 308 ALA A C 1
ATOM 2376 O O . ALA A 1 308 ? -4.327 48.136 -25.207 1.00 35.81 308 ALA A O 1
ATOM 2377 N N . GLY A 1 309 ? -6.358 47.785 -26.095 1.00 37.09 309 GLY A N 1
ATOM 2378 C CA . GLY A 1 309 ? -5.884 46.853 -27.126 1.00 37.09 309 GLY A CA 1
ATOM 2379 C C . GLY A 1 309 ? -5.509 45.497 -26.523 1.00 37.09 309 GLY A C 1
ATOM 2380 O O . GLY A 1 309 ? -4.413 45.321 -26.013 1.00 37.09 309 GLY A O 1
ATOM 2381 N N . VAL A 1 310 ? -6.474 44.573 -26.558 1.00 33.81 310 VAL A N 1
ATOM 2382 C CA . VAL A 1 310 ? -6.474 43.181 -26.058 1.00 33.81 310 VAL A CA 1
ATOM 2383 C C . VAL A 1 310 ? -5.208 42.743 -25.298 1.00 33.81 310 VAL A C 1
ATOM 2385 O O . VAL A 1 310 ? -4.257 42.234 -25.891 1.00 33.81 310 VAL A O 1
ATOM 2388 N N . LYS A 1 311 ? -5.253 42.860 -23.965 1.00 41.09 311 LYS A N 1
ATOM 2389 C CA . LYS A 1 311 ? -4.301 42.237 -23.034 1.00 41.09 311 LYS A CA 1
ATOM 2390 C C . LYS A 1 311 ? -5.048 41.197 -22.204 1.00 41.09 311 LYS A C 1
ATOM 2392 O O . LYS A 1 311 ? -6.008 41.541 -21.521 1.00 41.09 311 LYS A O 1
ATOM 2397 N N . TYR A 1 312 ? -4.639 39.933 -22.279 1.00 41.84 312 TYR A N 1
ATOM 2398 C CA . TYR A 1 312 ? -5.155 38.894 -21.381 1.00 41.84 312 TYR A CA 1
ATOM 2399 C C . TYR A 1 312 ? -4.328 38.903 -20.096 1.00 41.84 312 TYR A C 1
ATOM 2401 O O . TYR A 1 312 ? -3.097 38.924 -20.180 1.00 41.84 312 TYR A O 1
ATOM 2409 N N . ALA A 1 313 ? -4.997 38.870 -18.941 1.00 42.25 313 ALA A N 1
ATOM 2410 C CA . ALA A 1 313 ? -4.364 38.765 -17.629 1.00 42.25 313 ALA A CA 1
ATOM 2411 C C . ALA A 1 313 ? -4.754 37.451 -16.937 1.00 42.25 313 ALA A C 1
ATOM 2413 O O . ALA A 1 313 ? -5.938 37.119 -16.842 1.00 42.25 313 ALA A O 1
ATOM 2414 N N . VAL A 1 314 ? -3.759 36.704 -16.453 1.00 43.66 314 VAL A N 1
ATOM 2415 C CA . VAL A 1 314 ? -3.968 35.560 -15.550 1.00 43.66 314 VAL A CA 1
ATOM 2416 C C . VAL A 1 314 ? -3.758 36.039 -14.119 1.00 43.66 314 VAL A C 1
ATOM 2418 O O . VAL A 1 314 ? -2.664 36.491 -13.790 1.00 43.66 314 VAL A O 1
ATOM 2421 N N . ASN A 1 315 ? -4.801 35.918 -13.293 1.00 46.16 315 ASN A N 1
ATOM 2422 C CA . ASN A 1 315 ? -4.769 36.269 -11.876 1.00 46.16 315 ASN A CA 1
ATOM 2423 C C . ASN A 1 315 ? -4.432 35.044 -11.015 1.00 46.16 315 ASN A C 1
ATOM 2425 O O . ASN A 1 315 ? -5.103 34.018 -11.112 1.00 46.16 315 ASN A O 1
ATOM 2429 N N . MET A 1 316 ? -3.422 35.156 -10.149 1.00 51.19 316 MET A N 1
ATOM 2430 C CA . MET A 1 316 ? -3.040 34.101 -9.198 1.00 51.19 316 MET A CA 1
ATOM 2431 C C . MET A 1 316 ? -2.855 34.674 -7.795 1.00 51.19 316 MET A C 1
ATOM 2433 O O . MET A 1 316 ? -2.148 35.665 -7.643 1.00 51.19 316 MET A O 1
ATOM 2437 N N . THR A 1 317 ? -3.421 34.021 -6.774 1.00 50.12 317 THR A N 1
ATOM 2438 C CA . THR A 1 317 ? -3.195 34.366 -5.361 1.00 50.12 317 THR A CA 1
ATOM 2439 C C . THR A 1 317 ? -2.452 33.248 -4.639 1.00 50.12 317 THR A C 1
ATOM 2441 O O . THR A 1 317 ? -2.888 32.099 -4.633 1.00 50.12 317 THR A O 1
ATOM 2444 N N . THR A 1 318 ? -1.352 33.600 -3.981 1.00 50.78 318 THR A N 1
ATOM 2445 C CA . THR A 1 318 ? -0.507 32.678 -3.206 1.00 50.78 318 THR A CA 1
ATOM 2446 C C . THR A 1 318 ? -0.272 33.224 -1.806 1.00 50.78 318 THR A C 1
ATOM 2448 O O . THR A 1 318 ? -0.008 34.422 -1.669 1.00 50.78 318 THR A O 1
ATOM 2451 N N . SER A 1 319 ? -0.299 32.365 -0.787 1.00 51.38 319 SER A N 1
ATOM 2452 C CA . SER A 1 319 ? 0.089 32.745 0.573 1.00 51.38 319 SER A CA 1
ATOM 2453 C C . SER A 1 319 ? 1.565 32.420 0.803 1.00 51.38 319 SER A C 1
ATOM 2455 O O . SER A 1 319 ? 2.009 31.315 0.505 1.00 51.38 319 SER A O 1
ATOM 2457 N N . LEU A 1 320 ? 2.335 33.363 1.340 1.00 52.19 320 LEU A N 1
ATOM 2458 C CA . LEU A 1 320 ? 3.723 33.153 1.751 1.00 52.19 320 LEU A CA 1
ATOM 2459 C C . LEU A 1 320 ? 3.809 33.162 3.288 1.00 52.19 320 LEU A C 1
ATOM 2461 O O . LEU A 1 320 ? 3.179 34.016 3.921 1.00 52.19 320 LEU A O 1
ATOM 2465 N N . PRO A 1 321 ? 4.584 32.255 3.913 1.00 53.34 321 PRO A N 1
ATOM 2466 C CA . PRO A 1 321 ? 4.743 32.182 5.365 1.00 53.34 321 PRO A CA 1
ATOM 2467 C C . PRO A 1 321 ? 5.784 33.197 5.873 1.00 53.34 321 PRO A C 1
ATOM 2469 O O . PRO A 1 321 ? 6.677 32.857 6.647 1.00 53.34 321 PRO A O 1
ATOM 2472 N N . ILE A 1 322 ? 5.688 34.442 5.406 1.00 57.00 322 ILE A N 1
ATOM 2473 C CA . ILE A 1 322 ? 6.535 35.571 5.805 1.00 57.00 322 ILE A CA 1
ATOM 2474 C C . ILE A 1 322 ? 5.671 36.785 6.129 1.00 57.00 322 ILE A C 1
ATOM 2476 O O . ILE A 1 322 ? 4.556 36.921 5.622 1.00 57.00 322 ILE A O 1
ATOM 2480 N N . GLY A 1 323 ? 6.181 37.660 6.995 1.00 53.12 323 GLY A N 1
ATOM 2481 C CA . GLY A 1 323 ? 5.531 38.927 7.315 1.00 53.12 323 GLY A CA 1
ATOM 2482 C C . GLY A 1 323 ? 5.810 39.995 6.261 1.00 53.12 323 GLY A C 1
ATOM 2483 O O . GLY A 1 323 ? 6.793 39.922 5.523 1.00 53.12 323 GLY A O 1
ATOM 2484 N N . MET A 1 324 ? 4.982 41.041 6.232 1.00 65.69 324 MET A N 1
ATOM 2485 C CA . MET A 1 324 ? 5.148 42.146 5.276 1.00 65.69 324 MET A CA 1
ATOM 2486 C C . MET A 1 324 ? 6.482 42.892 5.438 1.00 65.69 324 MET A C 1
ATOM 2488 O O . MET A 1 324 ? 6.999 43.439 4.471 1.00 65.69 324 MET A O 1
ATOM 2492 N N . ALA A 1 325 ? 7.055 42.888 6.644 1.00 67.62 325 ALA A N 1
ATOM 2493 C CA . ALA A 1 325 ? 8.364 43.481 6.918 1.00 67.62 325 ALA A CA 1
ATOM 2494 C C . ALA A 1 325 ? 9.528 42.712 6.269 1.00 67.62 325 ALA A C 1
ATOM 2496 O O . ALA A 1 325 ? 10.551 43.320 5.969 1.00 67.62 325 ALA A O 1
ATOM 2497 N N . ASP A 1 326 ? 9.359 41.405 6.053 1.00 62.38 326 ASP A N 1
ATOM 2498 C CA . ASP A 1 326 ? 10.390 40.545 5.478 1.00 62.38 326 ASP A CA 1
ATOM 2499 C C . ASP A 1 326 ? 10.246 40.442 3.952 1.00 62.38 326 ASP A C 1
ATOM 2501 O O . ASP A 1 326 ? 11.246 40.231 3.282 1.00 62.38 326 ASP A O 1
ATOM 2505 N N . PHE A 1 327 ? 9.050 40.670 3.386 1.00 73.00 327 PHE A N 1
ATOM 2506 C CA . PHE A 1 327 ? 8.788 40.652 1.937 1.00 73.00 327 PHE A CA 1
ATOM 2507 C C . PHE A 1 327 ? 9.134 41.982 1.241 1.00 73.00 327 PHE A C 1
ATOM 2509 O O . PHE A 1 327 ? 8.279 42.664 0.666 1.00 73.00 327 PHE A O 1
ATOM 2516 N N . ASP A 1 328 ? 10.404 42.370 1.323 1.00 76.19 328 ASP A N 1
ATOM 2517 C CA . ASP A 1 328 ? 10.931 43.611 0.752 1.00 76.19 328 ASP A CA 1
ATOM 2518 C C . ASP A 1 328 ? 11.005 43.608 -0.794 1.00 76.19 328 ASP A C 1
ATOM 2520 O O . ASP A 1 328 ? 10.658 42.636 -1.467 1.00 76.19 328 ASP A O 1
ATOM 2524 N N . ALA A 1 329 ? 11.460 44.717 -1.388 1.00 76.81 329 ALA A N 1
ATOM 2525 C CA . ALA A 1 329 ? 11.547 44.866 -2.844 1.00 76.81 329 ALA A CA 1
ATOM 2526 C C . ALA A 1 329 ? 12.451 43.813 -3.516 1.00 76.81 329 ALA A C 1
ATOM 2528 O O . ALA A 1 329 ? 12.194 43.419 -4.654 1.00 76.81 329 ALA A O 1
ATOM 2529 N N . GLN A 1 330 ? 13.489 43.338 -2.820 1.00 75.38 330 GLN A N 1
ATOM 2530 C CA . GLN A 1 330 ? 14.380 42.306 -3.340 1.00 75.38 330 GLN A CA 1
ATOM 2531 C C . GLN A 1 330 ? 13.674 40.947 -3.354 1.00 75.38 330 GLN A C 1
ATOM 2533 O O . GLN A 1 330 ? 13.751 40.223 -4.348 1.00 75.38 330 GLN A O 1
ATOM 2538 N N . GLN A 1 331 ? 12.940 40.618 -2.289 1.00 66.50 331 GLN A N 1
ATOM 2539 C CA . GLN A 1 331 ? 12.150 39.389 -2.228 1.00 66.50 331 GLN A CA 1
ATOM 2540 C C . GLN A 1 331 ? 10.968 39.399 -3.201 1.00 66.50 331 GLN A C 1
ATOM 2542 O O . GLN A 1 331 ? 10.704 38.386 -3.846 1.00 66.50 331 GLN A O 1
ATOM 2547 N N . GLN A 1 332 ? 10.300 40.540 -3.372 1.00 75.06 332 GLN A N 1
ATOM 2548 C CA . GLN A 1 332 ? 9.231 40.713 -4.360 1.00 75.06 332 GLN A CA 1
ATOM 2549 C C . GLN A 1 332 ? 9.738 40.500 -5.789 1.00 75.06 332 GLN A C 1
ATOM 2551 O O . GLN A 1 332 ? 9.109 39.782 -6.564 1.00 75.06 332 GLN A O 1
ATOM 2556 N N . GLN A 1 333 ? 10.902 41.058 -6.127 1.00 79.56 333 GLN A N 1
ATOM 2557 C CA . GLN A 1 333 ? 11.515 40.866 -7.440 1.00 79.56 333 GLN A CA 1
ATOM 2558 C C . GLN A 1 333 ? 11.911 39.400 -7.674 1.00 79.56 333 GLN A C 1
ATOM 2560 O O . GLN A 1 333 ? 11.611 38.824 -8.721 1.00 79.56 333 GLN A O 1
ATOM 2565 N N . ALA A 1 334 ? 12.516 38.756 -6.674 1.00 72.50 334 ALA A N 1
ATOM 2566 C CA . ALA A 1 334 ? 12.879 37.346 -6.758 1.00 72.50 334 ALA A CA 1
ATOM 2567 C C . ALA A 1 334 ? 11.642 36.432 -6.880 1.00 72.50 334 ALA A C 1
ATOM 2569 O O . ALA A 1 334 ? 11.699 35.404 -7.565 1.00 72.50 334 ALA A O 1
ATOM 2570 N N . TYR A 1 335 ? 10.523 36.823 -6.263 1.00 70.62 335 TYR A N 1
ATOM 2571 C CA . TYR A 1 335 ? 9.233 36.150 -6.371 1.00 70.62 335 TYR A CA 1
ATOM 2572 C C . TYR A 1 335 ? 8.632 36.268 -7.781 1.00 70.62 335 TYR A C 1
ATOM 2574 O O . TYR A 1 335 ? 8.295 35.251 -8.389 1.00 70.62 335 TYR A O 1
ATOM 2582 N N . ILE A 1 336 ? 8.587 37.481 -8.340 1.00 73.12 336 ILE A N 1
ATOM 2583 C CA . ILE A 1 336 ? 8.128 37.764 -9.713 1.00 73.12 336 ILE A CA 1
ATOM 2584 C C . ILE A 1 336 ? 8.883 36.909 -10.731 1.00 73.12 336 ILE A C 1
ATOM 2586 O O . ILE A 1 336 ? 8.283 36.218 -11.551 1.00 73.12 336 ILE A O 1
ATOM 2590 N N . GLU A 1 337 ? 10.208 36.900 -10.644 1.00 75.06 337 GLU A N 1
ATOM 2591 C CA . GLU A 1 337 ? 11.052 36.132 -11.554 1.00 75.06 337 GLU A CA 1
ATOM 2592 C C . GLU A 1 337 ? 10.868 34.612 -11.408 1.00 75.06 337 GLU A C 1
ATOM 2594 O O . GLU A 1 337 ? 10.990 33.881 -12.391 1.00 75.06 337 GLU A O 1
ATOM 2599 N N . SER A 1 338 ? 10.549 34.124 -10.205 1.00 65.00 338 SER A N 1
ATOM 2600 C CA . SER A 1 338 ? 10.248 32.703 -9.973 1.00 65.00 338 SER A CA 1
ATOM 2601 C C . SER A 1 338 ? 8.941 32.295 -10.650 1.00 65.00 338 SER A C 1
ATOM 2603 O O . SER A 1 338 ? 8.868 31.244 -11.286 1.00 65.00 338 SER A O 1
ATOM 2605 N N . VAL A 1 339 ? 7.918 33.148 -10.556 1.00 61.22 339 VAL A N 1
ATOM 2606 C CA . VAL A 1 339 ? 6.623 32.938 -11.217 1.00 61.22 339 VAL A CA 1
ATOM 2607 C C . VAL A 1 339 ? 6.762 33.037 -12.735 1.00 61.22 339 VAL A C 1
ATOM 2609 O O . VAL A 1 339 ? 6.208 32.204 -13.4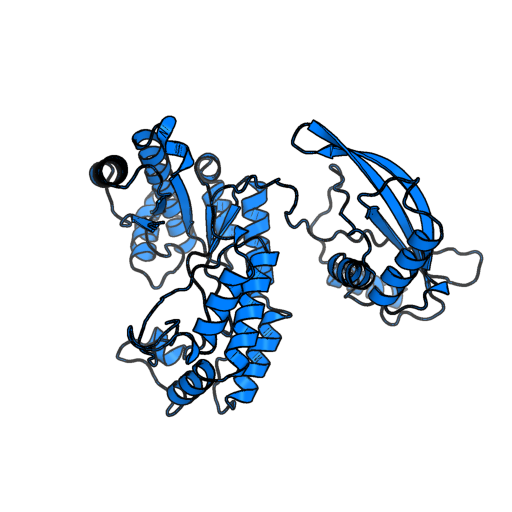52 1.00 61.22 339 VAL A O 1
ATOM 2612 N N . ALA A 1 340 ? 7.544 33.996 -13.232 1.00 63.16 340 ALA A N 1
ATOM 2613 C CA . ALA A 1 340 ? 7.831 34.153 -14.654 1.00 63.16 340 ALA A CA 1
ATOM 2614 C C . ALA A 1 340 ? 8.531 32.914 -15.234 1.00 63.16 340 ALA A C 1
ATOM 2616 O O . ALA A 1 340 ? 8.076 32.355 -16.232 1.00 63.16 340 ALA A O 1
ATOM 2617 N N . ALA A 1 341 ? 9.564 32.416 -14.544 1.00 63.31 341 ALA A N 1
ATOM 2618 C CA . ALA A 1 341 ? 10.275 31.197 -14.923 1.00 63.31 341 ALA A CA 1
ATOM 2619 C C . ALA A 1 341 ? 9.364 29.959 -14.905 1.00 63.31 341 ALA A C 1
ATOM 2621 O O . ALA A 1 341 ? 9.400 29.157 -15.836 1.00 63.31 341 ALA A O 1
ATOM 2622 N N . ALA A 1 342 ? 8.512 29.818 -13.884 1.00 53.34 342 ALA A N 1
ATOM 2623 C CA . ALA A 1 342 ? 7.550 28.718 -13.791 1.00 53.34 342 ALA A CA 1
ATOM 2624 C C . ALA A 1 342 ? 6.470 28.769 -14.887 1.00 53.34 342 ALA A C 1
ATOM 2626 O O . ALA A 1 342 ? 5.971 27.727 -15.310 1.00 53.34 3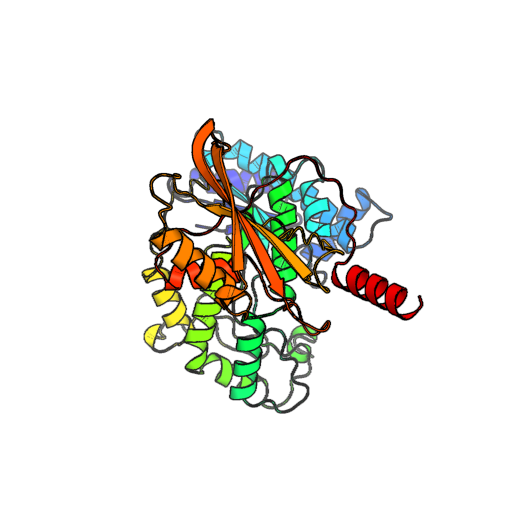42 ALA A O 1
ATOM 2627 N N . SER A 1 343 ? 6.120 29.972 -15.344 1.00 51.19 343 SER A N 1
ATOM 2628 C CA . SER A 1 343 ? 5.090 30.205 -16.364 1.00 51.19 343 SER A CA 1
ATOM 2629 C C . SER A 1 343 ? 5.652 30.276 -17.787 1.00 51.19 343 SER A C 1
ATOM 2631 O O . SER A 1 343 ? 4.878 30.356 -18.735 1.00 51.19 343 SER A O 1
ATOM 2633 N N . GLY A 1 344 ? 6.979 30.269 -17.953 1.00 54.97 344 GLY A N 1
ATOM 2634 C CA . GLY A 1 344 ? 7.636 30.412 -19.254 1.00 54.97 344 GLY A CA 1
ATOM 2635 C C . GLY A 1 344 ? 7.440 31.783 -19.914 1.00 54.97 344 GLY A C 1
ATOM 2636 O O . GLY A 1 344 ? 7.492 31.870 -21.138 1.00 54.97 344 GLY A O 1
ATOM 2637 N N . VAL A 1 345 ? 7.197 32.839 -19.130 1.00 53.59 345 VAL A N 1
ATOM 2638 C CA . VAL A 1 345 ? 6.967 34.212 -19.621 1.00 53.59 345 VAL A CA 1
ATOM 2639 C C . VAL A 1 345 ? 8.103 35.146 -19.209 1.00 53.59 345 VAL A C 1
ATOM 2641 O O . VAL A 1 345 ? 8.854 34.856 -18.278 1.00 53.59 345 VAL A O 1
ATOM 2644 N N . ASP A 1 346 ? 8.225 36.286 -19.889 1.00 68.38 346 ASP A N 1
ATOM 2645 C CA . ASP A 1 346 ? 9.184 37.323 -19.505 1.00 68.38 346 ASP A CA 1
ATOM 2646 C C . ASP A 1 346 ? 8.801 37.943 -18.139 1.00 68.38 346 ASP A C 1
ATOM 2648 O O . ASP A 1 346 ? 7.629 38.274 -17.937 1.00 68.38 346 ASP A O 1
ATOM 2652 N N . PRO A 1 347 ? 9.742 38.133 -17.190 1.00 69.31 347 PRO A N 1
ATOM 2653 C CA . PRO A 1 347 ? 9.443 38.727 -15.884 1.00 69.31 347 PRO A CA 1
ATOM 2654 C C . PRO A 1 347 ? 8.801 40.117 -15.940 1.00 69.31 347 PRO A C 1
ATOM 2656 O O . PRO A 1 347 ? 8.038 40.459 -15.041 1.00 69.31 347 PRO A O 1
ATOM 2659 N N . SER A 1 348 ? 9.057 40.909 -16.988 1.00 72.75 348 SER A N 1
ATOM 2660 C CA . SER A 1 348 ? 8.428 42.226 -17.182 1.00 72.75 348 SER A CA 1
ATOM 2661 C C . SER A 1 348 ? 6.913 42.156 -17.404 1.00 72.75 348 SER A C 1
ATOM 2663 O O . SER A 1 348 ? 6.217 43.161 -17.247 1.00 72.75 348 SER A O 1
ATOM 2665 N N . LEU A 1 349 ? 6.396 40.969 -17.729 1.00 57.34 349 LEU A N 1
ATOM 2666 C CA . LEU A 1 349 ? 4.976 40.694 -17.916 1.00 57.34 349 LEU A CA 1
ATOM 2667 C C . LEU A 1 349 ? 4.269 40.275 -16.622 1.00 57.34 349 LEU A C 1
ATOM 2669 O O . LEU A 1 349 ? 3.049 40.142 -16.623 1.00 57.34 349 LEU A O 1
ATOM 2673 N N . VAL A 1 350 ? 5.006 40.070 -15.528 1.00 59.62 350 VAL A N 1
ATOM 2674 C CA . VAL A 1 350 ? 4.484 39.583 -14.248 1.00 59.62 350 VAL A CA 1
ATOM 2675 C C . VAL A 1 350 ? 4.464 40.727 -13.234 1.00 59.62 350 VAL A C 1
ATOM 2677 O O . VAL A 1 350 ? 5.500 41.308 -12.916 1.00 59.62 350 VAL A O 1
ATOM 2680 N N . ARG A 1 351 ? 3.288 41.056 -12.689 1.00 65.12 351 ARG A N 1
ATOM 2681 C CA . ARG A 1 351 ? 3.120 42.153 -11.722 1.00 65.12 351 ARG A CA 1
ATOM 2682 C C . ARG A 1 351 ? 2.391 41.696 -10.469 1.00 65.12 351 ARG A C 1
ATOM 2684 O O . ARG A 1 351 ? 1.283 41.186 -10.564 1.00 65.12 351 ARG A O 1
ATOM 2691 N N . ILE A 1 352 ? 2.943 41.976 -9.288 1.00 67.56 352 ILE A N 1
ATOM 2692 C CA . ILE A 1 352 ? 2.194 41.867 -8.026 1.00 67.56 352 ILE A CA 1
ATOM 2693 C C . ILE A 1 352 ? 1.193 43.032 -7.960 1.00 67.56 352 ILE A C 1
ATOM 2695 O O . ILE A 1 352 ? 1.582 44.197 -7.967 1.00 67.56 352 ILE A O 1
ATOM 2699 N N . ILE A 1 353 ? -0.100 42.726 -7.935 1.00 56.25 353 ILE A N 1
ATOM 2700 C CA . ILE A 1 353 ? -1.206 43.694 -7.967 1.00 56.25 353 ILE A CA 1
ATOM 2701 C C . ILE A 1 353 ? -1.660 44.058 -6.556 1.00 56.25 353 ILE A C 1
ATOM 2703 O O . ILE A 1 353 ? -2.063 45.190 -6.296 1.00 56.25 353 ILE A O 1
ATOM 2707 N N . SER A 1 354 ? -1.631 43.091 -5.640 1.00 61.34 354 SER A N 1
ATOM 2708 C CA . SER A 1 354 ? -2.018 43.307 -4.252 1.00 61.34 354 SER A CA 1
ATOM 2709 C C . SER A 1 354 ? -1.198 42.439 -3.313 1.00 61.34 354 SER A C 1
ATOM 2711 O O . SER A 1 354 ? -0.845 41.303 -3.631 1.00 61.34 354 SER A O 1
ATOM 2713 N N . ILE A 1 355 ? -0.909 43.004 -2.143 1.00 63.69 355 ILE A N 1
ATOM 2714 C CA . ILE A 1 355 ? -0.295 42.330 -1.006 1.00 63.69 355 ILE A CA 1
ATOM 2715 C C . ILE A 1 355 ? -1.231 42.546 0.177 1.00 63.69 355 ILE A C 1
ATOM 2717 O O . ILE A 1 355 ? -1.595 43.680 0.481 1.00 63.69 355 ILE A O 1
ATOM 2721 N N . THR A 1 356 ? -1.663 41.470 0.826 1.00 57.94 356 THR A N 1
ATOM 2722 C CA . THR A 1 356 ? -2.502 41.547 2.027 1.00 57.94 356 THR A CA 1
ATOM 2723 C C . THR A 1 356 ? -1.881 40.714 3.136 1.00 57.94 356 THR A C 1
ATOM 2725 O O . THR A 1 356 ? -1.681 39.513 2.968 1.00 57.94 356 THR A O 1
ATOM 2728 N N . GLU A 1 357 ? -1.581 41.346 4.270 1.00 55.25 357 GLU A N 1
ATOM 2729 C CA . GLU A 1 357 ? -1.118 40.655 5.474 1.00 55.25 357 GLU A CA 1
ATOM 2730 C C . GLU A 1 357 ? -2.329 40.186 6.290 1.00 55.25 357 GLU A C 1
ATOM 2732 O O . GLU A 1 357 ? -3.262 40.947 6.553 1.00 55.25 357 GLU A O 1
ATOM 2737 N N . GLY A 1 358 ? -2.325 38.913 6.665 1.00 53.53 358 GLY A N 1
ATOM 2738 C CA . GLY A 1 358 ? -3.373 38.282 7.450 1.00 53.53 358 GLY A CA 1
ATOM 2739 C C . GLY A 1 358 ? -2.802 37.406 8.557 1.00 53.53 358 GLY A C 1
ATOM 2740 O O . GLY A 1 358 ? -1.595 37.166 8.640 1.00 53.53 358 GLY A O 1
ATOM 2741 N N . THR A 1 359 ? -3.701 36.918 9.404 1.00 44.94 359 THR A N 1
ATOM 2742 C CA . THR A 1 359 ? -3.376 35.982 10.477 1.00 44.94 359 THR A CA 1
ATOM 2743 C C . THR A 1 359 ? -4.217 34.732 10.282 1.00 44.94 359 THR A C 1
ATOM 2745 O O . THR A 1 359 ? -5.435 34.776 10.463 1.00 44.94 359 THR A O 1
ATOM 2748 N N . GLU A 1 360 ? -3.589 33.620 9.920 1.00 45.25 360 GLU A N 1
ATOM 2749 C CA . GLU A 1 360 ? -4.282 32.344 9.758 1.00 45.25 360 GLU A CA 1
ATOM 2750 C C . GLU A 1 360 ? -4.226 31.540 11.057 1.00 45.25 360 GLU A C 1
ATOM 2752 O O . GLU A 1 360 ? -3.209 31.504 11.754 1.00 45.25 360 GLU A O 1
ATOM 2757 N N . ALA A 1 361 ? -5.358 30.934 11.419 1.00 34.69 361 ALA A N 1
ATOM 2758 C CA . ALA A 1 361 ? -5.440 30.010 12.538 1.00 34.69 361 ALA A CA 1
ATOM 2759 C C . ALA A 1 361 ? -5.083 28.608 12.045 1.00 34.69 361 ALA A C 1
ATOM 2761 O O . ALA A 1 361 ? -5.719 28.073 11.137 1.00 34.69 361 ALA A O 1
ATOM 2762 N N . SER A 1 362 ? -4.096 27.982 12.673 1.00 38.94 362 SER A N 1
ATOM 2763 C CA . SER A 1 362 ? -3.855 26.559 12.500 1.00 38.94 362 SER A CA 1
ATOM 2764 C C . SER A 1 362 ? -5.073 25.768 12.986 1.00 38.94 362 SER A C 1
ATOM 2766 O O . SER A 1 362 ? -5.789 26.187 13.900 1.00 38.94 362 SER A O 1
ATOM 2768 N N . GLY A 1 363 ? -5.245 24.544 12.479 1.00 31.61 363 GLY A N 1
ATOM 2769 C CA . GLY A 1 363 ? -6.213 23.578 13.021 1.00 31.61 363 GLY A CA 1
ATOM 2770 C C . GLY A 1 363 ? -5.983 23.196 14.498 1.00 31.61 363 GLY A C 1
ATOM 2771 O O . GLY A 1 363 ? -6.721 22.380 15.038 1.00 31.61 363 GLY A O 1
ATOM 2772 N N . THR A 1 364 ? -4.967 23.773 15.154 1.00 29.31 364 THR A N 1
ATOM 2773 C CA . THR A 1 364 ? -4.637 23.618 16.578 1.00 29.31 364 THR A CA 1
ATOM 2774 C C . THR A 1 364 ? -4.838 24.904 17.397 1.00 29.31 364 THR A C 1
ATOM 2776 O O . THR A 1 364 ? -4.538 24.908 18.588 1.00 29.31 364 THR A O 1
ATOM 2779 N N . GLY A 1 365 ? -5.344 25.988 16.790 1.00 29.64 365 GLY A N 1
ATOM 2780 C CA . GLY A 1 365 ? -5.587 27.278 17.453 1.00 29.64 365 GLY A CA 1
ATOM 2781 C C . GLY A 1 365 ? -4.362 28.198 17.571 1.00 29.64 365 GLY A C 1
ATOM 2782 O O . GLY A 1 365 ? -4.430 29.209 18.265 1.00 29.64 365 GLY A O 1
ATOM 2783 N N . ALA A 1 366 ? -3.244 27.875 16.913 1.00 30.39 366 ALA A N 1
ATOM 2784 C CA . ALA A 1 366 ? -2.068 28.740 16.836 1.00 30.39 366 ALA A CA 1
ATOM 2785 C C . ALA A 1 366 ? -2.185 29.693 15.639 1.00 30.39 366 ALA A C 1
ATOM 2787 O O . ALA A 1 366 ? -2.511 29.272 14.535 1.00 30.39 366 ALA A O 1
ATOM 2788 N N . HIS A 1 367 ? -1.898 30.972 15.850 1.00 38.75 367 HIS A N 1
ATOM 2789 C CA . HIS A 1 367 ? -2.008 32.004 14.824 1.00 38.75 367 HIS A CA 1
ATOM 2790 C C . HIS A 1 367 ? -0.640 32.302 14.200 1.00 38.75 367 HIS A C 1
ATOM 2792 O O . HIS A 1 367 ? 0.301 32.618 14.930 1.00 38.75 367 HIS A O 1
ATOM 2798 N N . PHE A 1 368 ? -0.519 32.230 12.873 1.00 39.53 368 PHE A N 1
ATOM 2799 C CA . PHE A 1 368 ? 0.697 32.620 12.149 1.00 39.53 368 PHE A CA 1
ATOM 2800 C C . PHE A 1 368 ? 0.394 33.700 11.108 1.00 39.53 368 PHE A C 1
ATOM 2802 O O . PHE A 1 368 ? -0.719 33.790 10.589 1.00 39.53 368 PHE A O 1
ATOM 2809 N N . ARG A 1 369 ? 1.381 34.568 10.854 1.00 42.50 369 ARG A N 1
ATOM 2810 C CA . ARG A 1 369 ? 1.251 35.649 9.872 1.00 42.50 369 ARG A CA 1
ATOM 2811 C C . ARG A 1 369 ? 1.447 35.083 8.476 1.00 42.50 369 ARG A C 1
ATOM 2813 O O . ARG A 1 369 ? 2.381 34.320 8.245 1.00 42.50 369 ARG A O 1
ATOM 2820 N N . THR A 1 370 ? 0.568 35.470 7.569 1.00 39.53 370 THR A N 1
ATOM 2821 C CA . THR A 1 370 ? 0.577 35.027 6.176 1.00 39.53 370 THR A CA 1
ATOM 2822 C C . THR A 1 370 ? 0.403 36.228 5.271 1.00 39.53 370 THR A C 1
ATOM 2824 O O . THR A 1 370 ? -0.418 37.103 5.557 1.00 39.53 370 THR A O 1
ATOM 2827 N N . LEU A 1 371 ? 1.123 36.245 4.157 1.00 39.81 371 LEU A N 1
ATOM 2828 C CA . LEU A 1 371 ? 1.033 37.310 3.170 1.00 39.81 371 LEU A CA 1
ATOM 2829 C C . LEU A 1 371 ? 0.441 36.758 1.876 1.00 39.81 371 LEU A C 1
ATOM 2831 O O . LEU A 1 371 ? 1.036 35.891 1.244 1.00 39.81 371 LEU A O 1
ATOM 2835 N N . ALA A 1 372 ? -0.741 37.242 1.498 1.00 44.16 372 ALA A N 1
ATOM 2836 C CA . ALA A 1 372 ? -1.376 36.901 0.233 1.00 44.16 372 ALA A CA 1
ATOM 2837 C C . ALA A 1 372 ? -0.903 37.878 -0.850 1.00 44.16 372 ALA A C 1
ATOM 2839 O O . ALA A 1 372 ? -1.156 39.080 -0.742 1.00 44.16 372 ALA A O 1
ATOM 2840 N N . ALA A 1 373 ? -0.232 37.367 -1.881 1.00 44.19 373 ALA A N 1
ATOM 2841 C CA . ALA A 1 373 ? 0.179 38.139 -3.052 1.00 44.19 373 ALA A CA 1
ATOM 2842 C C . ALA A 1 373 ? -0.689 37.750 -4.255 1.00 44.19 373 ALA A C 1
ATOM 2844 O O . ALA A 1 373 ? -0.756 36.568 -4.595 1.00 44.19 373 ALA A O 1
ATOM 2845 N N . THR A 1 374 ? -1.352 38.728 -4.883 1.00 48.47 374 THR A N 1
ATOM 2846 C CA . THR A 1 374 ? -2.094 38.527 -6.141 1.00 48.47 374 THR A CA 1
ATOM 2847 C C . THR A 1 374 ? -1.267 39.038 -7.309 1.00 48.47 374 THR A C 1
ATOM 2849 O O . THR A 1 374 ? -0.749 40.151 -7.234 1.00 48.47 374 THR A O 1
ATOM 2852 N N . ILE A 1 375 ? -1.136 38.246 -8.369 1.00 53.22 375 ILE A N 1
ATOM 2853 C CA . ILE A 1 375 ? -0.253 38.524 -9.505 1.00 53.22 375 ILE A CA 1
ATOM 2854 C C . ILE A 1 375 ? -1.057 38.570 -10.801 1.00 53.22 375 ILE A C 1
ATOM 2856 O O . ILE A 1 375 ? -1.886 37.690 -11.013 1.00 53.22 375 ILE A O 1
ATOM 2860 N N . ASP A 1 376 ? -0.755 39.547 -11.655 1.00 49.88 376 ASP A N 1
ATOM 2861 C CA . ASP A 1 376 ? -1.200 39.636 -13.047 1.00 49.88 376 ASP A CA 1
ATOM 2862 C C . ASP A 1 376 ? -0.059 39.203 -13.964 1.00 49.88 376 ASP A C 1
ATOM 2864 O O . ASP A 1 376 ? 1.072 39.675 -13.821 1.00 49.88 376 ASP A O 1
ATOM 2868 N N . ILE A 1 377 ? -0.371 38.363 -14.948 1.00 51.16 377 ILE A N 1
ATOM 2869 C CA . ILE A 1 377 ? 0.526 38.064 -16.068 1.00 51.16 377 ILE A CA 1
ATOM 2870 C C . ILE A 1 377 ? -0.077 38.665 -17.334 1.00 51.16 377 ILE A C 1
ATOM 2872 O O . ILE A 1 377 ? -1.067 38.140 -17.840 1.00 51.16 377 ILE A O 1
ATOM 2876 N N . ALA A 1 378 ? 0.490 39.761 -17.836 1.00 48.34 378 ALA A N 1
ATOM 2877 C CA . ALA A 1 378 ? 0.032 40.407 -19.062 1.00 48.34 378 ALA A CA 1
ATOM 2878 C C . ALA A 1 378 ? 0.595 39.683 -20.291 1.00 48.34 378 ALA A C 1
ATOM 2880 O O . ALA A 1 378 ? 1.798 39.473 -20.390 1.00 48.34 378 ALA A O 1
ATOM 2881 N N . THR A 1 379 ? -0.246 39.330 -21.262 1.00 47.38 379 THR A N 1
ATOM 2882 C CA . THR A 1 379 ? 0.227 38.745 -22.530 1.00 47.38 379 THR A CA 1
ATOM 2883 C C . THR A 1 379 ? -0.168 39.632 -23.706 1.00 47.38 379 THR A C 1
ATOM 2885 O O . THR A 1 379 ? -1.321 40.061 -23.809 1.00 47.38 379 THR A O 1
ATOM 2888 N N . GLU A 1 380 ? 0.790 39.926 -24.588 1.00 40.16 380 GLU A N 1
ATOM 2889 C CA . GLU A 1 380 ? 0.509 40.469 -25.915 1.00 40.16 380 GLU A CA 1
ATOM 2890 C C . GLU A 1 380 ? 0.423 39.296 -26.905 1.00 40.16 380 GLU A C 1
ATOM 2892 O O . GLU A 1 380 ? 1.396 38.575 -27.097 1.00 40.16 380 GLU A O 1
ATOM 2897 N N . ILE A 1 381 ? -0.734 39.162 -27.566 1.00 33.91 381 ILE A N 1
ATOM 2898 C CA . ILE A 1 381 ? -0.960 38.422 -28.824 1.00 33.91 381 ILE A CA 1
ATOM 2899 C C . ILE A 1 381 ? -1.253 36.905 -28.739 1.00 33.91 381 ILE A C 1
ATOM 2901 O O . ILE A 1 381 ? -0.529 36.117 -28.152 1.00 33.91 381 ILE A O 1
ATOM 2905 N N . THR A 1 382 ? -2.339 36.566 -29.458 1.00 32.53 382 THR A N 1
ATOM 2906 C CA . THR A 1 382 ? -2.852 35.285 -29.987 1.00 32.53 382 THR A CA 1
ATOM 2907 C C . THR A 1 382 ? -2.782 34.063 -29.079 1.00 32.53 382 THR A C 1
ATOM 2909 O O . THR A 1 382 ? -1.712 33.601 -28.720 1.00 32.53 382 THR A O 1
ATOM 2912 N N . ILE A 1 383 ? -3.962 33.486 -28.822 1.00 31.64 383 ILE A N 1
ATOM 2913 C CA . ILE A 1 383 ? -4.235 32.214 -28.136 1.00 31.64 383 ILE A CA 1
ATOM 2914 C C . ILE A 1 383 ? -3.291 31.109 -28.643 1.00 31.64 383 ILE A C 1
ATOM 2916 O O . ILE A 1 383 ? -3.610 30.341 -29.545 1.00 31.64 383 ILE A O 1
ATOM 2920 N N . ALA A 1 384 ? -2.105 31.048 -28.062 1.00 30.48 384 ALA A N 1
ATOM 2921 C CA . ALA A 1 384 ? -1.118 30.016 -28.267 1.00 30.48 384 ALA A CA 1
ATOM 2922 C C . ALA A 1 384 ? -0.464 29.802 -26.908 1.00 30.48 384 ALA A C 1
ATOM 2924 O O . ALA A 1 384 ? 0.525 30.429 -26.553 1.00 30.48 384 ALA A O 1
ATOM 2925 N N . VAL A 1 385 ? -1.081 28.888 -26.160 1.00 33.06 385 VAL A N 1
ATOM 2926 C CA . VAL A 1 385 ? -0.492 28.209 -25.008 1.00 33.06 385 VAL A CA 1
ATOM 2927 C C . VAL A 1 385 ? -0.238 29.130 -23.809 1.00 33.06 385 VAL A C 1
ATOM 2929 O O . VAL A 1 385 ? 0.892 29.480 -23.493 1.00 33.06 385 VAL A O 1
ATOM 2932 N N . VAL A 1 386 ? -1.293 29.404 -23.032 1.00 33.47 386 VAL A N 1
ATOM 2933 C CA . VAL A 1 386 ? -1.088 29.387 -21.574 1.00 33.47 386 VAL A CA 1
ATOM 2934 C C . VAL A 1 386 ? -0.632 27.959 -21.265 1.00 33.47 386 VAL A C 1
ATOM 2936 O O . VAL A 1 386 ? -1.377 27.029 -21.598 1.00 33.47 386 VAL A O 1
ATOM 2939 N N . PRO A 1 387 ? 0.580 27.732 -20.732 1.00 37.00 387 PRO A N 1
ATOM 2940 C CA . PRO A 1 387 ? 1.047 26.381 -20.487 1.00 37.00 387 PRO A CA 1
ATOM 2941 C C . PRO A 1 387 ? 0.077 25.701 -19.531 1.00 37.00 387 PRO A C 1
ATOM 2943 O O . PRO A 1 387 ? -0.214 26.213 -18.450 1.00 37.00 387 PRO A O 1
ATOM 2946 N N . THR A 1 388 ? -0.383 24.510 -19.893 1.00 39.34 388 THR A N 1
ATOM 2947 C CA . THR A 1 388 ? -1.170 23.610 -19.036 1.00 39.34 388 THR A CA 1
ATOM 2948 C C . THR A 1 388 ? -0.389 23.124 -17.797 1.00 39.34 388 THR A C 1
ATOM 2950 O O . THR A 1 388 ? -0.796 22.162 -17.156 1.00 39.34 388 THR A O 1
ATOM 2953 N N . SER A 1 389 ? 0.743 23.760 -17.463 1.00 39.94 389 SER A N 1
ATOM 2954 C CA . SER A 1 389 ? 1.766 23.317 -16.511 1.00 39.94 389 SER A CA 1
ATOM 2955 C C . SER A 1 389 ? 2.103 24.329 -15.406 1.00 39.94 389 SER A C 1
ATOM 2957 O O . SER A 1 389 ? 3.021 24.073 -14.619 1.00 39.94 389 SER A O 1
ATOM 2959 N N . LEU A 1 390 ? 1.407 25.470 -15.311 1.00 45.75 390 LEU A N 1
ATOM 2960 C CA . LEU A 1 390 ? 1.601 26.371 -14.173 1.00 45.75 390 LEU A CA 1
ATOM 2961 C C . LEU A 1 390 ? 0.922 25.775 -12.930 1.00 45.75 390 LEU A C 1
ATOM 2963 O O . LEU A 1 390 ? -0.300 25.784 -12.806 1.00 45.75 390 LEU A O 1
ATOM 2967 N N . SER A 1 391 ? 1.729 25.227 -12.021 1.00 51.66 391 SER A N 1
ATOM 2968 C CA . SER A 1 391 ? 1.285 24.606 -10.771 1.00 51.66 391 SER A CA 1
ATOM 2969 C C . SER A 1 391 ? 2.044 25.188 -9.578 1.00 51.66 391 SER A C 1
ATOM 2971 O O . SER A 1 391 ? 3.152 25.711 -9.735 1.00 51.66 391 SER A O 1
ATOM 2973 N N . LEU A 1 392 ? 1.471 25.070 -8.375 1.00 50.44 392 LEU A N 1
ATOM 2974 C CA . LEU A 1 392 ? 2.144 25.476 -7.138 1.00 50.44 392 LEU A CA 1
ATOM 2975 C C . LEU A 1 392 ? 3.477 24.729 -6.952 1.00 50.44 392 LEU A C 1
ATOM 2977 O O . LEU A 1 392 ? 4.435 25.316 -6.462 1.00 50.44 392 LEU A O 1
ATOM 2981 N N . ASP A 1 393 ? 3.570 23.481 -7.419 1.00 49.88 393 ASP A N 1
ATOM 2982 C CA . ASP A 1 393 ? 4.795 22.674 -7.378 1.00 49.88 393 ASP A CA 1
ATOM 2983 C C . ASP A 1 393 ? 5.878 23.224 -8.316 1.00 49.88 393 ASP A C 1
ATOM 2985 O O . ASP A 1 393 ? 7.049 23.327 -7.937 1.00 49.88 393 ASP A O 1
ATOM 2989 N N . THR A 1 394 ? 5.493 23.658 -9.520 1.00 51.97 394 THR A N 1
ATOM 2990 C CA . THR A 1 394 ? 6.408 24.309 -10.470 1.00 51.97 394 THR A CA 1
ATOM 2991 C C . THR A 1 394 ? 6.936 25.627 -9.896 1.00 51.97 394 THR A C 1
ATOM 2993 O O . THR A 1 394 ? 8.130 25.909 -9.984 1.00 51.97 394 THR A O 1
ATOM 2996 N N . ILE A 1 395 ? 6.070 26.412 -9.248 1.00 53.62 395 ILE A N 1
ATOM 2997 C CA . ILE A 1 395 ? 6.448 27.670 -8.587 1.00 53.62 395 ILE A CA 1
ATOM 2998 C C . ILE A 1 395 ? 7.377 27.391 -7.403 1.00 53.62 395 ILE A C 1
ATOM 3000 O O . ILE A 1 395 ? 8.454 27.976 -7.316 1.00 53.62 395 ILE A O 1
ATOM 3004 N N . ASN A 1 396 ? 7.017 26.452 -6.528 1.00 49.66 396 ASN A N 1
ATOM 3005 C CA . ASN A 1 396 ? 7.811 26.088 -5.355 1.00 49.66 396 ASN A CA 1
ATOM 3006 C C . ASN A 1 396 ? 9.182 25.513 -5.727 1.00 49.66 396 ASN A C 1
ATOM 3008 O O . ASN A 1 396 ? 10.155 25.752 -5.012 1.00 49.66 396 ASN A O 1
ATOM 3012 N N . THR A 1 397 ? 9.300 24.843 -6.875 1.00 59.22 397 THR A N 1
ATOM 3013 C CA . THR A 1 397 ? 10.595 24.426 -7.434 1.00 59.22 397 THR A CA 1
ATOM 3014 C C . THR A 1 397 ? 11.487 25.637 -7.735 1.00 59.22 397 THR A C 1
ATOM 3016 O O . THR A 1 397 ? 12.657 25.652 -7.353 1.00 59.22 397 THR A O 1
ATOM 3019 N N . GLN A 1 398 ? 10.936 26.685 -8.356 1.00 60.31 398 GLN A N 1
ATOM 3020 C CA . GLN A 1 398 ? 11.684 27.910 -8.667 1.00 60.31 398 GLN A CA 1
ATOM 3021 C C . GLN A 1 398 ? 12.004 28.739 -7.415 1.00 60.31 398 GLN A C 1
ATOM 3023 O O . GLN A 1 398 ? 13.117 29.247 -7.288 1.00 60.31 398 GLN A O 1
ATOM 3028 N N . LEU A 1 399 ? 11.075 28.817 -6.456 1.00 49.84 399 LEU A N 1
ATOM 3029 C CA . LEU A 1 399 ? 11.308 29.473 -5.164 1.00 49.84 399 LEU A CA 1
ATOM 3030 C C . LEU A 1 399 ? 12.439 28.786 -4.392 1.00 49.84 399 LEU A C 1
ATOM 3032 O O . LEU A 1 399 ? 13.345 29.454 -3.896 1.00 49.84 399 LEU A O 1
ATOM 3036 N N . THR A 1 400 ? 12.446 27.452 -4.378 1.00 53.69 400 THR A N 1
ATOM 3037 C CA . THR A 1 400 ? 13.504 26.655 -3.741 1.00 53.69 400 THR A CA 1
ATOM 3038 C C . THR A 1 400 ? 14.863 26.909 -4.385 1.00 53.69 400 THR A C 1
ATOM 3040 O O . THR A 1 400 ? 15.846 27.117 -3.677 1.00 53.69 400 THR A O 1
ATOM 3043 N N . ALA A 1 401 ? 14.928 26.961 -5.720 1.00 55.69 401 ALA A N 1
ATOM 3044 C CA . ALA A 1 401 ? 16.165 27.249 -6.450 1.00 55.69 401 ALA A CA 1
ATOM 3045 C C . ALA A 1 401 ? 16.766 28.627 -6.106 1.00 55.69 401 ALA A C 1
ATOM 3047 O O . ALA A 1 401 ? 17.950 28.867 -6.342 1.00 55.69 401 ALA A O 1
ATOM 3048 N N . ARG A 1 402 ? 15.959 29.524 -5.531 1.00 57.25 402 ARG A N 1
ATOM 3049 C CA . ARG A 1 402 ? 16.331 30.883 -5.122 1.00 57.25 402 ARG A CA 1
ATOM 3050 C C . ARG A 1 402 ? 16.366 31.062 -3.602 1.00 57.25 402 ARG A C 1
ATOM 3052 O O . ARG A 1 402 ? 16.481 32.190 -3.132 1.00 57.25 402 ARG A O 1
ATOM 3059 N N . SER A 1 403 ? 16.289 29.969 -2.839 1.00 58.59 403 SER A N 1
ATOM 3060 C CA . SER A 1 403 ? 16.264 29.969 -1.368 1.00 58.59 403 SER A CA 1
ATOM 3061 C C . SER A 1 403 ? 15.125 30.807 -0.769 1.00 58.59 403 SER A C 1
ATOM 3063 O O . SER A 1 403 ? 15.272 31.376 0.313 1.00 58.59 403 SER A O 1
ATOM 3065 N N . LEU A 1 404 ? 13.995 30.897 -1.475 1.00 46.41 404 LEU A N 1
ATOM 3066 C CA . LEU A 1 404 ? 12.811 31.623 -1.026 1.00 46.41 404 LEU A CA 1
ATOM 3067 C C . LEU A 1 404 ? 11.845 30.709 -0.250 1.00 46.41 404 LEU A C 1
ATOM 3069 O O . LEU A 1 404 ? 11.788 29.503 -0.511 1.00 46.41 404 LEU A O 1
ATOM 3073 N N . PRO A 1 405 ? 11.050 31.271 0.681 1.00 42.94 405 PRO A N 1
ATOM 3074 C CA . PRO A 1 405 ? 9.973 30.553 1.355 1.00 42.94 405 PRO A CA 1
ATOM 3075 C C . PRO A 1 405 ? 8.956 29.989 0.360 1.00 42.94 405 PRO A C 1
ATOM 3077 O O . PRO A 1 405 ? 8.585 30.653 -0.607 1.00 42.94 405 PRO A O 1
ATOM 3080 N N . LEU A 1 406 ? 8.481 28.773 0.624 1.00 44.16 406 LEU A N 1
ATOM 3081 C CA . LEU A 1 406 ? 7.510 28.098 -0.235 1.00 44.16 406 LEU A CA 1
ATOM 3082 C C . LEU A 1 406 ? 6.127 28.752 -0.133 1.00 44.16 406 LEU A C 1
ATOM 3084 O O . LEU A 1 406 ? 5.680 29.114 0.957 1.00 44.16 406 LEU A O 1
ATOM 3088 N N . ALA A 1 407 ? 5.435 28.846 -1.264 1.00 42.56 407 ALA A N 1
ATOM 3089 C CA . ALA A 1 407 ? 4.054 29.296 -1.334 1.00 42.56 407 ALA A CA 1
ATOM 3090 C C . ALA A 1 407 ? 3.081 28.190 -0.887 1.00 42.56 407 ALA A C 1
ATOM 3092 O O . ALA A 1 407 ? 3.261 27.011 -1.208 1.00 42.56 407 ALA A O 1
ATOM 3093 N N . ILE A 1 408 ? 2.033 28.588 -0.161 1.00 41.34 408 ILE A N 1
ATOM 3094 C CA . ILE A 1 408 ? 0.969 27.730 0.379 1.00 41.34 408 ILE A CA 1
ATOM 3095 C C . ILE A 1 408 ? -0.410 28.160 -0.152 1.00 41.34 408 ILE A C 1
ATOM 3097 O O . ILE A 1 408 ? -0.614 29.308 -0.558 1.00 41.34 408 ILE A O 1
ATOM 3101 N N . MET A 1 409 ? -1.363 27.226 -0.169 1.00 38.69 409 MET A N 1
ATOM 3102 C CA . MET A 1 409 ? -2.702 27.428 -0.734 1.00 38.69 409 MET A CA 1
ATOM 3103 C C . MET A 1 409 ? -3.691 27.993 0.297 1.00 38.69 409 MET A C 1
ATOM 3105 O O . MET A 1 409 ? -3.726 27.534 1.438 1.00 38.69 409 MET A O 1
ATOM 3109 N N . LYS A 1 410 ? -4.553 28.925 -0.130 1.00 35.00 410 LYS A N 1
ATOM 3110 C CA . LYS A 1 410 ? -5.701 29.407 0.652 1.00 35.00 410 LYS A CA 1
ATOM 3111 C C . LYS A 1 410 ? -6.899 28.477 0.429 1.00 35.00 410 LYS A C 1
ATOM 3113 O O . LYS A 1 410 ? -7.354 28.326 -0.702 1.00 35.00 410 LYS A O 1
ATOM 3118 N N . VAL A 1 411 ? -7.417 27.858 1.488 1.00 29.22 411 VAL A N 1
ATOM 3119 C CA . VAL A 1 411 ? -8.646 27.050 1.416 1.00 29.22 411 VAL A CA 1
ATOM 3120 C C . VAL A 1 411 ? -9.831 27.953 1.749 1.00 29.22 411 VAL A C 1
ATOM 3122 O O . VAL A 1 411 ? -10.001 28.339 2.903 1.00 29.22 411 VAL A O 1
ATOM 3125 N N . ASP A 1 412 ? -10.637 28.312 0.749 1.00 26.44 412 ASP A N 1
ATOM 3126 C CA . ASP A 1 412 ? -11.893 29.033 0.982 1.00 26.44 412 ASP A CA 1
ATOM 3127 C C . ASP A 1 412 ? -13.015 28.028 1.327 1.00 26.44 412 ASP A C 1
ATOM 3129 O O . ASP A 1 412 ? -13.291 27.131 0.523 1.00 26.44 412 ASP A O 1
ATOM 3133 N N . PRO A 1 413 ? -13.663 28.109 2.506 1.00 23.83 413 PRO A N 1
ATOM 3134 C CA . PRO A 1 413 ? -14.668 27.132 2.930 1.00 23.83 413 PRO A CA 1
ATOM 3135 C C . PRO A 1 413 ? -15.985 27.164 2.140 1.00 23.83 413 PRO A C 1
ATOM 3137 O O . PRO A 1 413 ? -16.843 26.312 2.378 1.00 23.83 413 PRO A O 1
ATOM 3140 N N . GLN A 1 414 ? -16.203 28.141 1.253 1.00 24.73 414 GLN A N 1
ATOM 3141 C CA . GLN A 1 414 ? -17.499 28.344 0.598 1.00 24.73 414 GLN A CA 1
ATOM 3142 C C . GLN A 1 414 ? -17.392 28.641 -0.900 1.00 24.73 414 GLN A C 1
ATOM 3144 O O . GLN A 1 414 ? -17.763 29.722 -1.341 1.00 24.73 414 GLN A O 1
ATOM 3149 N N . VAL A 1 415 ? -17.008 27.661 -1.721 1.00 23.48 415 VAL A N 1
ATOM 3150 C CA . VAL A 1 415 ? -17.383 27.692 -3.145 1.00 23.48 415 VAL A CA 1
ATOM 3151 C C . VAL A 1 415 ? -17.774 26.294 -3.618 1.00 23.48 415 VAL A C 1
ATOM 3153 O O . VAL A 1 415 ? -16.944 25.407 -3.799 1.00 23.48 415 VAL A O 1
ATOM 3156 N N . TRP A 1 416 ? -19.076 26.102 -3.819 1.00 27.64 416 TRP A N 1
ATOM 3157 C CA . TRP A 1 416 ? -19.624 24.990 -4.586 1.00 27.64 416 TRP A CA 1
ATOM 3158 C C . TRP A 1 416 ? -19.195 25.131 -6.045 1.00 27.64 416 TRP A C 1
ATOM 3160 O O . TRP A 1 416 ? -19.520 26.137 -6.667 1.00 27.64 416 TRP A O 1
ATOM 3170 N N . THR A 1 417 ? -18.548 24.119 -6.617 1.00 26.91 417 THR A N 1
ATOM 3171 C CA . THR A 1 417 ? -18.538 23.935 -8.073 1.00 26.91 417 THR A CA 1
ATOM 3172 C C . THR A 1 417 ? -18.654 22.453 -8.402 1.00 26.91 417 THR A C 1
ATOM 3174 O O . THR A 1 417 ? -17.933 21.607 -7.870 1.00 26.91 417 THR A O 1
ATOM 3177 N N . GLU A 1 418 ? -19.634 22.141 -9.247 1.00 25.28 418 GLU A N 1
ATOM 3178 C CA . GLU A 1 418 ? -19.758 20.858 -9.927 1.00 25.28 418 GLU A CA 1
ATOM 3179 C C . GLU A 1 418 ? -18.420 20.509 -10.586 1.00 25.28 418 GLU A C 1
ATOM 3181 O O . GLU A 1 418 ? -17.700 21.388 -11.060 1.00 25.28 418 GLU A O 1
ATOM 3186 N N . ALA A 1 419 ? -18.069 19.224 -10.595 1.00 25.52 419 ALA A N 1
ATOM 3187 C CA . ALA A 1 419 ? -16.867 18.738 -11.254 1.00 25.52 419 ALA A CA 1
ATOM 3188 C C . ALA A 1 419 ? -16.999 18.931 -12.771 1.00 25.52 419 ALA A C 1
ATOM 3190 O O . ALA A 1 419 ? -17.411 18.020 -13.485 1.00 25.52 419 ALA A O 1
ATOM 3191 N N . VAL A 1 420 ? -16.669 20.122 -13.261 1.00 29.45 420 VAL A N 1
ATOM 3192 C CA . VAL A 1 420 ? -16.512 20.369 -14.688 1.00 29.45 420 VAL A CA 1
ATOM 3193 C C . VAL A 1 420 ? -15.056 20.097 -15.035 1.00 29.45 420 VAL A C 1
ATOM 3195 O O . VAL A 1 420 ? -14.142 20.651 -14.426 1.00 29.45 420 VAL A O 1
ATOM 3198 N N . ASP A 1 421 ? -14.844 19.190 -15.982 1.00 34.50 421 ASP A N 1
ATOM 3199 C CA . ASP A 1 421 ? -13.540 18.920 -16.578 1.00 34.50 421 ASP A CA 1
ATOM 3200 C C . ASP A 1 421 ? -12.984 20.234 -17.177 1.00 34.50 421 ASP A C 1
ATOM 3202 O O . ASP A 1 421 ? -13.593 20.780 -18.105 1.00 34.50 421 ASP A O 1
ATOM 3206 N N . PRO A 1 422 ? -11.871 20.789 -16.657 1.00 33.62 422 PRO A N 1
ATOM 3207 C CA . PRO A 1 422 ? -11.337 22.074 -17.105 1.00 33.62 422 PRO A CA 1
ATOM 3208 C C . PRO A 1 422 ? -10.915 22.062 -18.576 1.00 33.62 422 PRO A C 1
ATOM 3210 O O . PRO A 1 422 ? -11.080 23.066 -19.268 1.00 33.62 422 PRO A O 1
ATOM 3213 N N . ALA A 1 423 ? -10.425 20.923 -19.076 1.00 35.41 423 ALA A N 1
ATOM 3214 C CA . ALA A 1 423 ? -10.024 20.778 -20.469 1.00 35.41 423 ALA A CA 1
ATOM 3215 C C . ALA A 1 423 ? -11.255 20.744 -21.383 1.00 35.41 423 ALA A C 1
ATOM 3217 O O . ALA A 1 423 ? -11.290 21.447 -22.393 1.00 35.41 423 ALA A O 1
ATOM 3218 N N . ALA A 1 424 ? -12.301 20.012 -20.986 1.00 36.06 424 ALA A N 1
ATOM 3219 C CA . ALA A 1 424 ? -13.568 19.985 -21.715 1.00 36.06 424 ALA A CA 1
ATOM 3220 C C . ALA A 1 424 ? -14.307 21.333 -21.659 1.00 36.06 424 ALA A C 1
ATOM 3222 O O . ALA A 1 424 ? -14.915 21.740 -22.646 1.00 36.06 424 ALA A O 1
ATOM 3223 N N . THR A 1 425 ? -14.225 22.058 -20.540 1.00 36.31 425 THR A N 1
ATOM 3224 C CA . THR A 1 425 ? -14.828 23.393 -20.376 1.00 36.31 425 THR A CA 1
ATOM 3225 C C . THR A 1 425 ? -14.127 24.420 -21.255 1.00 36.31 425 THR A C 1
ATOM 3227 O O . THR A 1 425 ? -14.787 25.190 -21.950 1.00 36.31 425 THR A O 1
ATOM 3230 N N . LEU A 1 426 ? -12.792 24.396 -21.276 1.00 37.22 426 LEU A N 1
ATOM 3231 C CA . LEU A 1 426 ? -11.982 25.276 -22.110 1.00 37.22 426 LEU A CA 1
ATOM 3232 C C . LEU A 1 426 ? -12.175 24.966 -23.600 1.00 37.22 426 LEU A C 1
ATOM 3234 O O . LEU A 1 426 ? -12.382 25.883 -24.390 1.00 37.22 426 LEU A O 1
ATOM 3238 N N . GLN A 1 427 ? -12.198 23.688 -23.989 1.00 40.12 427 GLN A N 1
ATOM 3239 C CA . GLN A 1 427 ? -12.480 23.287 -25.371 1.00 40.12 427 GLN A CA 1
ATOM 3240 C C . GLN A 1 427 ? -13.908 23.647 -25.803 1.00 40.12 427 GLN A C 1
ATOM 3242 O O . GLN A 1 427 ? -14.095 24.168 -26.900 1.00 40.12 427 GLN A O 1
ATOM 3247 N N . ALA A 1 428 ? -14.914 23.440 -24.946 1.00 37.84 428 ALA A N 1
ATOM 3248 C CA . ALA A 1 428 ? -16.299 23.817 -25.231 1.00 37.84 428 ALA A CA 1
ATOM 3249 C C . ALA A 1 428 ? -16.483 25.342 -25.331 1.00 37.84 428 ALA A C 1
ATOM 3251 O O . ALA A 1 428 ? -17.292 25.818 -26.128 1.00 37.84 428 ALA A O 1
ATOM 3252 N N . PHE A 1 429 ? -15.724 26.113 -24.552 1.00 35.81 429 PHE A N 1
ATOM 3253 C CA . PHE A 1 429 ? -15.724 27.573 -24.598 1.00 35.81 429 PHE A CA 1
ATOM 3254 C C . PHE A 1 429 ? -15.038 28.113 -25.864 1.00 35.81 429 PHE A C 1
ATOM 3256 O O . PHE A 1 429 ? -15.606 28.961 -26.550 1.00 35.81 429 PHE A O 1
ATOM 3263 N N . VAL A 1 430 ? -13.880 27.557 -26.240 1.00 38.78 430 VAL A N 1
ATOM 3264 C CA . VAL A 1 430 ? -13.179 27.885 -27.497 1.00 38.78 430 VAL A CA 1
ATOM 3265 C C . VAL A 1 430 ? -14.031 27.524 -28.717 1.00 38.78 430 VAL A C 1
ATOM 3267 O O . VAL A 1 430 ? -14.144 28.324 -29.642 1.00 38.78 430 VAL A O 1
ATOM 3270 N N . ALA A 1 431 ? -14.704 26.371 -28.699 1.00 38.44 431 ALA A N 1
ATOM 3271 C CA . ALA A 1 431 ? -15.602 25.961 -29.777 1.00 38.44 431 ALA A CA 1
ATOM 3272 C C . ALA A 1 431 ? -16.816 26.899 -29.931 1.00 38.44 431 ALA A C 1
ATOM 3274 O O . ALA A 1 431 ? -17.236 27.172 -31.053 1.00 38.44 431 ALA A O 1
ATOM 3275 N N . ARG A 1 432 ? -17.362 27.434 -28.827 1.00 36.34 432 ARG A N 1
ATOM 3276 C CA . ARG A 1 432 ? -18.454 28.428 -28.861 1.00 36.34 432 ARG A CA 1
ATOM 3277 C C . ARG A 1 432 ? -17.999 29.794 -29.379 1.00 36.34 432 ARG A C 1
ATOM 3279 O O . ARG A 1 432 ? -18.779 30.456 -30.051 1.00 36.34 432 ARG A O 1
ATOM 3286 N N . LEU A 1 433 ? -16.757 30.192 -29.105 1.00 33.56 433 LEU A N 1
ATOM 3287 C CA . LEU A 1 433 ? -16.162 31.436 -29.612 1.00 33.56 433 LEU A CA 1
ATOM 3288 C C . LEU A 1 433 ? -15.801 31.379 -31.100 1.00 33.56 433 LEU A C 1
ATOM 3290 O O . LEU A 1 433 ? -15.798 32.408 -31.752 1.00 33.56 433 LEU A O 1
ATOM 3294 N N . GLN A 1 434 ? -15.500 30.198 -31.642 1.00 37.56 434 GLN A N 1
ATOM 3295 C CA . GLN A 1 434 ? -15.247 30.016 -33.079 1.00 37.56 434 GLN A CA 1
ATOM 3296 C C . GLN A 1 434 ? -16.537 29.932 -33.914 1.00 37.56 434 GLN A C 1
ATOM 3298 O O . GLN A 1 434 ? -16.481 30.019 -35.139 1.00 37.56 434 GLN A O 1
ATOM 3303 N N . GLN A 1 435 ? -17.683 29.713 -33.262 1.00 33.31 435 GLN A N 1
ATOM 3304 C CA . GLN A 1 435 ? -19.006 29.649 -33.892 1.00 33.31 435 GLN A CA 1
ATOM 3305 C C . GLN A 1 435 ? -19.764 30.988 -33.882 1.00 33.31 435 GLN A C 1
ATOM 3307 O O . GLN A 1 435 ? -20.750 31.107 -34.611 1.00 33.31 435 GLN A O 1
ATOM 3312 N N . ALA A 1 436 ? -19.340 31.954 -33.062 1.00 34.09 436 ALA A N 1
ATOM 3313 C CA . ALA A 1 436 ? -19.864 33.321 -33.005 1.00 34.09 436 ALA A CA 1
ATOM 3314 C C . ALA A 1 436 ? -18.976 34.261 -33.828 1.00 34.09 436 ALA A C 1
ATOM 3316 O O . ALA A 1 436 ? -19.537 35.210 -34.421 1.00 34.09 436 ALA A O 1
#

Solvent-accessible surface area (backbone atoms only — not comparable to full-atom values): 24570 Å² total; per-residue (Å²): 112,61,74,44,64,39,63,78,81,62,50,70,67,55,54,48,51,50,39,43,50,48,64,76,70,47,64,94,86,58,42,37,38,40,28,65,30,67,60,41,80,39,78,90,38,69,43,11,54,51,24,21,59,62,9,34,81,80,40,73,85,53,52,61,66,55,11,7,41,51,33,47,29,53,48,33,43,55,50,32,55,46,41,51,58,68,44,33,83,88,47,36,89,34,59,38,28,35,45,77,44,54,36,79,32,29,73,58,50,43,54,27,35,58,44,91,54,28,31,84,62,35,51,28,38,23,22,59,52,64,39,49,64,78,71,77,68,95,69,84,73,48,54,65,54,56,49,52,53,32,55,46,45,76,75,69,40,69,64,60,56,28,36,50,45,32,42,45,46,33,48,80,53,74,19,46,51,36,36,70,21,26,43,63,48,61,49,51,62,50,28,50,76,40,52,99,78,27,58,70,67,88,68,50,55,59,44,46,50,49,42,71,66,31,71,68,42,17,58,51,46,42,50,51,55,50,52,37,44,77,72,62,24,67,63,68,29,61,65,34,69,62,32,66,69,50,60,77,31,58,48,23,47,32,61,45,95,83,61,58,48,87,80,29,38,51,29,35,27,52,53,52,50,49,68,76,40,65,75,69,79,52,97,72,84,81,71,67,90,81,81,70,83,65,83,85,77,76,65,76,52,81,53,82,53,87,86,73,72,72,44,49,35,49,45,47,77,39,30,31,83,45,48,76,88,70,60,38,74,68,52,49,50,55,48,37,42,20,48,14,61,40,57,76,47,63,45,92,35,41,41,81,77,45,78,46,80,47,73,48,68,43,102,82,75,50,75,45,56,31,26,38,40,30,32,38,37,57,43,83,76,73,103,70,72,83,62,98,62,70,42,74,66,45,32,35,53,39,25,51,78,66,76,44,79,58,70,45,84,81,84,74,95,82,72,91,71,80,93,67,57,65,66,60,51,50,51,53,50,52,54,54,61,75,74,107

pLDDT: mean 72.3, std 24.18, range [22.36, 98.81]

Sequence (436 aa):
APYFTIPHDADELYIRSFATFVRDRLRPDVRVYVEHSNEVWNPAFQSHKYSAEAGRALNPSASSSDRANLWHARQSKTIFTTWQAVFGAEQRRRLSTVLGAWNLGAGLTAKALDYDKLASVTTHVAVATYFCGTAVDPGFKTTSQLLDDCEAELVDDATYTAISAVIATAAQRGVAVMAYEGGPSLVEYGAMMGGPGGFETPGLKEKYFEFHAHSRLGGIYTAYLTKFASMGILPPMQFTSTAKWSKYGSWGITRTQTEACSSVPKCQAVQDWITSHPNTTANTISWGMSQYGVKNVLEVKLAVDMEAGVKYAVNMTTSLPIGMADFDAQQQQAYIESVAAASGVDPSLVRIISITEGTEASGTGAHFRTLAATIDIATEITIAVVPTSLSLDTINTQLTARSLPLAIMKVDPQVWTEAVDPAATLQAFVARLQQA